Protein AF-A0A4P5SUI4-F1 (afdb_monomer_lite)

Foldseek 3Di:
DPDFQADAPAATFDLQCLQLCCQAPNLVSSLVVSLVVLVCCCAAQVPCFPVCSVVCSCLRSHQLNVQLNVQLVVQLVPVVDDPQSNLQSQLSSNLRSQLRSLQSVLQVQQCQLVVAADPVSQGAAHRHHSVPSNCVSNVCSNPPNSNLRSLVSSLVRVVCVVLVNDTPPRPPPDPDDDDDDPPVNVVSLVVNLVPRLPSVVHPHHHDVRDDQVRVQVVSCVPPVDGDDRPNNVVCVVPTDRRDPVVNPPPPDDDSVLVSQLLSLLVVVLVVVCVVCSVVPPPPPPPPPPDDDDDDDDDDDDPDPPVVVDPPPVPDPPPPPVPPDPQAPLRVVLVVLVVVLVCVVVLCVLQPDPADLSPAQLQLSVVLLVLLLVLLVPDLDPVLLVVLQVVLLVRCVRSVHPVVVLLVQLCVVCSVPVCSRLVSLCVVCVVVVPPVSNSRSVSSSSSSSSNSSSVSVSSSHHHLLSNLVSVVVVPDDLQVSLVVVVCVVVVSVLSVLLSVLSVVVVVVDDDDDPVVNVVVSVVVCVVVSVVVVVVVVVVVVVVCVVVVNPSDDDDPDDDDHDPSSVVSNVVSVVSSVVSVVD

Structure (mmCIF, N/CA/C/O backbone):
data_AF-A0A4P5SUI4-F1
#
_entry.id   AF-A0A4P5SUI4-F1
#
loop_
_atom_site.group_PDB
_atom_site.id
_atom_site.type_symbol
_atom_site.label_atom_id
_atom_site.label_alt_id
_atom_site.label_comp_id
_atom_site.label_asym_id
_atom_site.label_entity_id
_atom_site.label_seq_id
_atom_site.pdbx_PDB_ins_code
_atom_site.Cartn_x
_atom_site.Cartn_y
_atom_site.Cartn_z
_atom_site.occupancy
_atom_site.B_iso_or_equiv
_atom_site.auth_seq_id
_atom_site.auth_comp_id
_atom_site.auth_asym_id
_atom_site.auth_atom_id
_atom_site.pdbx_PDB_model_num
ATOM 1 N N . MET A 1 1 ? -5.298 11.474 -0.474 1.00 41.53 1 MET A N 1
ATOM 2 C CA . MET A 1 1 ? -6.240 10.347 -0.355 1.00 41.53 1 MET A CA 1
ATOM 3 C C . MET A 1 1 ? -7.109 10.444 0.891 1.00 41.53 1 MET A C 1
ATOM 5 O O . MET A 1 1 ? -8.287 10.209 0.759 1.00 41.53 1 MET A O 1
ATOM 9 N N . LEU A 1 2 ? -6.600 10.824 2.074 1.00 31.22 2 LEU A N 1
ATOM 10 C CA . LEU A 1 2 ? -7.419 10.871 3.305 1.00 31.22 2 LEU A CA 1
ATOM 11 C C . LEU A 1 2 ? -8.265 12.150 3.511 1.00 31.22 2 LEU A C 1
ATOM 13 O O . LEU A 1 2 ? -8.937 12.247 4.532 1.00 31.22 2 LEU A O 1
ATOM 17 N N . PHE A 1 3 ? -8.220 13.132 2.602 1.00 39.66 3 PHE A N 1
ATOM 18 C CA . PHE A 1 3 ? -8.873 14.432 2.799 1.00 39.66 3 PHE A CA 1
ATOM 19 C C . PHE A 1 3 ? -9.640 14.871 1.552 1.00 39.66 3 PHE A C 1
ATOM 21 O O . PHE A 1 3 ? -9.026 15.190 0.530 1.00 39.66 3 PHE A O 1
ATOM 28 N N . ASN A 1 4 ? -10.966 14.908 1.676 1.00 49.16 4 ASN A N 1
ATOM 29 C CA . ASN A 1 4 ? -11.866 15.517 0.706 1.00 49.16 4 ASN A CA 1
ATOM 30 C C . ASN A 1 4 ? -11.867 17.018 0.981 1.00 49.16 4 ASN A C 1
ATOM 32 O O . ASN A 1 4 ? -12.125 17.441 2.108 1.00 49.16 4 ASN A O 1
ATOM 36 N N . ILE A 1 5 ? -11.501 17.819 -0.016 1.00 48.50 5 ILE A N 1
ATOM 37 C CA . ILE A 1 5 ? -11.502 19.277 0.097 1.00 48.50 5 ILE A CA 1
ATOM 38 C C . ILE A 1 5 ? -12.852 19.744 -0.457 1.00 48.50 5 ILE A C 1
ATOM 40 O O . ILE A 1 5 ? -13.050 19.628 -1.671 1.00 48.50 5 ILE A O 1
ATOM 44 N N . PRO A 1 6 ? -13.785 20.224 0.390 1.00 42.81 6 PRO A N 1
ATOM 45 C CA . PRO A 1 6 ? -15.038 20.789 -0.086 1.00 42.81 6 PRO A CA 1
ATOM 46 C C . PRO A 1 6 ? -14.725 21.989 -0.969 1.00 42.81 6 PRO A C 1
ATOM 48 O O . PRO A 1 6 ? -13.811 22.766 -0.699 1.00 42.81 6 PRO A O 1
ATOM 51 N N . ALA A 1 7 ? -15.440 22.116 -2.069 1.00 47.25 7 ALA A N 1
ATOM 52 C CA . ALA A 1 7 ? -15.111 23.062 -3.107 1.00 47.25 7 ALA A CA 1
ATOM 53 C C . ALA A 1 7 ? -16.363 23.848 -3.531 1.00 47.25 7 ALA A C 1
ATOM 55 O O . ALA A 1 7 ? -17.487 23.362 -3.348 1.00 47.25 7 ALA A O 1
ATOM 56 N N . PRO A 1 8 ? -16.200 25.083 -4.048 1.00 37.84 8 PRO A N 1
ATOM 57 C CA . PRO A 1 8 ? -17.323 25.967 -4.351 1.00 37.84 8 PRO A CA 1
ATOM 58 C C . PRO A 1 8 ? -18.357 25.287 -5.258 1.00 37.84 8 PRO A C 1
ATOM 60 O O . PRO A 1 8 ? -17.995 24.691 -6.270 1.00 37.84 8 PRO A O 1
ATOM 63 N N . GLY A 1 9 ? -19.637 25.367 -4.884 1.00 43.53 9 GLY A N 1
ATOM 64 C CA . GLY A 1 9 ? -20.726 24.660 -5.571 1.00 43.53 9 GLY A CA 1
ATOM 65 C C . GLY A 1 9 ? -21.062 23.279 -5.000 1.00 43.53 9 GLY A C 1
ATOM 66 O O . GLY A 1 9 ? -21.806 22.543 -5.639 1.00 43.53 9 GLY A O 1
ATOM 67 N N . GLY A 1 10 ? -20.532 22.934 -3.818 1.00 44.41 10 GLY A N 1
ATOM 68 C CA . GLY A 1 10 ? -20.840 21.684 -3.125 1.00 44.41 10 GLY A CA 1
ATOM 69 C C . GLY A 1 10 ? -20.266 20.485 -3.863 1.00 44.41 10 GLY A C 1
ATOM 70 O O . GLY A 1 10 ? -21.009 19.600 -4.231 1.00 44.41 10 GLY A O 1
ATOM 71 N N . THR A 1 11 ? -18.963 20.463 -4.152 1.00 47.47 11 THR A N 1
ATOM 72 C CA . THR A 1 11 ? -18.236 19.325 -4.769 1.00 47.47 11 THR A CA 1
ATOM 73 C C . THR A 1 11 ? -17.000 18.997 -3.920 1.00 47.47 11 THR A C 1
ATOM 75 O O . THR A 1 11 ? -16.553 19.859 -3.167 1.00 47.47 11 THR A O 1
ATOM 78 N N . THR A 1 12 ? -16.433 17.786 -3.993 1.00 54.53 12 THR A N 1
ATOM 79 C CA . THR A 1 12 ? -15.190 17.429 -3.277 1.00 54.53 12 THR A CA 1
ATOM 80 C C . THR A 1 12 ? -14.043 17.188 -4.243 1.00 54.53 12 THR A C 1
ATOM 82 O O . THR A 1 12 ? -14.111 16.376 -5.165 1.00 54.53 12 THR A O 1
ATOM 85 N N . ALA A 1 13 ? -12.944 17.901 -4.016 1.00 55.91 13 ALA A N 1
ATOM 86 C CA . ALA A 1 13 ? -11.690 17.672 -4.711 1.00 55.91 13 ALA A CA 1
ATOM 87 C C . ALA A 1 13 ? -10.839 16.673 -3.919 1.00 55.91 13 ALA A C 1
ATOM 89 O O . ALA A 1 13 ? -10.555 16.876 -2.735 1.00 55.91 13 ALA A O 1
ATOM 90 N N . HIS A 1 14 ? -10.402 15.608 -4.589 1.00 60.47 14 HIS A N 1
ATOM 91 C CA . HIS A 1 14 ? -9.530 14.598 -4.005 1.00 60.47 14 HIS A CA 1
ATOM 92 C C . HIS A 1 14 ? -8.076 14.933 -4.344 1.00 60.47 14 HIS A C 1
ATOM 94 O O . HIS A 1 14 ? -7.677 14.903 -5.506 1.00 60.47 14 HIS A O 1
ATOM 100 N N . ALA A 1 15 ? -7.256 15.226 -3.333 1.00 60.84 15 ALA A N 1
ATOM 101 C CA . ALA A 1 15 ? -5.807 15.260 -3.520 1.00 60.84 15 ALA A CA 1
ATOM 102 C C . ALA A 1 15 ? -5.297 13.811 -3.611 1.00 60.84 15 ALA A C 1
ATOM 104 O O . ALA A 1 15 ? -5.186 13.109 -2.595 1.00 60.84 15 ALA A O 1
ATOM 105 N N . VAL A 1 16 ? -5.048 13.329 -4.828 1.00 69.75 16 VAL A N 1
ATOM 106 C CA . VAL A 1 16 ? -4.776 11.908 -5.113 1.00 69.75 16 VAL A CA 1
ATOM 107 C C . VAL A 1 16 ? -3.283 11.600 -4.962 1.00 69.75 16 VAL A C 1
ATOM 109 O O . VAL A 1 16 ? -2.913 10.578 -4.384 1.00 69.75 16 VAL A O 1
ATOM 112 N N . GLY A 1 17 ? -2.403 12.477 -5.442 1.00 71.38 17 GLY A N 1
ATOM 113 C CA . GLY A 1 17 ? -0.954 12.277 -5.455 1.00 71.38 17 GLY A CA 1
ATOM 114 C C . GLY A 1 17 ? -0.469 11.227 -6.461 1.00 71.38 17 GLY A C 1
ATOM 115 O O . GLY A 1 17 ? 0.712 10.882 -6.445 1.00 71.38 17 GLY A O 1
ATOM 116 N N . ALA A 1 18 ? -1.337 10.697 -7.334 1.00 79.69 18 ALA A N 1
ATOM 117 C CA . ALA A 1 18 ? -0.996 9.571 -8.208 1.00 79.69 18 ALA A CA 1
ATOM 118 C C . ALA A 1 18 ? 0.075 9.934 -9.245 1.00 79.69 18 ALA A C 1
ATOM 120 O O . ALA A 1 18 ? 1.024 9.175 -9.442 1.00 79.69 18 ALA A O 1
ATOM 121 N N . THR A 1 19 ? -0.022 11.111 -9.870 1.00 86.50 19 THR A N 1
ATOM 122 C CA . THR A 1 19 ? 0.988 11.569 -10.837 1.00 86.50 19 THR A CA 1
ATOM 123 C C . THR A 1 19 ? 2.330 11.835 -10.164 1.00 86.50 19 THR A C 1
ATOM 125 O O . THR A 1 19 ? 3.372 11.459 -10.696 1.00 86.50 19 THR A O 1
ATOM 128 N N . LEU A 1 20 ? 2.322 12.426 -8.967 1.00 78.00 20 LEU A N 1
ATOM 129 C CA . LEU A 1 20 ? 3.532 12.615 -8.170 1.00 78.00 20 LEU A CA 1
ATOM 130 C C . LEU A 1 20 ? 4.181 11.267 -7.825 1.00 78.00 20 LEU A C 1
ATOM 132 O O . LEU A 1 20 ? 5.382 11.091 -8.024 1.00 78.00 20 LEU A O 1
ATOM 136 N N . LEU A 1 21 ? 3.388 10.298 -7.365 1.00 68.69 21 LEU A N 1
ATOM 137 C CA . LEU A 1 21 ? 3.863 8.947 -7.078 1.00 68.69 21 LEU A CA 1
ATOM 138 C C . LEU A 1 21 ? 4.443 8.280 -8.334 1.00 68.69 21 LEU A C 1
ATOM 140 O O . LEU A 1 21 ? 5.485 7.634 -8.253 1.00 68.69 21 LEU A O 1
ATOM 144 N N . ALA A 1 22 ? 3.836 8.503 -9.503 1.00 74.88 22 ALA A N 1
ATOM 145 C CA . ALA A 1 22 ? 4.343 8.010 -10.780 1.00 74.88 22 ALA A CA 1
ATOM 146 C C . ALA A 1 22 ? 5.668 8.671 -11.194 1.00 74.88 22 ALA A C 1
ATOM 148 O O . ALA A 1 22 ? 6.543 8.003 -11.739 1.00 74.88 22 ALA A O 1
ATOM 149 N N . ILE A 1 23 ? 5.860 9.961 -10.904 1.00 78.31 23 ILE A N 1
ATOM 150 C CA . ILE A 1 23 ? 7.132 10.664 -11.143 1.00 78.31 23 ILE A CA 1
ATOM 151 C C . ILE A 1 23 ? 8.241 10.136 -10.217 1.00 78.31 23 ILE A C 1
ATOM 153 O O . ILE A 1 23 ? 9.396 10.040 -10.635 1.00 78.31 23 ILE A O 1
ATOM 157 N N . LEU A 1 24 ? 7.907 9.784 -8.973 1.00 64.88 24 LEU A N 1
ATOM 158 C CA . LEU A 1 24 ? 8.876 9.326 -7.973 1.00 64.88 24 LEU A CA 1
ATOM 159 C C . LEU A 1 24 ? 9.228 7.840 -8.102 1.00 64.88 24 LEU A C 1
ATOM 161 O O . LEU A 1 24 ? 10.395 7.483 -7.973 1.00 64.88 24 LEU A O 1
ATOM 165 N N . MET A 1 25 ? 8.237 6.981 -8.348 1.00 54.72 25 MET A N 1
ATOM 166 C CA . MET A 1 25 ? 8.376 5.518 -8.281 1.00 54.72 25 MET A CA 1
ATOM 167 C C . MET A 1 25 ? 7.990 4.794 -9.576 1.00 54.72 25 MET A C 1
ATOM 169 O O . MET A 1 25 ? 8.135 3.578 -9.667 1.00 54.72 25 MET A O 1
ATOM 173 N N . GLY A 1 26 ? 7.498 5.524 -10.577 1.00 62.41 26 GLY A N 1
ATOM 174 C CA . GLY A 1 26 ? 7.015 4.972 -11.838 1.00 62.41 26 GLY A CA 1
ATOM 175 C C . GLY A 1 26 ? 5.501 4.709 -11.848 1.00 62.41 26 GLY A C 1
ATOM 176 O O . GLY A 1 26 ? 4.891 4.473 -10.801 1.00 62.41 26 GLY A O 1
ATOM 177 N N . PRO A 1 27 ? 4.862 4.728 -13.035 1.00 66.00 27 PRO A N 1
ATOM 178 C CA . PRO A 1 27 ? 3.405 4.624 -13.173 1.00 66.00 27 PRO A CA 1
ATOM 179 C C . PRO A 1 27 ? 2.836 3.277 -12.701 1.00 66.00 27 PRO A C 1
ATOM 181 O O . PRO A 1 27 ? 1.739 3.235 -12.155 1.00 66.00 27 PRO A O 1
ATOM 184 N N . TRP A 1 28 ? 3.592 2.183 -12.826 1.00 61.72 28 TRP A N 1
ATOM 185 C CA . TRP A 1 28 ? 3.176 0.859 -12.343 1.00 61.72 28 TRP A CA 1
ATOM 186 C C . TRP A 1 28 ? 3.177 0.758 -10.814 1.00 61.72 28 TRP A C 1
ATOM 188 O O . TRP A 1 28 ? 2.252 0.199 -10.226 1.00 61.72 28 TRP A O 1
ATOM 198 N N . ALA A 1 29 ? 4.183 1.343 -10.157 1.00 57.44 29 ALA A N 1
ATOM 199 C CA . ALA A 1 29 ? 4.212 1.435 -8.701 1.00 57.44 29 ALA A CA 1
ATOM 200 C C . ALA A 1 29 ? 3.082 2.341 -8.192 1.00 57.44 29 ALA A C 1
ATOM 202 O O . ALA A 1 29 ? 2.434 2.014 -7.198 1.00 57.44 29 ALA A O 1
ATOM 203 N N . ALA A 1 30 ? 2.800 3.436 -8.907 1.00 63.50 30 ALA A N 1
ATOM 204 C CA . ALA A 1 30 ? 1.668 4.303 -8.609 1.00 63.50 30 ALA A CA 1
ATOM 205 C C . ALA A 1 30 ? 0.323 3.577 -8.752 1.00 63.50 30 ALA A C 1
ATOM 207 O O . ALA A 1 30 ? -0.506 3.688 -7.856 1.00 63.50 30 ALA A O 1
ATOM 208 N N . LEU A 1 31 ? 0.135 2.768 -9.800 1.00 67.56 31 LEU A N 1
ATOM 209 C CA . LEU A 1 31 ? -1.066 1.949 -9.990 1.00 67.56 31 LEU A CA 1
ATOM 210 C C . LEU A 1 31 ? -1.321 1.018 -8.805 1.00 67.56 31 LEU A C 1
ATOM 212 O O . LEU A 1 31 ? -2.428 0.992 -8.264 1.00 67.56 31 LEU A O 1
ATOM 216 N N . ILE A 1 32 ? -0.300 0.278 -8.369 1.00 54.78 32 ILE A N 1
ATOM 217 C CA . ILE A 1 32 ? -0.428 -0.643 -7.234 1.00 54.78 32 ILE A CA 1
ATOM 218 C C . ILE A 1 32 ? -0.650 0.146 -5.938 1.00 54.78 32 ILE A C 1
ATOM 220 O O . ILE A 1 32 ? -1.572 -0.162 -5.185 1.00 54.78 32 ILE A O 1
ATOM 224 N N . GLY A 1 33 ? 0.152 1.184 -5.689 1.00 51.50 33 GLY A N 1
ATOM 225 C CA . GLY A 1 33 ? 0.080 1.988 -4.468 1.00 51.50 33 GLY A CA 1
ATOM 226 C C . GLY A 1 33 ? -1.265 2.693 -4.296 1.00 51.50 33 GLY A C 1
ATOM 227 O O . GLY A 1 33 ? -1.855 2.637 -3.217 1.00 51.50 33 GLY A O 1
ATOM 228 N N . VAL A 1 34 ? -1.786 3.294 -5.367 1.00 72.75 34 VAL A N 1
ATOM 229 C CA . VAL A 1 34 ? -3.095 3.958 -5.367 1.00 72.75 34 VAL A CA 1
ATOM 230 C C . VAL A 1 34 ? -4.224 2.935 -5.262 1.00 72.75 34 VAL A C 1
ATOM 232 O O . VAL A 1 34 ? -5.139 3.143 -4.476 1.00 72.75 34 VAL A O 1
ATOM 235 N N . SER A 1 35 ? -4.144 1.790 -5.950 1.00 66.75 35 SER A N 1
ATOM 236 C CA . SER A 1 35 ? -5.163 0.733 -5.825 1.00 66.75 35 SER A CA 1
ATOM 237 C C . SER A 1 35 ? -5.241 0.162 -4.408 1.00 66.75 35 SER A C 1
ATOM 239 O O . SER A 1 35 ? -6.332 -0.070 -3.894 1.00 66.75 35 SER A O 1
ATOM 241 N N . VAL A 1 36 ? -4.098 -0.028 -3.742 1.00 63.03 36 VAL A N 1
ATOM 242 C CA . VAL A 1 36 ? -4.058 -0.461 -2.337 1.00 63.03 36 VAL A CA 1
ATOM 243 C C . VAL A 1 36 ? -4.647 0.612 -1.420 1.00 63.03 36 VAL A C 1
ATOM 245 O O . VAL A 1 36 ? -5.425 0.277 -0.529 1.00 63.03 36 VAL A O 1
ATOM 248 N N . ALA A 1 37 ? -4.326 1.890 -1.646 1.00 61.66 37 ALA A N 1
ATOM 249 C CA . ALA A 1 37 ? -4.908 2.991 -0.879 1.00 61.66 37 ALA A CA 1
ATOM 250 C C . ALA A 1 37 ? -6.441 3.034 -1.021 1.00 61.66 37 ALA A C 1
ATOM 252 O O . ALA A 1 37 ? -7.142 3.068 -0.011 1.00 61.66 37 ALA A O 1
ATOM 253 N N . LEU A 1 38 ? -6.953 2.915 -2.249 1.00 70.81 38 LEU A N 1
ATOM 254 C CA . LEU A 1 38 ? -8.389 2.864 -2.538 1.00 70.81 38 LEU A CA 1
ATOM 255 C C . LEU A 1 38 ? -9.062 1.625 -1.930 1.00 70.81 38 LEU A C 1
ATOM 257 O O . LEU A 1 38 ? -10.181 1.716 -1.435 1.00 70.81 38 LEU A O 1
ATOM 261 N N . ALA A 1 39 ? -8.382 0.475 -1.906 1.00 61.84 39 ALA A N 1
ATOM 262 C CA . ALA A 1 39 ? -8.914 -0.739 -1.288 1.00 61.84 39 ALA A CA 1
ATOM 263 C C . ALA A 1 39 ? -9.074 -0.558 0.226 1.00 61.84 39 ALA A C 1
ATOM 265 O O . ALA A 1 39 ? -10.082 -0.964 0.802 1.00 61.84 39 ALA A O 1
ATOM 266 N N . VAL A 1 40 ? -8.099 0.090 0.873 1.00 56.94 40 VAL A N 1
ATOM 267 C CA . VAL A 1 40 ? -8.188 0.449 2.293 1.00 56.94 40 VAL A CA 1
ATOM 268 C C . VAL A 1 40 ? -9.334 1.441 2.528 1.00 56.94 40 VAL A C 1
ATOM 270 O O . VAL A 1 40 ? -10.089 1.267 3.482 1.00 56.94 40 VAL A O 1
ATOM 273 N N . GLN A 1 41 ? -9.519 2.437 1.658 1.00 56.09 41 GLN A N 1
ATOM 274 C CA . GLN A 1 41 ? -10.634 3.390 1.759 1.00 56.09 41 GLN A CA 1
ATOM 275 C C . GLN A 1 41 ? -11.999 2.697 1.671 1.00 56.09 41 GLN A C 1
ATOM 277 O O . GLN A 1 41 ? -12.816 2.827 2.588 1.00 56.09 41 GLN A O 1
ATOM 282 N N . ALA A 1 42 ? -12.190 1.862 0.650 1.00 64.44 42 ALA A N 1
ATOM 283 C CA . ALA A 1 42 ? -13.435 1.135 0.435 1.00 64.44 42 ALA A CA 1
ATOM 284 C C . ALA A 1 42 ? -13.743 0.133 1.564 1.00 64.44 42 ALA A C 1
ATOM 286 O O . ALA A 1 42 ? -14.893 0.007 1.982 1.00 64.44 42 ALA A O 1
ATOM 287 N N . LEU A 1 43 ? -12.727 -0.564 2.093 1.00 60.47 43 LEU A N 1
ATOM 288 C CA . LEU A 1 43 ? -12.908 -1.598 3.121 1.00 60.47 43 LEU A CA 1
ATOM 289 C C . LEU A 1 43 ? -13.049 -1.052 4.543 1.00 60.47 43 LEU A C 1
ATOM 291 O O . LEU A 1 43 ? -13.756 -1.652 5.344 1.00 60.47 43 LEU A O 1
ATOM 295 N N . PHE A 1 44 ? -12.360 0.032 4.901 1.00 53.09 44 PHE A N 1
ATOM 296 C CA . PHE A 1 44 ? -12.364 0.514 6.288 1.00 53.09 44 PHE A CA 1
ATOM 297 C C . PHE A 1 44 ? -13.310 1.693 6.499 1.00 53.09 44 PHE A C 1
ATOM 299 O O . PHE A 1 44 ? -13.993 1.749 7.523 1.00 53.09 44 PHE A O 1
ATOM 306 N N . PHE A 1 45 ? -13.379 2.608 5.532 1.00 55.31 45 PHE A N 1
ATOM 307 C CA . PHE A 1 45 ? -14.157 3.842 5.643 1.00 55.31 45 PHE A CA 1
ATOM 308 C C . PHE A 1 45 ? -15.488 3.768 4.885 1.00 55.31 45 PHE A C 1
ATOM 310 O O . PHE A 1 45 ? -16.350 4.616 5.097 1.00 55.31 45 PHE A O 1
ATOM 317 N N . GLY A 1 46 ? -15.679 2.736 4.049 1.00 58.03 46 GLY A N 1
ATOM 318 C CA . GLY A 1 46 ? -16.827 2.648 3.139 1.00 58.03 46 GLY A CA 1
ATOM 319 C C . GLY A 1 46 ? -16.782 3.707 2.035 1.00 58.03 46 GLY A C 1
ATOM 320 O O . GLY A 1 46 ? -17.750 3.873 1.301 1.00 58.03 46 GLY A O 1
ATOM 321 N N . ASP A 1 47 ? -15.658 4.414 1.927 1.00 64.31 47 ASP A N 1
ATOM 322 C CA . ASP A 1 47 ? -15.452 5.562 1.058 1.00 64.31 47 ASP A CA 1
ATOM 323 C C . ASP A 1 47 ? -15.140 5.091 -0.370 1.00 64.31 47 ASP A C 1
ATOM 325 O O . ASP A 1 47 ? -14.350 4.165 -0.576 1.00 64.31 47 ASP A O 1
ATOM 329 N N . GLY A 1 48 ? -15.831 5.663 -1.356 1.00 67.75 48 GLY A N 1
ATOM 330 C CA . GLY A 1 48 ? -15.777 5.239 -2.757 1.00 67.75 48 GLY A CA 1
ATOM 331 C C . GLY A 1 48 ? -16.466 3.904 -3.087 1.00 67.75 48 GLY A C 1
ATOM 332 O O . GLY A 1 48 ? -16.568 3.579 -4.265 1.00 67.75 48 GLY A O 1
ATOM 333 N N . GLY A 1 49 ? -16.964 3.148 -2.099 1.00 71.31 49 GLY A N 1
ATOM 334 C CA . GLY A 1 49 ? -17.766 1.928 -2.279 1.00 71.31 49 GLY A CA 1
ATOM 335 C C . GLY A 1 49 ? -17.002 0.691 -2.784 1.00 71.31 49 GLY A C 1
ATOM 336 O O . GLY A 1 49 ? -16.275 0.724 -3.775 1.00 71.31 49 GLY A O 1
ATOM 337 N N . LEU A 1 50 ? -17.222 -0.468 -2.145 1.00 71.81 50 LEU A N 1
ATOM 338 C CA . LEU A 1 50 ? -16.552 -1.723 -2.530 1.00 71.81 50 LEU A CA 1
ATOM 339 C C . LEU A 1 50 ? -16.933 -2.186 -3.946 1.00 71.81 50 LEU A C 1
ATOM 341 O O . LEU A 1 50 ? -16.089 -2.687 -4.685 1.00 71.81 50 LEU A O 1
ATOM 345 N N . TRP A 1 51 ? -18.189 -1.974 -4.341 1.00 77.62 51 TRP A N 1
ATOM 346 C CA . TRP A 1 51 ? -18.688 -2.340 -5.669 1.00 77.62 51 TRP A CA 1
ATOM 347 C C . TRP A 1 51 ? -18.158 -1.431 -6.785 1.00 77.62 51 TRP A C 1
ATOM 349 O O . TRP A 1 51 ? -18.016 -1.881 -7.918 1.00 77.62 51 TRP A O 1
ATOM 359 N N . ALA A 1 52 ? -17.796 -0.185 -6.465 1.00 77.25 52 ALA A N 1
ATOM 360 C CA . ALA A 1 52 ? -17.208 0.765 -7.410 1.00 77.25 52 ALA A CA 1
ATOM 361 C C . ALA A 1 52 ? -15.667 0.744 -7.406 1.00 77.25 52 ALA A C 1
ATOM 363 O O . ALA A 1 52 ? -15.035 1.472 -8.173 1.00 77.25 52 ALA A O 1
ATOM 364 N N . PHE A 1 53 ? -15.043 -0.134 -6.609 1.00 75.00 53 PHE A N 1
ATOM 365 C CA . PHE A 1 53 ? -13.588 -0.225 -6.466 1.00 75.00 53 PHE A CA 1
ATOM 366 C C . PHE A 1 53 ? -12.854 -0.356 -7.8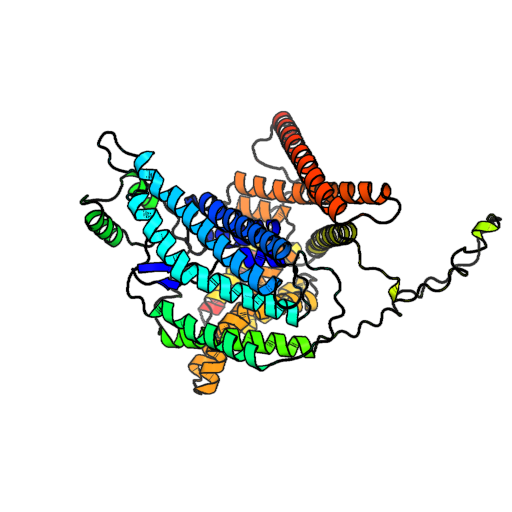09 1.00 75.00 53 PHE A C 1
ATOM 368 O O . PHE A 1 53 ? -11.876 0.350 -8.045 1.00 75.00 53 PHE A O 1
ATOM 375 N N . GLY A 1 54 ? -13.349 -1.201 -8.719 1.00 76.50 54 GLY A N 1
ATOM 376 C CA . GLY A 1 54 ? -12.745 -1.372 -10.044 1.00 76.50 54 GLY A CA 1
ATOM 377 C C . GLY A 1 54 ? -12.762 -0.087 -10.880 1.00 76.50 54 GLY A C 1
ATOM 378 O O . GLY A 1 54 ? -11.745 0.274 -11.473 1.00 76.50 54 GLY A O 1
ATOM 379 N N . ALA A 1 55 ? -13.886 0.637 -10.875 1.00 80.50 55 ALA A N 1
ATOM 380 C CA . ALA A 1 55 ? -14.017 1.913 -11.574 1.00 80.50 55 ALA A CA 1
ATOM 381 C C . ALA A 1 55 ? -13.108 2.989 -10.956 1.00 80.50 55 ALA A C 1
ATOM 383 O O . ALA A 1 55 ? -12.430 3.709 -11.686 1.00 80.50 55 ALA A O 1
ATOM 384 N N . ASN A 1 56 ? -13.010 3.033 -9.625 1.00 81.50 56 ASN A N 1
ATOM 385 C CA . ASN A 1 56 ? -12.127 3.953 -8.903 1.00 81.50 56 ASN A CA 1
ATOM 386 C C . ASN A 1 56 ? -10.645 3.671 -9.185 1.00 81.50 56 ASN A C 1
ATOM 388 O O . ASN A 1 56 ? -9.864 4.593 -9.425 1.00 81.50 56 ASN A O 1
ATOM 392 N N . CYS A 1 57 ? -10.243 2.398 -9.206 1.00 81.94 57 CYS A N 1
ATOM 393 C CA . CYS A 1 57 ? -8.898 1.998 -9.614 1.00 81.94 57 CYS A CA 1
ATOM 394 C C . CYS A 1 57 ? -8.611 2.403 -11.062 1.00 81.94 57 CYS A C 1
ATOM 396 O O . CYS A 1 57 ? -7.539 2.930 -11.352 1.00 81.94 57 CYS A O 1
ATOM 398 N N . PHE A 1 58 ? -9.562 2.209 -11.973 1.00 84.56 58 PHE A N 1
ATOM 399 C CA . PHE A 1 58 ? -9.375 2.590 -13.367 1.00 84.56 58 PHE A CA 1
ATOM 400 C C . PHE A 1 58 ? -9.168 4.105 -13.531 1.00 84.56 58 PHE A C 1
ATOM 402 O O . PHE A 1 58 ? -8.224 4.530 -14.196 1.00 84.56 58 PHE A O 1
ATOM 409 N N . THR A 1 59 ? -9.981 4.939 -12.885 1.00 88.50 59 THR A N 1
ATOM 410 C CA . THR A 1 59 ? -9.887 6.401 -13.034 1.00 88.50 59 THR A CA 1
ATOM 411 C C . THR A 1 59 ? -8.684 6.994 -12.294 1.00 88.50 59 THR A C 1
ATOM 413 O O . THR A 1 59 ? -7.907 7.749 -12.886 1.00 88.50 59 THR A O 1
ATOM 416 N N . MET A 1 60 ? -8.481 6.630 -11.025 1.00 83.50 60 MET A N 1
ATOM 417 C CA . MET A 1 60 ? -7.487 7.269 -10.150 1.00 83.50 60 MET A CA 1
ATOM 418 C C . MET A 1 60 ? -6.150 6.527 -10.076 1.00 83.50 60 MET A C 1
ATOM 420 O O . MET A 1 60 ? -5.108 7.165 -9.931 1.00 83.50 60 MET A O 1
ATOM 424 N N . ALA A 1 61 ? -6.145 5.194 -10.173 1.00 79.81 61 ALA A N 1
ATOM 425 C CA . ALA A 1 61 ? -4.914 4.402 -10.101 1.00 79.81 61 ALA A CA 1
ATOM 426 C C . ALA A 1 61 ? -4.299 4.134 -11.482 1.00 79.81 61 ALA A C 1
ATOM 428 O O . ALA A 1 61 ? -3.088 3.959 -11.578 1.00 79.81 61 ALA A O 1
ATOM 429 N N . PHE A 1 62 ? -5.100 4.123 -12.552 1.00 84.75 62 PHE A N 1
ATOM 430 C CA . PHE A 1 62 ? -4.615 3.900 -13.913 1.00 84.75 62 PHE A CA 1
ATOM 431 C C . PHE A 1 62 ? -4.585 5.187 -14.744 1.00 84.75 62 PHE A C 1
ATOM 433 O O . PHE A 1 62 ? -3.500 5.692 -15.029 1.00 84.75 62 PHE A O 1
ATOM 440 N N . VAL A 1 63 ? -5.738 5.762 -15.105 1.00 91.88 63 VAL A N 1
ATOM 441 C CA . VAL A 1 63 ? -5.792 6.898 -16.047 1.00 91.88 63 VAL A CA 1
ATOM 442 C C . VAL A 1 63 ? -4.974 8.088 -15.546 1.00 91.88 63 VAL A C 1
ATOM 444 O O . VAL A 1 63 ? -4.088 8.568 -16.256 1.00 91.88 63 VAL A O 1
ATOM 447 N N . GLN A 1 64 ? -5.215 8.536 -14.314 1.00 91.38 64 GLN A N 1
ATOM 448 C CA . GLN A 1 64 ? -4.550 9.714 -13.762 1.00 91.38 64 GLN A CA 1
ATOM 449 C C . GLN A 1 64 ? -3.004 9.636 -13.769 1.00 91.38 64 GLN A C 1
ATOM 451 O O . GLN A 1 64 ? -2.378 10.518 -14.369 1.00 91.38 64 GLN A O 1
ATOM 456 N N . PRO A 1 65 ? -2.349 8.628 -13.153 1.00 86.50 65 PRO A N 1
ATOM 457 C CA . PRO A 1 65 ? -0.889 8.564 -13.122 1.00 86.50 65 PRO A CA 1
ATOM 458 C C . PRO A 1 65 ? -0.271 8.300 -14.496 1.00 86.50 65 PRO A C 1
ATOM 460 O O . PRO A 1 65 ? 0.799 8.836 -14.773 1.00 86.50 65 PRO A O 1
ATOM 463 N N . PHE A 1 66 ? -0.914 7.520 -15.373 1.00 88.94 66 PHE A N 1
ATOM 464 C CA . PHE A 1 66 ? -0.365 7.231 -16.702 1.00 88.94 66 PHE A CA 1
ATOM 465 C C . PHE A 1 66 ? -0.441 8.442 -17.631 1.00 88.94 66 PHE A C 1
ATOM 467 O O . PHE A 1 66 ? 0.558 8.772 -18.279 1.00 88.94 66 PHE A O 1
ATOM 474 N N . VAL A 1 67 ? -1.579 9.142 -17.667 1.00 93.62 67 VAL A N 1
ATOM 475 C CA . VAL A 1 67 ? -1.713 10.384 -18.442 1.00 93.62 67 VAL A CA 1
ATOM 476 C C . VAL A 1 67 ? -0.758 11.436 -17.891 1.00 93.62 67 VAL A C 1
ATOM 478 O O . VAL A 1 67 ? 0.039 11.998 -18.644 1.00 93.62 67 VAL A O 1
ATOM 481 N N . GLY A 1 68 ? -0.762 11.647 -16.573 1.00 91.75 68 GLY A N 1
ATOM 482 C CA . GLY A 1 68 ? 0.076 12.664 -15.956 1.00 91.75 68 GLY A CA 1
ATOM 483 C C . GLY A 1 68 ? 1.574 12.409 -16.129 1.00 91.75 68 GLY A C 1
ATOM 484 O O . GLY A 1 68 ? 2.328 13.328 -16.453 1.00 91.75 68 GLY A O 1
ATOM 485 N N . TYR A 1 69 ? 2.017 11.156 -16.001 1.00 87.31 69 TYR A N 1
ATOM 486 C CA . TYR A 1 69 ? 3.414 10.779 -16.221 1.00 87.31 69 TYR A CA 1
ATOM 487 C C . TYR A 1 69 ? 3.828 10.876 -17.698 1.00 87.31 69 TYR A C 1
ATOM 489 O O . TYR A 1 69 ? 4.943 11.303 -18.005 1.00 87.31 69 TYR A O 1
ATOM 497 N N . THR A 1 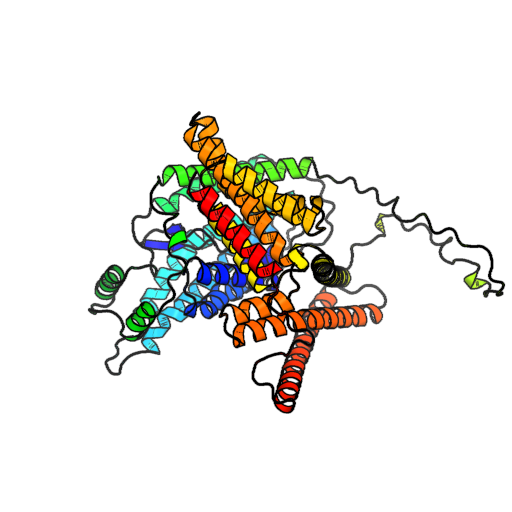70 ? 2.933 10.536 -18.630 1.00 90.75 70 THR A N 1
ATOM 498 C CA . THR A 1 70 ? 3.196 10.677 -20.072 1.00 90.75 70 THR A CA 1
ATOM 499 C C . THR A 1 70 ? 3.355 12.143 -20.459 1.00 90.75 70 THR A C 1
ATOM 501 O O . THR A 1 70 ? 4.324 12.497 -21.133 1.00 90.75 70 THR A O 1
ATOM 504 N N . VAL A 1 71 ? 2.465 13.011 -19.968 1.00 92.50 71 VAL A N 1
ATOM 505 C CA . VAL A 1 71 ? 2.558 14.465 -20.163 1.00 92.50 71 VAL A CA 1
ATOM 506 C C . VAL A 1 71 ? 3.845 15.012 -19.548 1.00 92.50 71 VAL A C 1
ATOM 508 O O . VAL A 1 71 ? 4.571 15.738 -20.221 1.00 92.50 71 VAL A O 1
ATOM 511 N N . TYR A 1 72 ? 4.190 14.604 -18.323 1.00 89.88 72 TYR A N 1
ATOM 512 C CA . TYR A 1 72 ? 5.467 14.952 -17.692 1.00 89.88 72 TYR A CA 1
ATOM 513 C C . TYR A 1 72 ? 6.660 14.614 -18.600 1.00 89.88 72 TYR A C 1
ATOM 515 O O . TYR A 1 72 ? 7.508 15.471 -18.860 1.00 89.88 72 TYR A O 1
ATOM 523 N N . ARG A 1 73 ? 6.718 13.394 -19.148 1.00 87.50 73 ARG A N 1
ATOM 524 C CA . ARG A 1 73 ? 7.813 12.977 -20.041 1.00 87.50 73 ARG A CA 1
ATOM 525 C C . ARG A 1 73 ? 7.833 13.753 -21.352 1.00 87.50 73 ARG A C 1
ATOM 527 O O . ARG A 1 73 ? 8.914 14.133 -21.801 1.00 87.50 73 ARG A O 1
ATOM 534 N N . LEU A 1 74 ? 6.670 14.014 -21.942 1.00 87.25 74 LEU A N 1
ATOM 535 C CA . LEU A 1 74 ? 6.557 14.802 -23.167 1.00 87.25 74 LEU A CA 1
ATOM 536 C C . LEU A 1 74 ? 7.052 16.236 -22.942 1.00 87.25 74 LEU A C 1
ATOM 538 O O . LEU A 1 74 ? 7.900 16.718 -23.687 1.00 87.25 74 LEU A O 1
ATOM 542 N N . CYS A 1 75 ? 6.610 16.886 -21.867 1.00 87.62 75 CYS A N 1
ATOM 543 C CA . CYS A 1 75 ? 7.072 18.214 -21.470 1.00 87.62 75 CYS A CA 1
ATOM 544 C C . CYS A 1 75 ? 8.593 18.255 -21.267 1.00 87.62 75 CYS A C 1
ATOM 546 O O . CYS A 1 75 ? 9.264 19.158 -21.768 1.00 87.62 75 CYS A O 1
ATOM 548 N N . ARG A 1 76 ? 9.169 17.248 -20.599 1.00 83.81 76 ARG A N 1
ATOM 549 C CA . ARG A 1 76 ? 10.628 17.148 -20.426 1.00 83.81 76 ARG A CA 1
ATOM 550 C C . ARG A 1 76 ? 11.373 16.981 -21.743 1.00 83.81 76 ARG A C 1
ATOM 552 O O . ARG A 1 76 ? 12.411 17.612 -21.937 1.00 83.81 76 ARG A O 1
ATOM 559 N N . TYR A 1 77 ? 10.844 16.154 -22.639 1.00 79.50 77 TYR A N 1
ATOM 560 C CA . TYR A 1 77 ? 11.416 15.941 -23.964 1.00 79.50 77 TYR A CA 1
ATOM 561 C C . TYR A 1 77 ? 11.399 17.229 -24.802 1.00 79.50 77 TYR A C 1
ATOM 563 O O . TYR A 1 77 ? 12.405 17.581 -25.422 1.00 79.50 77 TYR A O 1
ATOM 571 N N . LEU A 1 78 ? 10.286 17.967 -24.775 1.00 81.75 78 LEU A N 1
ATOM 572 C CA . LEU A 1 78 ? 10.101 19.182 -25.568 1.00 81.75 78 LEU A CA 1
ATOM 573 C C . LEU A 1 78 ? 10.891 20.383 -25.026 1.00 81.75 78 LEU A C 1
ATOM 575 O O . LEU A 1 78 ? 11.422 21.167 -25.811 1.00 81.75 78 LEU A O 1
ATOM 579 N N . TRP A 1 79 ? 10.999 20.548 -23.703 1.00 81.19 79 TRP A N 1
ATOM 580 C CA . TRP A 1 79 ? 11.500 21.801 -23.118 1.00 81.19 79 TRP A CA 1
ATOM 581 C C . TRP A 1 79 ? 13.018 21.910 -22.963 1.00 81.19 79 TRP A C 1
ATOM 583 O O . TRP A 1 79 ? 13.492 23.012 -22.688 1.00 81.19 79 TRP A O 1
ATOM 593 N N . LYS A 1 80 ? 13.789 20.827 -23.160 1.00 62.56 80 LYS A N 1
ATOM 594 C CA . LYS A 1 80 ? 15.271 20.777 -23.291 1.00 62.56 80 LYS A CA 1
ATOM 595 C C . LYS A 1 80 ? 16.122 21.569 -22.261 1.00 62.56 80 LYS A C 1
ATOM 597 O O . LYS A 1 80 ? 17.342 21.624 -22.406 1.00 62.56 80 LYS A O 1
ATOM 602 N N . LYS A 1 81 ? 15.546 22.177 -21.210 1.00 56.16 81 LYS A N 1
ATOM 603 C CA . LYS A 1 81 ? 16.236 23.065 -20.252 1.00 56.16 81 LYS A CA 1
ATOM 604 C C . LYS A 1 81 ? 16.348 22.445 -18.845 1.00 56.16 81 LYS A C 1
ATOM 606 O O . LYS A 1 81 ? 15.330 22.186 -18.205 1.00 56.16 81 LYS A O 1
ATOM 611 N N . PRO A 1 82 ? 17.569 22.314 -18.288 1.00 52.62 82 PRO A N 1
ATOM 612 C CA . PRO A 1 82 ? 17.836 21.477 -17.111 1.00 52.62 82 PRO A CA 1
ATOM 613 C C . PRO A 1 82 ? 17.591 22.126 -15.736 1.00 52.62 82 PRO A C 1
ATOM 615 O O . PRO A 1 82 ? 17.691 21.429 -14.728 1.00 52.62 82 PRO A O 1
ATOM 618 N N . LYS A 1 83 ? 17.334 23.442 -15.643 1.00 50.84 83 LYS A N 1
ATOM 619 C CA . LYS A 1 83 ? 17.332 24.154 -14.342 1.00 50.84 83 LYS A CA 1
ATOM 620 C C . LYS A 1 83 ? 15.979 24.200 -13.613 1.00 50.84 83 LYS A C 1
ATOM 622 O O . LYS A 1 83 ? 15.985 24.377 -12.402 1.00 50.84 83 LYS A O 1
ATOM 627 N N . ARG A 1 84 ? 14.847 24.091 -14.323 1.00 59.03 84 ARG A N 1
ATOM 628 C CA . ARG A 1 84 ? 13.471 24.100 -13.756 1.00 59.03 84 ARG A CA 1
ATOM 629 C C . ARG A 1 84 ? 12.471 23.235 -14.545 1.00 59.03 84 ARG A C 1
ATOM 631 O O . ARG A 1 84 ? 11.273 23.288 -14.279 1.00 59.03 84 ARG A O 1
ATOM 638 N N . GLY A 1 85 ? 12.953 22.481 -15.538 1.00 71.06 85 GLY A N 1
ATOM 639 C CA . GLY A 1 85 ? 12.108 21.732 -16.469 1.00 71.06 85 GLY A CA 1
ATOM 640 C C . GLY A 1 85 ? 11.296 20.636 -15.786 1.00 71.06 85 GLY A C 1
ATOM 641 O O . GLY A 1 85 ? 10.128 20.474 -16.109 1.00 71.06 85 GLY A O 1
ATOM 642 N N . ASP A 1 86 ? 11.872 19.952 -14.797 1.00 78.56 86 ASP A N 1
ATOM 643 C CA . ASP A 1 86 ? 11.230 18.797 -14.162 1.00 78.56 86 ASP A CA 1
ATOM 644 C C . ASP A 1 86 ? 10.135 19.226 -13.180 1.00 78.56 86 ASP A C 1
ATOM 646 O O . ASP A 1 86 ? 9.088 18.589 -13.117 1.00 78.56 86 ASP A O 1
ATOM 650 N N . VAL A 1 87 ? 10.328 20.353 -12.486 1.00 83.62 87 VAL A N 1
ATOM 651 C CA . VAL A 1 87 ? 9.315 20.970 -11.616 1.00 83.62 87 VAL A CA 1
ATOM 652 C C . VAL A 1 87 ? 8.099 21.413 -12.429 1.00 83.62 87 VAL A C 1
ATOM 654 O O . VAL A 1 87 ? 6.971 21.055 -12.094 1.00 83.62 87 VAL A O 1
ATOM 657 N N . LEU A 1 88 ? 8.318 22.157 -13.521 1.00 87.56 88 LEU A N 1
ATOM 658 C CA . LEU A 1 88 ? 7.226 22.631 -14.375 1.00 87.56 88 LEU A CA 1
ATOM 659 C C . LEU A 1 88 ? 6.548 21.472 -15.115 1.00 87.56 88 LEU A C 1
ATOM 661 O O . LEU A 1 88 ? 5.325 21.430 -15.200 1.00 87.56 88 LEU A O 1
ATOM 665 N N . ALA A 1 89 ? 7.324 20.506 -15.612 1.00 88.19 89 ALA A N 1
ATOM 666 C CA . ALA A 1 89 ? 6.774 19.325 -16.269 1.00 88.19 89 ALA A CA 1
ATOM 667 C C . ALA A 1 89 ? 5.969 18.477 -15.284 1.00 88.19 89 ALA A C 1
ATOM 669 O O . ALA A 1 89 ? 4.945 17.914 -15.660 1.00 88.19 89 ALA A O 1
ATOM 670 N N . GLY A 1 90 ? 6.419 18.384 -14.028 1.00 88.88 90 GLY A N 1
ATOM 671 C CA . GLY A 1 90 ? 5.711 17.670 -12.970 1.00 88.88 90 GLY A CA 1
ATOM 672 C C . GLY A 1 90 ? 4.386 18.345 -12.640 1.00 88.88 90 GLY A C 1
ATOM 673 O O . GLY A 1 90 ? 3.369 17.667 -12.551 1.00 88.88 90 GLY A O 1
ATOM 674 N N . ALA A 1 91 ? 4.381 19.679 -12.553 1.00 89.50 91 ALA A N 1
ATOM 675 C CA . ALA A 1 91 ? 3.174 20.474 -12.343 1.00 89.50 91 ALA A CA 1
ATOM 676 C C . ALA A 1 91 ? 2.150 20.277 -13.472 1.00 89.50 91 ALA A C 1
ATOM 678 O O . ALA A 1 91 ? 0.991 19.964 -13.210 1.00 89.50 91 ALA A O 1
ATOM 679 N N . VAL A 1 92 ? 2.586 20.405 -14.731 1.00 93.50 92 VAL A N 1
ATOM 680 C CA . VAL A 1 92 ? 1.715 20.228 -15.905 1.00 93.50 92 VAL A CA 1
ATOM 681 C C . VAL A 1 92 ? 1.235 18.783 -16.023 1.00 93.50 92 VAL A C 1
ATOM 683 O O . VAL A 1 92 ? 0.055 18.549 -16.271 1.00 93.50 92 VAL A O 1
ATOM 686 N N . GLY A 1 93 ? 2.108 17.805 -15.775 1.00 93.38 93 GLY A N 1
ATOM 687 C CA . GLY A 1 93 ? 1.727 16.396 -15.732 1.00 93.38 93 GLY A CA 1
ATOM 688 C C . GLY A 1 93 ? 0.668 16.120 -14.667 1.00 93.38 93 GLY A C 1
ATOM 689 O O . GLY A 1 93 ? -0.342 15.479 -14.944 1.00 93.38 93 GLY A O 1
ATOM 690 N N . ALA A 1 94 ? 0.852 16.635 -13.453 1.00 89.94 94 ALA A N 1
ATOM 691 C CA . ALA A 1 94 ? -0.116 16.487 -12.372 1.00 89.94 94 ALA A CA 1
ATOM 692 C C . ALA A 1 94 ? -1.467 17.132 -12.701 1.00 89.94 94 ALA A C 1
ATOM 694 O O . ALA A 1 94 ? -2.492 16.467 -12.549 1.00 89.94 94 ALA A O 1
ATOM 695 N N . TYR A 1 95 ? -1.457 18.357 -13.241 1.00 93.19 95 TYR A N 1
ATOM 696 C CA . TYR A 1 95 ? -2.656 19.061 -13.699 1.00 93.19 95 TYR A CA 1
ATOM 697 C C . TYR A 1 95 ? -3.418 18.265 -14.765 1.00 93.19 95 TYR A C 1
ATOM 699 O O . TYR A 1 95 ? -4.627 18.069 -14.664 1.00 93.19 95 TYR A O 1
ATOM 707 N N . MET A 1 96 ? -2.721 17.768 -15.788 1.00 96.19 96 MET A N 1
ATOM 708 C CA . MET A 1 96 ? -3.355 17.019 -16.875 1.00 96.19 96 MET A CA 1
ATOM 709 C C . MET A 1 96 ? -3.847 15.644 -16.414 1.00 96.19 96 MET A C 1
ATOM 711 O O . MET A 1 96 ? -4.917 15.207 -16.828 1.00 96.19 96 MET A O 1
ATOM 715 N N . GLY A 1 97 ? -3.102 14.973 -15.531 1.00 93.56 97 GLY A N 1
ATOM 716 C CA . GLY A 1 97 ? -3.473 13.661 -15.004 1.00 93.56 97 GLY A CA 1
ATOM 717 C C . GLY A 1 97 ? -4.772 13.697 -14.200 1.00 93.56 97 GLY A C 1
ATOM 718 O O . GLY A 1 97 ? -5.668 12.894 -14.453 1.00 93.56 97 GLY A O 1
ATOM 719 N N . ILE A 1 98 ? -4.902 14.630 -13.252 1.00 90.69 98 ILE A N 1
ATOM 720 C CA . ILE A 1 98 ? -6.109 14.716 -12.414 1.00 90.69 98 ILE A CA 1
ATOM 721 C C . ILE A 1 98 ? -7.343 15.142 -13.221 1.00 90.69 98 ILE A C 1
ATOM 723 O O . ILE A 1 98 ? -8.420 14.587 -13.023 1.00 90.69 98 ILE A O 1
ATOM 727 N N . ASN A 1 99 ? -7.183 16.033 -14.206 1.00 93.88 99 ASN A N 1
ATOM 728 C CA . ASN A 1 99 ? -8.271 16.406 -15.114 1.00 93.88 99 ASN A CA 1
ATOM 729 C C . ASN A 1 99 ? -8.687 15.261 -16.049 1.00 93.88 99 ASN A C 1
ATOM 731 O O . ASN A 1 99 ? -9.875 15.088 -16.314 1.00 93.88 99 ASN A O 1
ATOM 735 N N . ALA A 1 100 ? -7.742 14.434 -16.507 1.00 94.62 100 ALA A N 1
ATOM 736 C CA . ALA A 1 100 ? -8.062 13.233 -17.276 1.00 94.62 100 ALA A CA 1
ATOM 737 C C . ALA A 1 100 ? -8.828 12.200 -16.433 1.00 94.62 100 ALA A C 1
ATOM 739 O O . ALA A 1 100 ? -9.800 11.613 -16.913 1.00 94.62 100 ALA A O 1
ATOM 740 N N . GLY A 1 101 ? -8.441 12.018 -15.165 1.00 91.06 101 GLY A N 1
ATOM 741 C CA . GLY A 1 101 ? -9.195 11.205 -14.207 1.00 91.06 101 GLY A CA 1
ATOM 742 C C . GLY A 1 101 ? -10.624 11.725 -14.011 1.00 91.06 101 GLY A C 1
ATOM 743 O O . GLY A 1 101 ? -11.577 10.954 -14.134 1.00 91.06 101 GLY A O 1
ATOM 744 N N . ALA A 1 102 ? -10.773 13.040 -13.808 1.00 90.00 102 ALA A N 1
ATOM 745 C CA . ALA A 1 102 ? -12.060 13.717 -13.633 1.00 90.00 102 ALA A CA 1
ATOM 746 C C . ALA A 1 102 ? -12.981 13.585 -14.856 1.00 90.00 102 ALA A C 1
ATOM 748 O O . ALA A 1 102 ? -14.156 13.249 -14.716 1.00 90.00 102 ALA A O 1
ATOM 749 N N . LEU A 1 103 ? -12.451 13.785 -16.065 1.00 93.56 103 LEU A N 1
ATOM 750 C CA . LEU A 1 103 ? -13.207 13.574 -17.300 1.00 93.56 103 LEU A CA 1
ATOM 751 C C . LEU A 1 103 ? -13.643 12.112 -17.443 1.00 93.56 103 LEU A C 1
ATOM 753 O O . LEU A 1 103 ? -14.783 11.843 -17.812 1.00 93.56 103 LEU A O 1
ATOM 757 N N . THR A 1 104 ? -12.757 11.167 -17.123 1.00 92.75 104 THR A N 1
ATOM 758 C CA . THR A 1 104 ? -13.060 9.735 -17.249 1.00 92.75 104 THR A CA 1
ATOM 759 C C . THR A 1 104 ? -14.208 9.334 -16.329 1.00 92.75 104 THR A C 1
ATOM 761 O O . THR A 1 104 ? -15.160 8.706 -16.788 1.00 92.75 104 THR A O 1
ATOM 764 N N . VAL A 1 105 ? -14.170 9.730 -15.052 1.00 88.94 105 VAL A N 1
ATOM 765 C CA . VAL A 1 105 ? -15.283 9.445 -14.131 1.00 88.94 105 VAL A CA 1
ATOM 766 C C . VAL A 1 105 ? -16.564 10.169 -14.555 1.00 88.94 105 VAL A C 1
ATOM 768 O O . VAL A 1 105 ? -17.645 9.589 -14.480 1.00 88.94 105 VAL A O 1
ATOM 771 N N . ALA A 1 106 ? -16.454 11.390 -15.088 1.00 90.38 106 ALA A N 1
ATOM 772 C CA . ALA A 1 106 ? -17.606 12.140 -15.566 1.00 90.38 106 ALA A CA 1
ATOM 773 C C . ALA A 1 106 ? -18.304 11.452 -16.749 1.00 90.38 106 ALA A C 1
ATOM 775 O O . ALA A 1 106 ? -19.531 11.399 -16.802 1.00 90.38 106 ALA A O 1
ATOM 776 N N . VAL A 1 107 ? -17.536 10.882 -17.677 1.00 92.88 107 VAL A N 1
ATOM 777 C CA . VAL A 1 107 ? -18.081 10.094 -18.789 1.00 92.88 107 VAL A CA 1
ATOM 778 C C . VAL A 1 107 ? -18.694 8.789 -18.280 1.00 92.88 107 VAL A C 1
ATOM 780 O O . VAL A 1 107 ? -19.819 8.468 -18.657 1.00 92.88 107 VAL A O 1
ATOM 783 N N . LEU A 1 108 ? -18.000 8.066 -17.392 1.00 89.56 108 LEU A N 1
ATOM 784 C CA . LEU A 1 108 ? -18.482 6.793 -16.837 1.00 89.56 108 LEU A CA 1
ATOM 785 C C . LEU A 1 108 ? -19.826 6.933 -16.111 1.00 89.56 108 LEU A C 1
ATOM 787 O O . LEU A 1 108 ? -20.674 6.048 -16.235 1.00 89.56 108 LEU A O 1
ATOM 791 N N . LEU A 1 109 ? -20.020 8.033 -15.379 1.00 87.38 109 LEU A N 1
ATOM 792 C CA . LEU A 1 109 ? -21.277 8.346 -14.700 1.00 87.38 109 LEU A CA 1
ATOM 793 C C . LEU A 1 109 ? -22.314 8.932 -15.665 1.00 87.38 109 LEU A C 1
ATOM 795 O O . LEU A 1 109 ? -23.432 8.431 -15.749 1.00 87.38 109 LEU A O 1
ATOM 799 N N . GLY A 1 110 ? -21.948 9.958 -16.434 1.00 88.12 110 GLY A N 1
ATOM 800 C CA . GLY A 1 110 ? -22.888 10.706 -17.270 1.00 88.12 110 GLY A CA 1
ATOM 801 C C . GLY A 1 110 ? -23.464 9.914 -18.447 1.00 88.12 110 GLY A C 1
ATOM 802 O O . GLY A 1 110 ? -24.496 10.304 -18.992 1.00 88.12 110 GLY A O 1
ATOM 803 N N . ILE A 1 111 ? -22.836 8.802 -18.845 1.00 91.56 111 ILE A N 1
ATOM 804 C CA . ILE A 1 111 ? -23.364 7.910 -19.887 1.00 91.56 111 ILE A CA 1
ATOM 805 C C . ILE A 1 111 ? -24.435 6.942 -19.357 1.00 91.56 111 ILE A C 1
ATOM 807 O O . ILE A 1 111 ? -25.221 6.407 -20.137 1.00 91.56 111 ILE A O 1
ATOM 811 N N . GLN A 1 112 ? -24.511 6.727 -18.038 1.00 89.19 112 GLN A N 1
ATOM 812 C CA . GLN A 1 112 ? -25.410 5.737 -17.432 1.00 89.19 112 GLN A CA 1
ATOM 813 C C . GLN A 1 112 ? -26.890 5.944 -17.790 1.00 89.19 112 GLN A C 1
ATOM 815 O O . GLN A 1 112 ? -27.520 4.947 -18.134 1.00 89.19 112 GLN A O 1
ATOM 820 N N . PRO A 1 113 ? -27.464 7.168 -17.800 1.00 86.81 113 PRO A N 1
ATOM 821 C CA . PRO A 1 113 ? -28.854 7.354 -18.222 1.00 86.81 113 PRO A CA 1
ATOM 822 C C . PRO A 1 113 ? -29.131 6.913 -19.662 1.00 86.81 113 PRO A C 1
ATOM 824 O O . PRO A 1 113 ? -30.247 6.508 -19.968 1.00 86.81 113 PRO A O 1
ATOM 827 N N . ALA A 1 114 ? -28.132 6.991 -20.548 1.00 87.25 114 ALA A N 1
ATOM 828 C CA . ALA A 1 114 ? -28.281 6.601 -21.947 1.00 87.25 114 ALA A CA 1
ATOM 829 C C . ALA A 1 114 ? -28.236 5.076 -22.131 1.00 87.25 114 ALA A C 1
ATOM 831 O O . ALA A 1 114 ? -28.891 4.553 -23.024 1.00 87.25 114 ALA A O 1
ATOM 832 N N . ILE A 1 115 ? -27.493 4.363 -21.278 1.00 88.81 115 ILE A N 1
ATOM 833 C CA . ILE A 1 115 ? -27.298 2.907 -21.383 1.00 88.81 115 ILE A CA 1
ATOM 834 C C . ILE A 1 115 ? -28.303 2.137 -20.515 1.00 88.81 115 ILE A C 1
ATOM 836 O O . ILE A 1 115 ? -28.818 1.106 -20.935 1.00 88.81 115 ILE A O 1
ATOM 840 N N . TYR A 1 116 ? -28.600 2.637 -19.313 1.00 85.25 116 TYR A N 1
ATOM 841 C CA . TYR A 1 116 ? -29.396 1.946 -18.299 1.00 85.25 116 TYR A CA 1
ATOM 842 C C . TYR A 1 116 ? -30.606 2.786 -17.890 1.00 85.25 116 TYR A C 1
ATOM 844 O O . TYR A 1 116 ? -30.570 3.545 -16.914 1.00 85.25 116 TYR A O 1
ATOM 852 N N . HIS A 1 117 ? -31.689 2.619 -18.645 1.00 85.44 117 HIS A N 1
ATOM 853 C CA . HIS A 1 117 ? -32.976 3.265 -18.418 1.00 85.44 117 HIS A CA 1
ATOM 854 C C . HIS A 1 117 ? -34.140 2.273 -18.557 1.00 85.44 117 HIS A C 1
ATOM 856 O O . HIS A 1 117 ? -34.025 1.247 -19.224 1.00 85.44 117 HIS A O 1
ATOM 862 N N . THR A 1 118 ? -35.268 2.569 -17.911 1.00 84.62 118 THR A N 1
ATOM 863 C CA . THR A 1 118 ? -36.533 1.854 -18.135 1.00 84.62 118 THR A CA 1
ATOM 864 C C . THR A 1 118 ? -37.102 2.176 -19.518 1.00 84.62 118 THR A C 1
ATOM 866 O O . THR A 1 118 ? -36.702 3.162 -20.133 1.00 84.62 118 THR A O 1
ATOM 869 N N . ALA A 1 119 ? -38.089 1.403 -19.986 1.00 80.25 119 ALA A N 1
ATOM 870 C CA . ALA A 1 119 ? -38.802 1.685 -21.240 1.00 80.25 119 ALA A CA 1
ATOM 871 C C . ALA A 1 119 ? -39.384 3.117 -21.302 1.00 80.25 119 ALA A C 1
ATOM 873 O O . ALA A 1 119 ? -39.439 3.714 -22.370 1.00 80.25 119 ALA A O 1
ATOM 874 N N . ASP A 1 120 ? -39.715 3.702 -20.145 1.00 79.31 120 ASP A N 1
ATOM 875 C CA . ASP A 1 120 ? -40.200 5.085 -20.003 1.00 79.31 120 ASP A CA 1
ATOM 876 C C . ASP A 1 120 ? -39.072 6.143 -19.950 1.00 79.31 120 ASP A C 1
ATOM 878 O O . ASP A 1 120 ? -39.305 7.303 -19.602 1.00 79.31 120 ASP A O 1
ATOM 882 N N . GLY A 1 121 ? -37.818 5.754 -20.202 1.00 79.81 121 GLY A N 1
ATOM 883 C CA . GLY A 1 121 ? -36.656 6.648 -20.205 1.00 79.81 121 GLY A CA 1
ATOM 884 C C . GLY A 1 121 ? -36.189 7.111 -18.817 1.00 79.81 121 GLY A C 1
ATOM 885 O O . GLY A 1 121 ? -35.514 8.146 -18.705 1.00 79.81 121 GLY A O 1
ATOM 886 N N . LYS A 1 122 ? -36.545 6.393 -17.737 1.00 82.19 122 LYS A N 1
ATOM 887 C CA . LYS A 1 122 ? -36.067 6.702 -16.375 1.00 82.19 122 LYS A CA 1
ATOM 888 C C . LYS A 1 122 ? -34.724 6.008 -16.103 1.00 82.19 122 LYS A C 1
ATOM 890 O O . LYS A 1 122 ? -34.656 4.794 -16.261 1.00 82.19 122 LYS A O 1
ATOM 895 N N . PRO A 1 123 ? -33.674 6.729 -15.671 1.00 85.38 123 PRO A N 1
ATOM 896 C CA . PRO A 1 123 ? -32.363 6.149 -15.390 1.00 85.38 123 PRO A CA 1
ATOM 897 C C . PRO A 1 123 ? -32.420 5.185 -14.201 1.00 85.38 123 PRO A C 1
ATOM 899 O O . PRO A 1 123 ? -33.150 5.432 -13.242 1.00 85.38 123 PRO A O 1
ATOM 902 N N . LEU A 1 124 ? -31.625 4.112 -14.258 1.00 84.56 124 LEU A N 1
ATOM 903 C CA . LEU A 1 124 ? -31.615 3.042 -13.250 1.00 84.56 124 LEU A CA 1
ATOM 904 C C . LEU A 1 124 ? -30.544 3.223 -12.164 1.00 84.56 124 LEU A C 1
ATOM 906 O O . LEU A 1 124 ? -30.826 2.968 -10.994 1.00 84.56 124 LEU A O 1
ATOM 910 N N . TYR A 1 125 ? -29.339 3.671 -12.535 1.00 82.44 125 TYR A N 1
ATOM 911 C CA . TYR A 1 125 ? -28.185 3.749 -11.625 1.00 82.44 125 TYR A CA 1
ATOM 912 C C . TYR A 1 125 ? -27.776 5.179 -11.287 1.00 82.44 125 TYR A C 1
ATOM 914 O O . TYR A 1 125 ? -27.730 5.547 -10.119 1.00 82.44 125 TYR A O 1
ATOM 922 N N . PHE A 1 126 ? -27.485 6.001 -12.293 1.00 85.19 126 PHE A N 1
ATOM 923 C CA . PHE A 1 126 ? -27.047 7.377 -12.086 1.00 85.19 126 PHE A CA 1
ATOM 924 C C . PHE A 1 126 ? -27.999 8.339 -12.809 1.00 85.19 126 PHE A C 1
ATOM 926 O O . PHE A 1 126 ? -28.311 8.098 -13.973 1.00 85.19 126 PHE A O 1
ATOM 933 N N . PRO A 1 127 ? -28.507 9.392 -12.141 1.00 81.00 127 PRO A N 1
ATOM 934 C CA . PRO A 1 127 ? -29.636 10.169 -12.651 1.00 81.00 127 PRO A CA 1
ATOM 935 C C . PRO A 1 127 ? -29.255 11.305 -13.612 1.00 81.00 127 PRO A C 1
ATOM 937 O O . PRO A 1 127 ? -30.138 11.835 -14.287 1.00 81.00 127 PRO A O 1
ATOM 940 N N . PHE A 1 128 ? -27.977 11.693 -13.685 1.00 85.31 128 PHE A N 1
ATOM 941 C CA . PHE A 1 128 ? -27.525 12.852 -14.462 1.00 85.31 128 PHE A CA 1
ATOM 942 C C . PHE A 1 128 ? -26.800 12.433 -15.746 1.00 85.31 128 PHE A C 1
ATOM 944 O O . PHE A 1 128 ? -25.998 11.504 -15.742 1.00 85.31 128 PHE A O 1
ATOM 951 N N . GLY A 1 129 ? -27.098 13.114 -16.855 1.00 87.00 129 GLY A N 1
ATOM 952 C CA . GLY A 1 129 ? -26.469 12.863 -18.155 1.00 87.00 129 GLY A CA 1
ATOM 953 C C . GLY A 1 129 ? -25.147 13.612 -18.348 1.00 87.00 129 GLY A C 1
ATOM 954 O O . GLY A 1 129 ? -24.797 14.502 -17.571 1.00 87.00 129 GLY A O 1
ATOM 955 N N . LEU A 1 130 ? -24.442 13.315 -19.444 1.00 89.56 130 LEU A N 1
ATOM 956 C CA . LEU A 1 130 ? -23.144 13.920 -19.795 1.00 89.56 130 LEU A CA 1
ATOM 957 C C . LEU A 1 130 ? -23.140 15.459 -19.762 1.00 89.56 130 LEU A C 1
ATOM 959 O O . LEU A 1 130 ? -22.158 16.050 -19.318 1.00 89.56 130 LEU A O 1
ATOM 963 N N . SER A 1 131 ? -24.232 16.106 -20.187 1.00 86.56 131 SER A N 1
ATOM 964 C CA . SER A 1 131 ? -24.364 17.572 -20.220 1.00 86.56 131 SER A CA 1
ATOM 965 C C . SER A 1 131 ? -24.327 18.230 -18.840 1.00 86.56 131 SER A C 1
ATOM 967 O O . SER A 1 131 ? -23.982 19.402 -18.740 1.00 86.56 131 SER A O 1
ATOM 969 N N . ILE A 1 132 ? -24.657 17.488 -17.781 1.00 85.06 132 ILE A N 1
ATOM 970 C CA . ILE A 1 132 ? -24.620 17.958 -16.391 1.00 85.06 132 ILE A CA 1
ATOM 971 C C . ILE A 1 132 ? -23.336 17.468 -15.721 1.00 85.06 132 ILE A C 1
ATOM 973 O O . ILE A 1 132 ? -22.625 18.228 -15.067 1.00 85.06 132 ILE A O 1
ATOM 977 N N . THR A 1 133 ? -23.011 16.191 -15.914 1.00 86.81 133 THR A N 1
ATOM 978 C CA . THR A 1 133 ? -21.909 15.530 -15.220 1.00 86.81 133 THR A CA 1
ATOM 979 C C . THR A 1 133 ? -20.536 16.033 -15.654 1.00 86.81 133 THR A C 1
ATOM 981 O O . THR A 1 133 ? -19.680 16.244 -14.798 1.00 86.81 133 THR A O 1
ATOM 984 N N . ILE A 1 134 ? -20.308 16.257 -16.955 1.00 90.31 134 ILE A N 1
ATOM 985 C CA . ILE A 1 134 ? -19.002 16.719 -17.450 1.00 90.31 134 ILE A CA 1
ATOM 986 C C . ILE A 1 134 ? -18.680 18.128 -16.943 1.00 90.31 134 ILE A C 1
ATOM 988 O O . ILE A 1 134 ? -17.607 18.281 -16.356 1.00 90.31 134 ILE A O 1
ATOM 992 N N . PRO A 1 135 ? -19.551 19.146 -17.101 1.00 87.31 135 PRO A N 1
ATOM 993 C CA . PRO A 1 135 ? -19.224 20.496 -16.652 1.00 87.31 135 PRO A CA 1
ATOM 994 C C . PRO A 1 135 ? -18.980 20.579 -15.148 1.00 87.31 135 PRO A C 1
ATOM 996 O O . PRO A 1 135 ? -18.020 21.221 -14.739 1.00 87.31 135 PRO A O 1
ATOM 999 N N . ILE A 1 136 ? -19.790 19.901 -14.329 1.00 80.31 136 ILE A N 1
ATOM 1000 C CA . ILE A 1 136 ? -19.645 19.952 -12.868 1.00 80.31 136 ILE A CA 1
ATOM 1001 C C . ILE A 1 136 ? -18.344 19.277 -12.425 1.00 80.31 136 ILE A C 1
ATOM 1003 O O . ILE A 1 136 ? -17.569 19.867 -11.670 1.00 80.31 136 ILE A O 1
ATOM 1007 N N . MET A 1 137 ? -18.060 18.075 -12.938 1.00 82.25 137 MET A N 1
ATOM 1008 C CA . MET A 1 137 ? -16.837 17.357 -12.582 1.00 82.25 137 MET A CA 1
ATOM 1009 C C . MET A 1 137 ? -15.590 18.071 -13.105 1.00 82.25 137 MET A C 1
ATOM 1011 O O . MET A 1 137 ? -14.626 18.226 -12.361 1.00 82.25 137 MET A O 1
ATOM 1015 N N . LEU A 1 138 ? -15.580 18.558 -14.347 1.00 87.31 138 LEU A N 1
ATOM 1016 C CA . LEU A 1 138 ? -14.408 19.254 -14.881 1.00 87.31 138 LEU A CA 1
ATOM 1017 C C . LEU A 1 138 ? -14.207 20.643 -14.284 1.00 87.31 138 LEU A C 1
ATOM 1019 O O . LEU A 1 138 ? -13.059 21.008 -14.062 1.00 87.31 138 LEU A O 1
ATOM 1023 N N . ALA A 1 139 ? -15.260 21.417 -14.005 1.00 81.56 139 ALA A N 1
ATOM 1024 C CA . ALA A 1 139 ? -15.106 22.784 -13.503 1.00 81.56 139 ALA A CA 1
ATOM 1025 C C . ALA A 1 139 ? -14.249 22.816 -12.234 1.00 81.56 139 ALA A C 1
ATOM 1027 O O . ALA A 1 139 ? -13.288 23.581 -12.146 1.00 81.56 139 ALA A O 1
ATOM 1028 N N . ILE A 1 140 ? -14.529 21.927 -11.281 1.00 74.06 140 ILE A N 1
ATOM 1029 C CA . ILE A 1 140 ? -13.784 21.914 -10.026 1.00 74.06 140 ILE A CA 1
ATOM 1030 C C . ILE A 1 140 ? -12.374 21.340 -10.165 1.00 74.06 140 ILE A C 1
ATOM 1032 O O . ILE A 1 140 ? -11.433 21.824 -9.529 1.00 74.06 140 ILE A O 1
ATOM 1036 N N . HIS A 1 141 ? -12.192 20.350 -11.037 1.00 85.56 141 HIS A N 1
ATOM 1037 C CA . HIS A 1 141 ? -10.881 19.753 -11.259 1.00 85.56 141 HIS A CA 1
ATOM 1038 C C . HIS A 1 141 ? -9.974 20.662 -12.099 1.00 85.56 141 HIS A C 1
ATOM 1040 O O . HIS A 1 141 ? -8.774 20.710 -11.846 1.00 85.56 141 HIS A O 1
ATOM 1046 N N . LEU A 1 142 ? -10.526 21.470 -13.005 1.00 85.81 142 LEU A N 1
ATOM 1047 C CA . LEU A 1 142 ? -9.766 22.456 -13.773 1.00 85.81 142 LEU A CA 1
ATOM 1048 C C . LEU A 1 142 ? -9.368 23.657 -12.910 1.00 85.81 142 LEU A C 1
ATOM 1050 O O . LEU A 1 142 ? -8.232 24.126 -13.010 1.00 85.81 142 LEU A O 1
ATOM 1054 N N . LEU A 1 143 ? -10.283 24.150 -12.069 1.00 78.12 143 LEU A N 1
ATOM 1055 C CA . LEU A 1 143 ? -10.096 25.401 -11.327 1.00 78.12 143 LEU A CA 1
ATOM 1056 C C . LEU A 1 143 ? -9.405 25.215 -9.975 1.00 78.12 143 LEU A C 1
ATOM 1058 O O . LEU A 1 143 ? -8.621 26.071 -9.571 1.00 78.12 143 LEU A O 1
ATOM 1062 N N . VAL A 1 144 ? -9.683 24.114 -9.271 1.00 73.50 144 VAL A N 1
ATOM 1063 C CA . VAL A 1 144 ? -9.247 23.926 -7.879 1.00 73.50 144 VAL A CA 1
ATOM 1064 C C . VAL A 1 144 ? -8.348 22.704 -7.740 1.00 73.50 144 VAL A C 1
ATOM 1066 O O . VAL A 1 144 ? -7.164 22.855 -7.434 1.00 73.50 144 VAL A O 1
ATOM 1069 N N . ALA A 1 145 ? -8.869 21.498 -7.994 1.00 74.38 145 ALA A N 1
ATOM 1070 C CA . ALA A 1 145 ? -8.131 20.259 -7.717 1.00 74.38 145 ALA A CA 1
ATOM 1071 C C . ALA A 1 145 ? -6.853 20.150 -8.564 1.00 74.38 145 ALA A C 1
ATOM 1073 O O . ALA A 1 145 ? -5.786 19.818 -8.055 1.00 74.38 145 ALA A O 1
ATOM 1074 N N . GLY A 1 146 ? -6.946 20.495 -9.849 1.00 83.19 146 GLY A N 1
ATOM 1075 C CA . GLY A 1 146 ? -5.837 20.501 -10.795 1.00 83.19 146 GLY A CA 1
ATOM 1076 C C . GLY A 1 146 ? -4.735 21.456 -10.392 1.00 83.19 146 GLY A C 1
ATOM 1077 O O . GLY A 1 146 ? -3.564 21.076 -10.390 1.00 83.19 146 GLY A O 1
ATOM 1078 N N . VAL A 1 147 ? -5.100 22.680 -10.008 1.00 79.81 147 VAL A N 1
ATOM 1079 C CA . VAL A 1 147 ? -4.136 23.683 -9.547 1.00 79.81 147 VAL A CA 1
ATOM 1080 C C . VAL A 1 147 ? -3.452 23.202 -8.268 1.00 79.81 147 VAL A C 1
ATOM 1082 O O . VAL A 1 147 ? -2.225 23.238 -8.185 1.00 79.81 147 VAL A O 1
ATOM 1085 N N . ALA A 1 148 ? -4.213 22.681 -7.302 1.00 72.88 148 ALA A N 1
ATOM 1086 C CA . ALA A 1 148 ? -3.661 22.150 -6.059 1.00 72.88 148 ALA A CA 1
ATOM 1087 C C . ALA A 1 148 ? -2.676 20.992 -6.310 1.00 72.88 148 ALA A C 1
ATOM 1089 O O . ALA A 1 148 ? -1.544 21.025 -5.823 1.00 72.88 148 ALA A O 1
ATOM 1090 N N . GLU A 1 149 ? -3.062 20.007 -7.123 1.00 79.88 149 GLU A N 1
ATOM 1091 C CA . GLU A 1 149 ? -2.231 18.847 -7.459 1.00 79.88 149 GLU A CA 1
ATOM 1092 C C . GLU A 1 149 ? -0.951 19.262 -8.212 1.00 79.88 149 GLU A C 1
ATOM 1094 O O . GLU A 1 149 ? 0.135 18.734 -7.948 1.00 79.88 149 GLU A O 1
ATOM 1099 N N . ALA A 1 150 ? -1.052 20.252 -9.107 1.00 83.38 150 ALA A N 1
ATOM 1100 C CA . ALA A 1 150 ? 0.080 20.819 -9.834 1.00 83.38 150 ALA A CA 1
ATOM 1101 C C . ALA A 1 150 ? 1.086 21.495 -8.896 1.00 83.38 150 ALA A C 1
ATOM 1103 O O . ALA A 1 150 ? 2.288 21.240 -8.995 1.00 83.38 150 ALA A O 1
ATOM 1104 N N . VAL A 1 151 ? 0.605 22.321 -7.961 1.00 78.19 151 VAL A N 1
ATOM 1105 C CA . VAL A 1 151 ? 1.459 23.028 -6.996 1.00 78.19 151 VAL A CA 1
ATOM 1106 C C . VAL A 1 151 ? 2.111 22.040 -6.025 1.00 78.19 151 VAL A C 1
ATOM 1108 O O . VAL A 1 151 ? 3.325 22.106 -5.823 1.00 78.19 151 VAL A O 1
ATOM 1111 N N . ILE A 1 152 ? 1.351 21.089 -5.466 1.00 71.38 152 ILE A N 1
ATOM 1112 C CA . ILE A 1 152 ? 1.891 20.055 -4.565 1.00 71.38 152 ILE A CA 1
ATOM 1113 C C . ILE A 1 152 ? 2.973 19.245 -5.284 1.00 71.38 152 ILE A C 1
ATOM 1115 O O . ILE A 1 152 ? 4.072 19.067 -4.755 1.00 71.38 152 ILE A O 1
ATOM 1119 N N . THR A 1 153 ? 2.698 18.797 -6.511 1.00 79.12 153 THR A N 1
ATOM 1120 C CA . THR A 1 153 ? 3.662 18.017 -7.296 1.00 79.12 153 THR A CA 1
ATOM 1121 C C . THR A 1 153 ? 4.915 18.832 -7.599 1.00 79.12 153 THR A C 1
ATOM 1123 O O . THR A 1 153 ? 6.023 18.332 -7.408 1.00 79.12 153 THR A O 1
ATOM 1126 N N . ALA A 1 154 ? 4.770 20.100 -7.992 1.00 79.50 154 ALA A N 1
ATOM 1127 C CA . ALA A 1 154 ? 5.898 20.996 -8.228 1.00 79.50 154 ALA A CA 1
ATOM 1128 C C . ALA A 1 154 ? 6.790 21.132 -6.985 1.00 79.50 154 ALA A C 1
ATOM 1130 O O . ALA A 1 154 ? 8.014 21.036 -7.080 1.00 79.50 154 ALA A O 1
ATOM 1131 N N . LEU A 1 155 ? 6.184 21.314 -5.811 1.00 69.50 155 LEU A N 1
ATOM 1132 C CA . LEU A 1 155 ? 6.899 21.481 -4.547 1.00 69.50 155 LEU A CA 1
ATOM 1133 C C . LEU A 1 155 ? 7.639 20.221 -4.117 1.00 69.50 155 LEU A C 1
ATOM 1135 O O . LEU A 1 155 ? 8.792 20.305 -3.684 1.00 69.50 155 LEU A O 1
ATOM 1139 N N . VAL A 1 156 ? 7.007 19.055 -4.247 1.00 67.00 156 VAL A N 1
ATOM 1140 C CA . VAL A 1 156 ? 7.650 17.788 -3.890 1.00 67.00 156 VAL A CA 1
ATOM 1141 C C . VAL A 1 156 ? 8.769 17.461 -4.873 1.00 67.00 156 VAL A C 1
ATOM 1143 O O . VAL A 1 156 ? 9.852 17.090 -4.430 1.00 67.00 156 VAL A O 1
ATOM 1146 N N . VAL A 1 157 ? 8.573 17.675 -6.178 1.00 73.69 157 VAL A N 1
ATOM 1147 C CA . VAL A 1 157 ? 9.633 17.490 -7.184 1.00 73.69 157 VAL A CA 1
ATOM 1148 C C . VAL A 1 157 ? 10.795 18.451 -6.930 1.00 73.69 157 VAL A C 1
ATOM 1150 O O . VAL A 1 157 ? 11.943 18.018 -6.897 1.00 73.69 157 VAL A O 1
ATOM 1153 N N . GLN A 1 158 ? 10.522 19.727 -6.647 1.00 74.62 158 GLN A N 1
ATOM 1154 C CA . GLN A 1 158 ? 11.558 20.704 -6.299 1.00 74.62 158 GLN A CA 1
ATOM 1155 C C . GLN A 1 158 ? 12.320 20.308 -5.025 1.00 74.62 158 GLN A C 1
ATOM 1157 O O . GLN A 1 158 ? 13.540 20.460 -4.949 1.00 74.62 158 GLN A O 1
ATOM 1162 N N . SER A 1 159 ? 11.613 19.797 -4.017 1.00 59.50 159 SER A N 1
ATOM 1163 C CA . SER A 1 159 ? 12.218 19.330 -2.765 1.00 59.50 159 SER A CA 1
ATOM 1164 C C . SER A 1 159 ? 13.053 18.068 -2.977 1.00 59.50 159 SER A C 1
ATOM 1166 O O . SER A 1 159 ? 14.144 17.957 -2.421 1.00 59.50 159 SER A O 1
ATOM 1168 N N . ALA A 1 160 ? 12.581 17.145 -3.816 1.00 60.94 160 ALA A N 1
ATOM 1169 C CA . ALA A 1 160 ? 13.313 15.949 -4.212 1.00 60.94 160 ALA A CA 1
ATOM 1170 C C . ALA A 1 160 ? 14.606 16.313 -4.955 1.00 60.94 160 ALA A C 1
ATOM 1172 O O . ALA A 1 160 ? 15.676 15.838 -4.573 1.00 60.94 160 ALA A O 1
ATOM 1173 N N . GLU A 1 161 ? 14.544 17.238 -5.918 1.00 65.06 161 GLU A N 1
ATOM 1174 C CA . GLU A 1 161 ? 15.731 17.785 -6.584 1.00 65.06 161 GLU A CA 1
ATOM 1175 C C . GLU A 1 161 ? 16.699 18.440 -5.584 1.00 65.06 161 GLU A C 1
ATOM 1177 O O . GLU A 1 161 ? 17.907 18.217 -5.652 1.00 65.06 161 GLU A O 1
ATOM 1182 N N . ALA A 1 162 ? 16.189 19.217 -4.621 1.00 58.03 162 ALA A N 1
ATOM 1183 C CA . ALA A 1 162 ? 17.009 19.889 -3.610 1.00 58.03 162 ALA A CA 1
ATOM 1184 C C . ALA A 1 162 ? 17.698 18.917 -2.633 1.00 58.03 162 ALA A C 1
ATOM 1186 O O . ALA A 1 162 ? 18.772 19.225 -2.112 1.00 58.03 162 ALA A O 1
ATOM 1187 N N . LEU A 1 163 ? 17.092 17.754 -2.389 1.00 51.84 163 LEU A N 1
ATOM 1188 C CA . LEU A 1 163 ? 17.620 16.691 -1.530 1.00 51.84 163 LEU A CA 1
ATOM 1189 C C . LEU A 1 163 ? 18.459 15.656 -2.299 1.00 51.84 163 LEU A C 1
ATOM 1191 O O . LEU A 1 163 ? 18.945 14.705 -1.688 1.00 51.84 163 LEU A O 1
ATOM 1195 N N . ASN A 1 164 ? 18.654 15.836 -3.612 1.00 54.06 164 ASN A N 1
ATOM 1196 C CA . ASN A 1 164 ? 19.238 14.838 -4.517 1.00 54.06 164 ASN A CA 1
ATOM 1197 C C . ASN A 1 164 ? 18.535 13.470 -4.436 1.00 54.06 164 ASN A C 1
ATOM 1199 O O . ASN A 1 164 ? 19.170 12.426 -4.601 1.00 54.06 164 ASN A O 1
ATOM 1203 N N . LEU A 1 165 ? 17.227 13.469 -4.164 1.00 49.28 165 LEU A N 1
ATOM 1204 C CA . LEU A 1 165 ? 16.413 12.267 -4.267 1.00 49.28 165 LEU A CA 1
ATOM 1205 C C . LEU A 1 165 ? 16.193 11.973 -5.756 1.00 49.28 165 LEU A C 1
ATOM 1207 O O . LEU A 1 165 ? 15.725 12.854 -6.483 1.00 49.28 165 LEU A O 1
ATOM 1211 N N . PRO A 1 166 ? 16.542 10.769 -6.234 1.00 53.94 166 PRO A N 1
ATOM 1212 C CA . PRO A 1 166 ? 16.336 10.419 -7.630 1.00 53.94 166 PRO A CA 1
ATOM 1213 C C . PRO A 1 166 ? 14.836 10.400 -7.946 1.00 53.94 166 PRO A C 1
ATOM 1215 O O . PRO A 1 166 ? 14.073 9.719 -7.264 1.00 53.94 166 PRO A O 1
ATOM 1218 N N . LEU A 1 167 ? 14.415 11.125 -8.988 1.00 67.06 167 LEU A N 1
ATOM 1219 C CA . LEU A 1 167 ? 13.112 10.880 -9.612 1.00 67.06 167 LEU A CA 1
ATOM 1220 C C . LEU A 1 167 ? 13.246 9.619 -10.473 1.00 67.06 167 LEU A C 1
ATOM 1222 O O . LEU A 1 167 ? 14.343 9.296 -10.944 1.00 67.06 167 LEU A O 1
ATOM 1226 N N . PHE A 1 168 ? 12.136 8.926 -10.721 1.00 57.06 168 PHE A N 1
ATOM 1227 C CA . PHE A 1 168 ? 12.127 7.620 -11.386 1.00 57.06 168 PHE A CA 1
ATOM 1228 C C . PHE A 1 168 ? 12.879 7.609 -12.734 1.00 57.06 168 PHE A C 1
ATOM 1230 O O . PHE A 1 168 ? 13.564 6.644 -13.054 1.00 57.06 168 PHE A O 1
ATOM 1237 N N . ASP A 1 169 ? 12.822 8.710 -13.496 1.00 55.16 169 ASP A N 1
ATOM 1238 C CA . ASP A 1 169 ? 13.466 8.853 -14.817 1.00 55.16 169 ASP A CA 1
ATOM 1239 C C . ASP A 1 169 ? 14.686 9.812 -14.807 1.00 55.16 169 ASP A C 1
ATOM 1241 O O . ASP A 1 169 ? 15.105 10.286 -15.862 1.00 55.16 169 ASP A O 1
ATOM 1245 N N . THR A 1 170 ? 15.238 10.177 -13.635 1.00 53.22 170 THR A N 1
ATOM 1246 C CA . THR A 1 170 ? 16.376 11.128 -13.509 1.00 53.22 170 THR A CA 1
ATOM 1247 C C . THR A 1 170 ? 17.618 10.574 -12.831 1.00 53.22 170 THR A C 1
ATOM 1249 O O . THR A 1 170 ? 18.487 11.338 -12.415 1.00 53.22 170 THR A O 1
ATOM 1252 N N . GLN A 1 171 ? 17.795 9.254 -12.794 1.00 43.31 171 GLN A N 1
ATOM 1253 C CA . GLN A 1 171 ? 19.017 8.655 -12.253 1.00 43.31 171 GLN A CA 1
ATOM 1254 C C . GLN A 1 171 ? 20.302 8.918 -13.089 1.00 43.31 171 GLN A C 1
ATOM 1256 O O . GLN A 1 171 ? 21.250 8.138 -13.062 1.00 43.31 171 GLN A O 1
ATOM 1261 N N . THR A 1 172 ? 20.438 10.021 -13.816 1.00 35.97 172 THR A N 1
ATOM 1262 C CA . THR A 1 172 ? 21.765 10.521 -14.205 1.00 35.97 172 THR A CA 1
ATOM 1263 C C . THR A 1 172 ? 22.359 11.255 -13.005 1.00 35.97 172 THR A C 1
ATOM 1265 O O . THR A 1 172 ? 21.824 12.286 -12.603 1.00 35.97 172 THR A O 1
ATOM 1268 N N . HIS A 1 173 ? 23.447 10.738 -12.418 1.00 34.47 173 HIS A N 1
ATOM 1269 C CA . HIS A 1 173 ? 24.215 11.435 -11.380 1.00 34.47 173 HIS A CA 1
ATOM 1270 C C . HIS A 1 173 ? 24.646 12.815 -11.893 1.00 34.47 173 HIS A C 1
ATOM 1272 O O . HIS A 1 173 ? 25.688 12.951 -12.531 1.00 34.47 173 HIS A O 1
ATOM 1278 N N . SER A 1 174 ? 23.864 13.857 -11.618 1.00 31.28 174 SER A N 1
ATOM 1279 C CA . SER A 1 174 ? 24.356 15.214 -11.779 1.00 31.28 174 SER A CA 1
ATOM 1280 C C . SER A 1 174 ? 25.100 15.571 -10.499 1.00 31.28 174 SER A C 1
ATOM 1282 O O . SER A 1 174 ? 24.478 15.792 -9.460 1.00 31.28 174 SER A O 1
ATOM 1284 N N . ASN A 1 175 ? 26.429 15.629 -10.576 1.00 29.62 175 ASN A N 1
ATOM 1285 C CA . ASN A 1 175 ? 27.231 16.407 -9.639 1.00 29.62 175 ASN A CA 1
ATOM 1286 C C . ASN A 1 175 ? 26.777 17.870 -9.753 1.00 29.62 175 ASN A C 1
ATOM 1288 O O . ASN A 1 175 ? 27.288 18.626 -10.575 1.00 29.62 175 ASN A O 1
ATOM 1292 N N . ARG A 1 176 ? 25.758 18.264 -8.986 1.00 38.78 176 ARG A N 1
ATOM 1293 C CA . ARG A 1 176 ? 25.321 19.657 -8.881 1.00 38.78 176 ARG A CA 1
ATOM 1294 C C . ARG A 1 176 ? 25.894 20.239 -7.598 1.00 38.78 176 ARG A C 1
ATOM 1296 O O . ARG A 1 176 ? 25.500 19.862 -6.498 1.00 38.78 176 ARG A O 1
ATOM 1303 N N . THR A 1 177 ? 26.812 21.187 -7.743 1.00 31.41 177 THR A N 1
ATOM 1304 C CA . THR A 1 177 ? 27.130 22.142 -6.684 1.00 31.41 177 THR A CA 1
ATOM 1305 C C . THR A 1 177 ? 25.911 23.047 -6.497 1.00 31.41 177 THR A C 1
ATOM 1307 O O . THR A 1 177 ? 25.460 23.731 -7.415 1.00 31.41 177 THR A O 1
ATOM 1310 N N . ALA A 1 178 ? 25.300 22.979 -5.316 1.00 34.06 178 ALA A N 1
ATOM 1311 C CA . ALA A 1 178 ? 24.086 23.716 -5.000 1.00 34.06 178 ALA A CA 1
ATOM 1312 C C . ALA A 1 178 ? 24.371 25.227 -4.923 1.00 34.06 178 ALA A C 1
ATOM 1314 O O . ALA A 1 178 ? 24.970 25.695 -3.958 1.00 34.06 178 ALA A O 1
ATOM 1315 N N . SER A 1 179 ? 23.895 26.000 -5.903 1.00 34.81 179 SER A N 1
ATOM 1316 C CA . SER A 1 179 ? 23.694 27.443 -5.733 1.00 34.81 179 SER A CA 1
ATOM 1317 C C . SER A 1 179 ? 22.337 27.660 -5.061 1.00 34.81 179 SER A C 1
ATOM 1319 O O . SER A 1 179 ? 21.285 27.279 -5.582 1.00 34.81 179 SER A O 1
ATOM 1321 N N . GLN A 1 180 ? 22.385 28.187 -3.841 1.00 40.47 180 GLN A N 1
ATOM 1322 C CA . GLN A 1 180 ? 21.232 28.433 -2.989 1.00 40.47 180 GLN A CA 1
ATOM 1323 C C . GLN A 1 180 ? 20.542 29.749 -3.365 1.00 40.47 180 GLN A C 1
ATOM 1325 O O . GLN A 1 180 ? 21.174 30.797 -3.403 1.00 40.47 180 GLN A O 1
ATOM 1330 N N . SER A 1 181 ? 19.215 29.721 -3.492 1.00 38.59 181 SER A N 1
ATOM 1331 C CA . SER A 1 181 ? 18.393 30.847 -3.047 1.00 38.59 181 SER A CA 1
ATOM 1332 C C . SER A 1 181 ? 17.272 30.302 -2.169 1.00 38.59 181 SER A C 1
ATOM 1334 O O . SER A 1 181 ? 16.448 29.491 -2.596 1.00 38.59 181 SER A O 1
ATOM 1336 N N . HIS A 1 182 ? 17.337 30.671 -0.891 1.00 43.19 182 HIS A N 1
ATOM 1337 C CA . HIS A 1 182 ? 16.467 30.220 0.195 1.00 43.19 182 HIS A CA 1
ATOM 1338 C C . HIS A 1 182 ? 15.090 30.916 0.183 1.00 43.19 182 HIS A C 1
ATOM 1340 O O . HIS A 1 182 ? 14.155 30.405 0.788 1.00 43.19 182 HIS A O 1
ATOM 1346 N N . SER A 1 183 ? 14.949 32.050 -0.516 1.00 46.91 183 SER A N 1
ATOM 1347 C CA . SER A 1 183 ? 13.790 32.954 -0.404 1.00 46.91 183 SER A CA 1
ATOM 1348 C C . SER A 1 183 ? 12.521 32.437 -1.105 1.00 46.91 183 SER A C 1
ATOM 1350 O O . SER A 1 183 ? 11.436 32.447 -0.529 1.00 46.91 183 SER A O 1
ATOM 1352 N N . THR A 1 184 ? 12.642 31.862 -2.305 1.00 45.19 184 THR A N 1
ATOM 1353 C CA . THR A 1 184 ? 11.476 31.403 -3.090 1.00 45.19 184 THR A CA 1
ATOM 1354 C C . THR A 1 184 ? 10.784 30.176 -2.488 1.00 45.19 184 THR A C 1
ATOM 1356 O O . THR A 1 184 ? 9.595 29.969 -2.713 1.00 45.19 184 THR A O 1
ATOM 1359 N N . ARG A 1 185 ? 11.513 29.377 -1.696 1.00 46.22 185 ARG A N 1
ATOM 1360 C CA . ARG A 1 185 ? 11.001 28.154 -1.056 1.00 46.22 185 ARG A CA 1
ATOM 1361 C C . ARG A 1 185 ? 10.020 28.470 0.067 1.00 46.22 185 ARG A C 1
ATOM 1363 O O . ARG A 1 185 ? 9.010 27.795 0.184 1.00 46.22 185 ARG A O 1
ATOM 1370 N N . TRP A 1 186 ? 10.299 29.507 0.857 1.00 45.22 186 TRP A N 1
ATOM 1371 C CA . TRP A 1 186 ? 9.422 29.931 1.949 1.00 45.22 186 TRP A CA 1
ATOM 1372 C C . TRP A 1 186 ? 8.166 30.623 1.436 1.00 45.22 186 TRP A C 1
ATOM 1374 O O . TRP A 1 186 ? 7.089 30.348 1.945 1.00 45.22 186 TRP A O 1
ATOM 1384 N N . ILE A 1 187 ? 8.278 31.434 0.381 1.00 48.06 187 ILE A N 1
ATOM 1385 C CA . ILE A 1 187 ? 7.121 32.102 -0.230 1.00 48.06 187 ILE A CA 1
ATOM 1386 C C . ILE A 1 187 ? 6.117 31.061 -0.745 1.00 48.06 187 ILE A C 1
ATOM 1388 O O . ILE A 1 187 ? 4.949 31.121 -0.384 1.00 48.06 187 ILE A O 1
ATOM 1392 N N . LEU A 1 188 ? 6.574 30.050 -1.493 1.00 46.59 188 LEU A N 1
ATOM 1393 C CA . LEU A 1 188 ? 5.698 29.011 -2.049 1.00 46.59 188 LEU A CA 1
ATOM 1394 C C . LEU A 1 188 ? 5.114 28.064 -0.983 1.00 46.59 188 LEU A C 1
ATOM 1396 O O . LEU A 1 188 ? 3.959 27.656 -1.103 1.00 46.59 188 LEU A O 1
ATOM 1400 N N . LEU A 1 189 ? 5.873 27.739 0.073 1.00 42.66 189 LEU A N 1
ATOM 1401 C CA . LEU A 1 189 ? 5.368 26.947 1.202 1.00 42.66 189 LEU A CA 1
ATOM 1402 C C . LEU A 1 189 ? 4.317 27.732 2.000 1.00 42.66 189 LEU A C 1
ATOM 1404 O O . LEU A 1 189 ? 3.295 27.169 2.374 1.00 42.66 189 LEU A O 1
ATOM 1408 N N . CYS A 1 190 ? 4.531 29.037 2.197 1.00 44.47 190 CYS A N 1
ATOM 1409 C CA . CYS A 1 190 ? 3.567 29.941 2.821 1.00 44.47 190 CYS A CA 1
ATOM 1410 C C . CYS A 1 190 ? 2.307 30.141 1.960 1.00 44.47 190 CYS A C 1
ATOM 1412 O O . CYS A 1 190 ? 1.226 30.281 2.520 1.00 44.47 190 CYS A O 1
ATOM 1414 N N . THR A 1 191 ? 2.405 30.101 0.624 1.00 46.00 191 THR A N 1
ATOM 1415 C CA . THR A 1 191 ? 1.240 30.132 -0.283 1.00 46.00 191 THR A CA 1
ATOM 1416 C C . THR A 1 191 ? 0.435 28.833 -0.225 1.00 46.00 191 THR A C 1
ATOM 1418 O O . THR A 1 191 ? -0.789 28.878 -0.148 1.00 46.00 191 THR A O 1
ATOM 1421 N N . LEU A 1 192 ? 1.098 27.671 -0.211 1.00 41.69 192 LEU A N 1
ATOM 1422 C CA . LEU A 1 192 ? 0.414 26.383 -0.049 1.00 41.69 192 LEU A CA 1
ATOM 1423 C C . LEU A 1 192 ? -0.205 26.239 1.345 1.00 41.69 192 LEU A C 1
ATOM 1425 O O . LEU A 1 192 ? -1.283 25.661 1.481 1.00 41.69 192 LEU A O 1
ATOM 1429 N N . LEU A 1 193 ? 0.442 26.832 2.357 1.00 42.47 193 LEU A N 1
ATOM 1430 C CA . LEU A 1 193 ? -0.183 27.088 3.643 1.00 42.47 193 LEU A CA 1
ATOM 1431 C C . LEU A 1 193 ? -1.456 27.940 3.418 1.00 42.47 193 LEU A C 1
ATOM 1433 O O . LEU A 1 193 ? -2.565 27.442 3.535 1.00 42.47 193 LEU A O 1
ATOM 1437 N N . ALA A 1 194 ? -1.352 29.187 2.972 1.00 44.59 194 ALA A N 1
ATOM 1438 C CA . ALA A 1 194 ? -2.499 30.095 2.839 1.00 44.59 194 ALA A CA 1
ATOM 1439 C C . ALA A 1 194 ? -3.721 29.529 2.070 1.00 44.59 194 ALA A C 1
ATOM 1441 O O . ALA A 1 194 ? -4.845 29.935 2.356 1.00 44.59 194 ALA A O 1
ATOM 1442 N N . LEU A 1 195 ? -3.525 28.580 1.144 1.00 44.00 195 LEU A N 1
ATOM 1443 C CA . LEU A 1 195 ? -4.586 27.977 0.329 1.00 44.00 195 LEU A CA 1
ATOM 1444 C C . LEU A 1 195 ? -5.278 26.736 0.933 1.00 44.00 195 LEU A C 1
ATOM 1446 O O . LEU A 1 195 ? -6.406 26.434 0.551 1.00 44.00 195 LEU A O 1
ATOM 1450 N N . SER A 1 196 ? -4.667 26.025 1.887 1.00 42.84 196 SER A N 1
ATOM 1451 C CA . SER A 1 196 ? -5.287 24.833 2.508 1.00 42.84 196 SER A CA 1
ATOM 1452 C C . SER A 1 196 ? -6.586 25.064 3.324 1.00 42.84 196 SER A C 1
ATOM 1454 O O . SER A 1 196 ? -7.395 24.137 3.390 1.00 42.84 196 SER A O 1
ATOM 1456 N N . PRO A 1 197 ? -6.867 26.256 3.901 1.00 40.78 197 PRO A N 1
ATOM 1457 C CA . PRO A 1 197 ? -8.118 26.537 4.604 1.00 40.78 197 PRO A CA 1
ATOM 1458 C C . PRO A 1 197 ? -9.302 26.807 3.674 1.00 40.78 197 PRO A C 1
ATOM 1460 O O . PRO A 1 197 ? -10.439 26.754 4.136 1.00 40.78 197 PRO A O 1
ATOM 1463 N N . LEU A 1 198 ? -9.069 27.121 2.390 1.00 40.38 198 LEU A N 1
ATOM 1464 C CA . LEU A 1 198 ? -10.140 27.556 1.484 1.00 40.38 198 LEU A CA 1
ATOM 1465 C C . LEU A 1 198 ? -11.209 26.483 1.258 1.00 40.38 198 LEU A C 1
ATOM 1467 O O . LEU A 1 198 ? -12.364 26.829 1.025 1.00 40.38 198 LEU A O 1
ATOM 1471 N N . GLY A 1 199 ? -10.860 25.200 1.393 1.00 38.84 199 GLY A N 1
ATOM 1472 C CA . GLY A 1 199 ? -11.833 24.117 1.268 1.00 38.84 199 GLY A CA 1
ATOM 1473 C C . GLY A 1 199 ? -12.855 24.050 2.402 1.00 38.84 199 GLY A C 1
ATOM 1474 O O . GLY A 1 199 ? -13.932 23.500 2.239 1.00 38.84 199 GLY A O 1
ATOM 1475 N N . LEU A 1 200 ? -12.561 24.644 3.558 1.00 40.06 200 LEU A N 1
ATOM 1476 C CA . LEU A 1 200 ? -13.444 24.595 4.727 1.00 40.06 200 LEU A CA 1
ATOM 1477 C C . LEU A 1 200 ? -14.432 25.769 4.795 1.00 40.06 200 LEU A C 1
ATOM 1479 O O . LEU A 1 200 ? -15.240 25.839 5.717 1.00 40.06 200 LEU A O 1
ATOM 1483 N N . ILE A 1 201 ? -14.365 26.686 3.824 1.00 39.50 201 ILE A N 1
ATOM 1484 C CA . ILE A 1 201 ? -15.266 27.842 3.698 1.00 39.50 201 ILE A CA 1
ATOM 1485 C C . ILE A 1 201 ? -16.494 27.485 2.832 1.00 39.50 201 ILE A C 1
ATOM 1487 O O . ILE A 1 201 ? -17.507 28.181 2.877 1.00 39.50 201 ILE A O 1
ATOM 1491 N N . ALA A 1 202 ? -16.450 26.385 2.072 1.00 37.78 202 ALA A N 1
ATOM 1492 C CA . ALA A 1 202 ? -17.585 25.924 1.278 1.00 37.78 202 ALA A CA 1
ATOM 1493 C C . ALA A 1 202 ? -18.617 25.208 2.173 1.00 37.78 202 ALA A C 1
ATOM 1495 O O . ALA A 1 202 ? -18.376 24.111 2.669 1.00 37.78 202 ALA A O 1
ATOM 1496 N N . GLN A 1 203 ? -19.769 25.846 2.389 1.00 35.66 203 GLN A N 1
ATOM 1497 C CA . GLN A 1 203 ? -20.928 25.243 3.052 1.00 35.66 203 GLN A CA 1
ATOM 1498 C C . GLN A 1 203 ? -21.728 24.403 2.035 1.00 35.66 203 GLN A C 1
ATOM 1500 O O . GLN A 1 203 ? -22.133 24.931 1.001 1.00 35.66 203 GLN A O 1
ATOM 1505 N N . GLY A 1 204 ? -21.950 23.112 2.322 1.00 46.22 204 GLY A N 1
ATOM 1506 C CA . GLY A 1 204 ? -22.756 22.185 1.507 1.00 46.22 204 GLY A CA 1
ATOM 1507 C C . GLY A 1 204 ? -22.170 20.767 1.428 1.00 46.22 204 GLY A C 1
ATOM 1508 O O . GLY A 1 204 ? -20.972 20.583 1.643 1.00 46.22 204 GLY A O 1
ATOM 1509 N N . SER A 1 205 ? -23.004 19.765 1.132 1.00 47.84 205 SER A N 1
ATOM 1510 C CA . SER A 1 205 ? -22.553 18.407 0.801 1.00 47.84 205 SER A CA 1
ATOM 1511 C C . SER A 1 205 ? -21.927 18.359 -0.593 1.00 47.84 205 SER A C 1
ATOM 1513 O O . SER A 1 205 ? -22.216 19.191 -1.455 1.00 47.84 205 SER A O 1
ATOM 1515 N N . ALA A 1 206 ? -21.011 17.414 -0.797 1.00 55.25 206 ALA A N 1
ATOM 1516 C CA . ALA A 1 206 ? -20.292 17.279 -2.050 1.00 55.25 206 ALA A CA 1
ATOM 1517 C C . ALA A 1 206 ? -21.141 16.600 -3.128 1.00 55.25 206 ALA A C 1
ATOM 1519 O O . ALA A 1 206 ? -21.920 15.693 -2.854 1.00 55.25 206 ALA A O 1
ATOM 1520 N N . TRP A 1 207 ? -20.942 16.993 -4.378 1.00 51.44 207 TRP A N 1
ATOM 1521 C CA . TRP A 1 207 ? -21.641 16.465 -5.530 1.00 51.44 207 TRP A CA 1
ATOM 1522 C C . TRP A 1 207 ? -21.243 15.004 -5.708 1.00 51.44 207 TRP A C 1
ATOM 1524 O O . TRP A 1 207 ? -20.075 14.701 -5.948 1.00 51.44 207 TRP A O 1
ATOM 1534 N N . GLY A 1 208 ? -22.213 14.105 -5.547 1.00 55.66 208 GLY A N 1
ATOM 1535 C CA . GLY A 1 208 ? -21.989 12.660 -5.494 1.00 55.66 208 GLY A CA 1
ATOM 1536 C C . GLY A 1 208 ? -21.827 12.067 -4.085 1.00 55.66 208 GLY A C 1
ATOM 1537 O O . GLY A 1 208 ? -21.894 10.849 -3.964 1.00 55.66 208 GLY A O 1
ATOM 1538 N N . GLU A 1 209 ? -21.700 12.880 -3.030 1.00 59.25 209 GLU A N 1
ATOM 1539 C CA . GLU A 1 209 ? -21.666 12.461 -1.610 1.00 59.25 209 GLU A CA 1
ATOM 1540 C C . GLU A 1 209 ? -22.939 12.904 -0.865 1.00 59.25 209 GLU A C 1
ATOM 1542 O O . GLU A 1 209 ? -22.898 13.399 0.261 1.00 59.25 209 GLU A O 1
ATOM 1547 N N . TRP A 1 210 ? -24.089 12.768 -1.519 1.00 66.31 210 TRP A N 1
ATOM 1548 C CA . TRP A 1 210 ? -25.375 13.166 -0.954 1.00 66.31 210 TRP A CA 1
ATOM 1549 C C . TRP A 1 210 ? -25.995 12.068 -0.100 1.00 66.31 210 TRP A C 1
ATOM 1551 O O . TRP A 1 210 ? -25.936 10.883 -0.448 1.00 66.31 210 TRP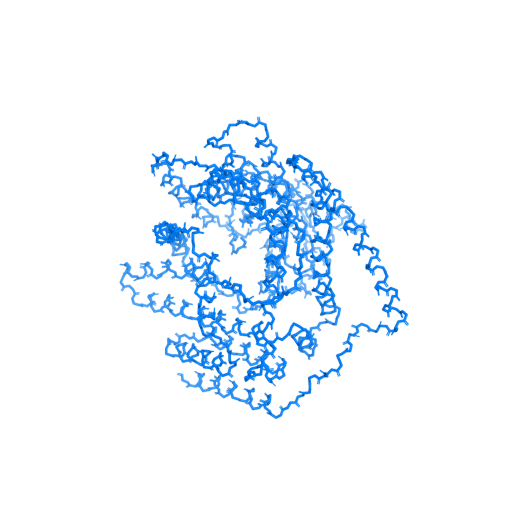 A O 1
ATOM 1561 N N . ASP A 1 211 ? -26.689 12.469 0.965 1.00 66.06 211 ASP A N 1
ATOM 1562 C CA . ASP A 1 211 ? -27.638 11.572 1.618 1.00 66.06 211 ASP A CA 1
ATOM 1563 C C . ASP A 1 211 ? -28.857 11.286 0.711 1.00 66.06 211 ASP A C 1
ATOM 1565 O O . ASP A 1 211 ? -29.059 11.906 -0.339 1.00 66.06 211 ASP A O 1
ATOM 1569 N N . ARG A 1 212 ? -29.691 10.316 1.103 1.00 71.06 212 ARG A N 1
ATOM 1570 C CA . ARG A 1 212 ? -30.870 9.912 0.316 1.00 71.06 212 ARG A CA 1
ATOM 1571 C C . ARG A 1 212 ? -31.832 11.067 0.028 1.00 71.06 212 ARG A C 1
ATOM 1573 O O . ARG A 1 212 ? -32.440 11.094 -1.042 1.00 71.06 212 ARG A O 1
ATOM 1580 N N . ASP A 1 213 ? -32.012 11.980 0.968 1.00 74.38 213 ASP A N 1
ATOM 1581 C CA . ASP A 1 213 ? -32.954 13.089 0.876 1.00 74.38 213 ASP A CA 1
ATOM 1582 C C . ASP A 1 213 ? -32.344 14.290 0.141 1.00 74.38 213 ASP A C 1
ATOM 1584 O O . ASP A 1 213 ? -33.039 14.952 -0.630 1.00 74.38 213 ASP A O 1
ATOM 1588 N N . GLU A 1 214 ? -31.043 14.532 0.288 1.00 72.12 214 GLU A N 1
ATOM 1589 C CA . GLU A 1 214 ? -30.264 15.470 -0.526 1.00 72.12 214 GLU A CA 1
ATOM 1590 C C . GLU A 1 214 ? -30.244 15.070 -1.999 1.00 72.12 214 GLU A C 1
ATOM 1592 O O . GLU A 1 214 ? -30.531 15.896 -2.867 1.00 72.12 214 GLU A O 1
ATOM 1597 N N . LEU A 1 215 ? -30.008 13.790 -2.291 1.00 75.94 215 LEU A N 1
ATOM 1598 C CA . LEU A 1 215 ? -30.008 13.285 -3.658 1.00 75.94 215 LEU A CA 1
ATOM 1599 C C . LEU A 1 215 ? -31.388 13.442 -4.311 1.00 75.94 215 LEU A C 1
ATOM 1601 O O . LEU A 1 215 ? -31.480 13.878 -5.457 1.00 75.94 215 LEU A O 1
ATOM 1605 N N . LYS A 1 216 ? -32.480 13.166 -3.584 1.00 78.94 216 LYS A N 1
ATOM 1606 C CA . LYS A 1 216 ? -33.847 13.426 -4.077 1.00 78.94 216 LYS A CA 1
ATOM 1607 C C . LYS A 1 216 ? -34.065 14.904 -4.408 1.00 78.94 216 LYS A C 1
ATOM 1609 O O . LYS A 1 216 ? -34.688 15.207 -5.431 1.00 78.94 216 LYS A O 1
ATOM 1614 N N . ARG A 1 217 ? -33.559 15.819 -3.571 1.00 80.25 217 ARG A N 1
ATOM 1615 C CA . ARG A 1 217 ? -33.646 17.270 -3.812 1.00 80.25 217 ARG A CA 1
ATOM 1616 C C . ARG A 1 217 ? -32.889 17.670 -5.077 1.00 80.25 217 ARG A C 1
ATOM 1618 O O . ARG A 1 217 ? -33.458 18.361 -5.918 1.00 80.25 217 ARG A O 1
ATOM 1625 N N . GLU A 1 218 ? -31.662 17.189 -5.259 1.00 78.31 218 GLU A N 1
ATOM 1626 C CA . GLU A 1 218 ? -30.848 17.519 -6.436 1.00 78.31 218 GLU A CA 1
ATOM 1627 C C . GLU A 1 218 ? -31.387 16.891 -7.733 1.00 78.31 218 GLU A C 1
ATOM 1629 O O . GLU A 1 218 ? -31.401 17.550 -8.775 1.00 78.31 218 GLU A O 1
ATOM 1634 N N . ILE A 1 219 ? -31.930 15.668 -7.687 1.00 79.38 219 ILE A N 1
ATOM 1635 C CA . ILE A 1 219 ? -32.627 15.059 -8.836 1.00 79.38 219 ILE A CA 1
ATOM 1636 C C . ILE A 1 219 ? -33.826 15.921 -9.243 1.00 79.38 219 ILE A C 1
ATOM 1638 O O . ILE A 1 219 ? -33.968 16.254 -10.423 1.00 79.38 219 ILE A O 1
ATOM 1642 N N . THR A 1 220 ? -34.656 16.322 -8.278 1.00 82.31 220 THR A N 1
ATOM 1643 C CA . THR A 1 220 ? -35.843 17.151 -8.540 1.00 82.31 220 THR A CA 1
ATOM 1644 C C . THR A 1 220 ? -35.440 18.494 -9.146 1.00 82.31 220 THR A C 1
ATOM 1646 O O . THR A 1 220 ? -36.011 18.924 -10.144 1.00 82.31 220 THR A O 1
ATOM 1649 N N . LYS A 1 221 ? -34.395 19.120 -8.599 1.00 81.38 221 LYS A N 1
ATOM 1650 C CA . LYS A 1 221 ? -33.879 20.422 -9.032 1.00 81.38 221 LYS A CA 1
ATOM 1651 C C . LYS A 1 221 ? -33.281 20.413 -10.441 1.00 81.38 221 LYS A C 1
ATOM 1653 O O . LYS A 1 221 ? -33.511 21.353 -11.192 1.00 81.38 221 LYS A O 1
ATOM 1658 N N . HIS A 1 222 ? -32.529 19.376 -10.811 1.00 77.88 222 HIS A N 1
ATOM 1659 C CA . HIS A 1 222 ? -31.802 19.341 -12.088 1.00 77.88 222 HIS A CA 1
ATOM 1660 C C . HIS A 1 222 ? -32.507 18.572 -13.208 1.00 77.88 222 HIS A C 1
ATOM 1662 O O . HIS A 1 222 ? -32.191 18.780 -14.377 1.00 77.88 222 HIS A O 1
ATOM 1668 N N . THR A 1 223 ? -33.440 17.679 -12.877 1.00 74.12 223 THR A N 1
ATOM 1669 C CA . THR A 1 223 ? -34.128 16.838 -13.873 1.00 74.12 223 THR A CA 1
ATOM 1670 C C . THR A 1 223 ? -35.649 16.968 -13.842 1.00 74.12 223 THR A C 1
ATOM 1672 O O . THR A 1 223 ? -36.311 16.419 -14.719 1.00 74.12 223 THR A O 1
ATOM 1675 N N . GLY A 1 224 ? -36.223 17.654 -12.843 1.00 74.44 224 GLY A N 1
ATOM 1676 C CA . GLY A 1 224 ? -37.675 17.769 -12.655 1.00 74.44 224 GLY A CA 1
ATOM 1677 C C . GLY A 1 224 ? -38.365 16.471 -12.214 1.00 74.44 224 GLY A C 1
ATOM 1678 O O . GLY A 1 224 ? -39.589 16.430 -12.123 1.00 74.44 224 GLY A O 1
ATOM 1679 N N . ARG A 1 225 ? -37.608 15.394 -11.957 1.00 76.88 225 ARG A N 1
ATOM 1680 C CA . ARG A 1 225 ? -38.132 14.066 -11.600 1.00 76.88 225 ARG A CA 1
ATOM 1681 C C . ARG A 1 225 ? -38.182 13.876 -10.085 1.00 76.88 225 ARG A C 1
ATOM 1683 O O . ARG A 1 225 ? -37.262 14.271 -9.380 1.00 76.88 225 ARG A O 1
ATOM 1690 N N . THR A 1 226 ? -39.226 13.211 -9.597 1.00 75.88 226 THR A N 1
ATOM 1691 C CA . THR A 1 226 ? -39.406 12.892 -8.172 1.00 75.88 226 THR A CA 1
ATOM 1692 C C . THR A 1 226 ? -39.054 11.431 -7.882 1.00 75.88 226 THR A C 1
ATOM 1694 O O . THR A 1 226 ? -39.577 10.533 -8.543 1.00 75.88 226 THR A O 1
ATOM 1697 N N . GLY A 1 227 ? -38.229 11.187 -6.860 1.00 73.12 227 GLY A N 1
ATOM 1698 C CA . GLY A 1 227 ? -37.851 9.840 -6.404 1.00 73.12 227 GLY A CA 1
ATOM 1699 C C . GLY A 1 227 ? -36.442 9.401 -6.826 1.00 73.12 227 GLY A C 1
ATOM 1700 O O . GLY A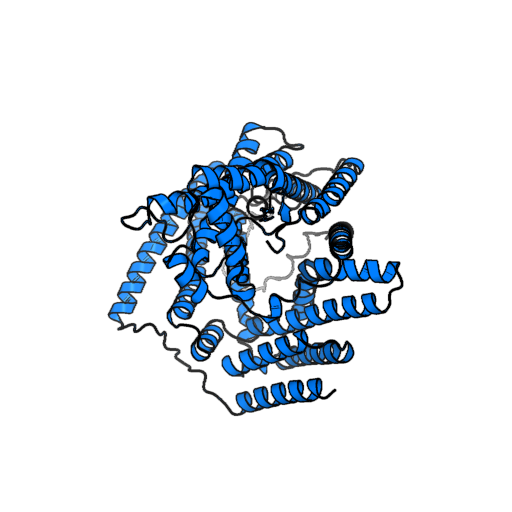 1 227 ? -35.798 10.039 -7.656 1.00 73.12 227 GLY A O 1
ATOM 1701 N N . LEU A 1 228 ? -35.949 8.323 -6.208 1.00 78.06 228 LEU A N 1
ATOM 1702 C CA . LEU A 1 228 ? -34.630 7.744 -6.490 1.00 78.06 228 LEU A CA 1
ATOM 1703 C C . LEU A 1 228 ? -34.712 6.721 -7.638 1.00 78.06 228 LEU A C 1
ATOM 1705 O O . LEU A 1 228 ? -35.738 6.055 -7.786 1.00 78.06 228 LEU A O 1
ATOM 1709 N N . PRO A 1 229 ? -33.639 6.551 -8.432 1.00 83.19 229 PRO A N 1
ATOM 1710 C CA . PRO A 1 229 ? -33.514 5.424 -9.351 1.00 83.19 229 PRO A CA 1
ATOM 1711 C C . PRO A 1 229 ? -33.654 4.083 -8.616 1.00 83.19 229 PRO A C 1
ATOM 1713 O O . PRO A 1 229 ? -33.031 3.869 -7.574 1.00 83.19 229 PRO A O 1
ATOM 1716 N N . SER A 1 230 ? -34.456 3.169 -9.164 1.00 81.00 230 SER A N 1
ATOM 1717 C CA . SER A 1 230 ? -34.848 1.929 -8.478 1.00 81.00 230 SER A CA 1
ATOM 1718 C C . SER A 1 230 ? -33.673 0.995 -8.182 1.00 81.00 230 SER A C 1
ATOM 1720 O O . SER A 1 230 ? -33.629 0.370 -7.124 1.00 81.00 230 SER A O 1
ATOM 1722 N N . GLU A 1 231 ? -32.706 0.896 -9.098 1.00 82.69 231 GLU A N 1
ATOM 1723 C CA . GLU A 1 231 ? -31.525 0.051 -8.892 1.00 82.69 231 GLU A CA 1
ATOM 1724 C C . GLU A 1 231 ? -30.496 0.726 -7.982 1.00 82.69 231 GLU A C 1
ATOM 1726 O O . GLU A 1 231 ? -29.844 0.041 -7.196 1.00 82.69 231 GLU A O 1
ATOM 1731 N N . LEU A 1 232 ? -30.402 2.062 -7.997 1.00 80.31 232 LEU A N 1
ATOM 1732 C CA . LEU A 1 232 ? -29.588 2.808 -7.033 1.00 80.31 232 LEU A CA 1
ATOM 1733 C C . LEU A 1 232 ? -30.087 2.610 -5.596 1.00 80.31 232 LEU A C 1
ATOM 1735 O O . LEU A 1 232 ? -29.285 2.415 -4.685 1.00 80.31 232 LEU A O 1
ATOM 1739 N N . GLU A 1 233 ? -31.404 2.611 -5.387 1.00 79.00 233 GLU A N 1
ATOM 1740 C CA . GLU A 1 233 ? -31.999 2.394 -4.066 1.00 79.00 233 GLU A CA 1
ATOM 1741 C C . GLU A 1 233 ? -31.735 0.975 -3.538 1.00 79.00 233 GLU A C 1
ATOM 1743 O O . GLU A 1 233 ? -31.373 0.801 -2.368 1.00 79.00 233 GLU A O 1
ATOM 1748 N N . LYS A 1 234 ? -31.836 -0.038 -4.410 1.00 80.75 234 LYS A N 1
ATOM 1749 C CA . LYS A 1 234 ? -31.452 -1.420 -4.085 1.00 80.75 234 LYS A CA 1
ATOM 1750 C C . LYS A 1 234 ? -29.961 -1.534 -3.782 1.00 80.75 234 LYS A C 1
ATOM 1752 O O . LYS A 1 234 ? -29.593 -2.215 -2.823 1.00 80.75 234 LYS A O 1
ATOM 1757 N N . ALA A 1 235 ? -29.113 -0.878 -4.574 1.00 74.38 235 ALA A N 1
ATOM 1758 C CA . ALA A 1 235 ? -27.669 -0.893 -4.389 1.00 74.38 235 ALA A CA 1
ATOM 1759 C C . ALA A 1 235 ? -27.267 -0.247 -3.056 1.00 74.38 235 ALA A C 1
ATOM 1761 O O . ALA A 1 235 ? -26.487 -0.842 -2.316 1.00 74.38 235 ALA A O 1
ATOM 1762 N N . ASP A 1 236 ? -27.831 0.909 -2.696 1.00 73.12 236 ASP A N 1
ATOM 1763 C CA . ASP A 1 236 ? -27.554 1.565 -1.410 1.00 73.12 236 ASP A CA 1
ATOM 1764 C C . ASP A 1 236 ? -28.030 0.722 -0.214 1.00 73.12 236 ASP A C 1
ATOM 1766 O O . ASP A 1 236 ? -27.324 0.610 0.788 1.00 73.12 236 ASP A O 1
ATOM 1770 N N . ALA A 1 237 ? -29.186 0.056 -0.328 1.00 76.50 237 ALA A N 1
ATOM 1771 C CA . ALA A 1 237 ? -29.696 -0.819 0.731 1.00 76.50 237 ALA A CA 1
ATOM 1772 C C . ALA A 1 237 ? -28.762 -2.007 1.045 1.00 76.50 237 ALA A C 1
ATOM 1774 O O . ALA A 1 237 ? -28.708 -2.456 2.189 1.00 76.50 237 ALA A O 1
ATOM 1775 N N . HIS A 1 238 ? -28.009 -2.492 0.053 1.00 72.56 238 HIS A N 1
ATOM 1776 C CA . HIS A 1 238 ? -27.086 -3.627 0.187 1.00 72.56 238 HIS A CA 1
ATOM 1777 C C . HIS A 1 238 ? -25.607 -3.207 0.200 1.00 72.56 238 HIS A C 1
ATOM 1779 O O . HIS A 1 238 ? -24.713 -4.059 0.171 1.00 72.56 238 HIS A O 1
ATOM 1785 N N . SER A 1 239 ? -25.322 -1.902 0.219 1.00 68.69 239 SER A N 1
ATOM 1786 C CA . SER A 1 239 ? -23.955 -1.393 0.144 1.00 68.69 239 SER A CA 1
ATOM 1787 C C . SER A 1 239 ? -23.235 -1.492 1.481 1.00 68.69 239 SER A C 1
ATOM 1789 O O . SER A 1 239 ? -23.771 -1.198 2.550 1.00 68.69 239 SER A O 1
ATOM 1791 N N . TYR A 1 240 ? -21.966 -1.888 1.413 1.00 72.56 240 TYR A N 1
ATOM 1792 C CA . TYR A 1 240 ? -21.090 -1.921 2.572 1.00 72.56 240 TYR A CA 1
ATOM 1793 C C . TYR A 1 240 ? -20.757 -0.493 3.030 1.00 72.56 240 TYR A C 1
ATOM 1795 O O . TYR A 1 240 ? -20.112 0.255 2.300 1.00 72.56 240 TYR A O 1
ATOM 1803 N N . ARG A 1 241 ? -21.168 -0.126 4.250 1.00 65.38 241 ARG A N 1
ATOM 1804 C CA . ARG A 1 241 ? -21.024 1.233 4.808 1.00 65.38 241 ARG A CA 1
ATOM 1805 C C . ARG A 1 241 ? -19.747 1.450 5.629 1.00 65.38 241 ARG A C 1
ATOM 1807 O O . ARG A 1 241 ? -19.698 2.382 6.420 1.00 65.38 241 ARG A O 1
ATOM 1814 N N . GLY A 1 242 ? -18.720 0.613 5.476 1.00 58.22 242 GLY A N 1
ATOM 1815 C CA . GLY A 1 242 ? -17.488 0.737 6.265 1.00 58.22 242 GLY A CA 1
ATOM 1816 C C . GLY A 1 242 ? -17.645 0.325 7.734 1.00 58.22 242 GLY A C 1
ATOM 1817 O O . GLY A 1 242 ? -18.669 -0.212 8.162 1.00 58.22 242 GLY A O 1
ATOM 1818 N N . LEU A 1 243 ? -16.603 0.565 8.532 1.00 56.78 243 LEU A N 1
ATOM 1819 C CA . LEU A 1 243 ? -16.609 0.298 9.973 1.00 56.78 243 LEU A CA 1
ATOM 1820 C C . LEU A 1 243 ? -17.160 1.511 10.739 1.00 56.78 243 LEU A C 1
ATOM 1822 O O . LEU A 1 243 ? -16.501 2.545 10.841 1.00 56.78 243 LEU A O 1
ATOM 1826 N N . ALA A 1 244 ? -18.327 1.351 11.372 1.00 46.38 244 ALA A N 1
ATOM 1827 C CA . ALA A 1 244 ? -19.060 2.419 12.072 1.00 46.38 244 ALA A CA 1
ATOM 1828 C C . ALA A 1 244 ? -18.241 3.212 13.119 1.00 46.38 244 ALA A C 1
ATOM 1830 O O . ALA A 1 244 ? -18.522 4.378 13.390 1.00 46.38 244 ALA A O 1
ATOM 1831 N N . ALA A 1 245 ? -17.209 2.605 13.714 1.00 41.25 245 ALA A N 1
ATOM 1832 C CA . ALA A 1 245 ? -16.345 3.258 14.699 1.00 41.25 245 ALA A CA 1
ATOM 1833 C C . ALA A 1 245 ? -15.398 4.317 14.097 1.00 41.25 245 ALA A C 1
ATOM 1835 O O . ALA A 1 245 ? -14.978 5.225 14.811 1.00 41.25 245 ALA A O 1
ATOM 1836 N N . LEU A 1 246 ? -15.057 4.213 12.807 1.00 39.59 246 LEU A N 1
ATOM 1837 C CA . LEU A 1 246 ? -14.118 5.117 12.131 1.00 39.59 246 LEU A CA 1
ATOM 1838 C C . LEU A 1 246 ? -14.812 6.342 11.516 1.00 39.59 246 LEU A C 1
ATOM 1840 O O . LEU A 1 246 ? -14.200 7.402 11.435 1.00 39.59 246 LEU A O 1
ATOM 1844 N N . GLN A 1 247 ? -16.100 6.238 11.177 1.00 41.38 247 GLN A N 1
ATOM 1845 C CA . GLN A 1 247 ? -16.892 7.345 10.618 1.00 41.38 247 GLN A CA 1
ATOM 1846 C C . GLN A 1 247 ? -17.128 8.495 11.613 1.00 41.38 247 GLN A C 1
ATOM 1848 O O . GLN A 1 247 ? -17.204 9.652 11.216 1.00 41.38 247 GLN A O 1
ATOM 1853 N N . LYS A 1 248 ? -17.177 8.213 12.923 1.00 42.72 248 LYS A N 1
ATOM 1854 C CA . LYS A 1 248 ? -17.414 9.226 13.973 1.00 42.72 248 LYS A CA 1
ATOM 1855 C C . LYS A 1 248 ? -16.201 10.103 14.323 1.00 42.72 248 LYS A C 1
ATOM 1857 O O . LYS A 1 248 ? -16.335 11.016 15.131 1.00 42.72 248 LYS A O 1
ATOM 1862 N N . TYR A 1 249 ? -15.016 9.842 13.770 1.00 41.59 249 TYR A N 1
ATOM 1863 C CA . TYR A 1 249 ? -13.786 10.542 14.172 1.00 41.59 249 TYR A CA 1
ATOM 1864 C C . TYR A 1 249 ? -13.681 11.984 13.627 1.00 41.59 249 TYR A C 1
ATOM 1866 O O . TYR A 1 249 ? -12.915 12.776 14.169 1.00 41.59 249 TYR A O 1
ATOM 1874 N N . GLY A 1 250 ? -14.458 12.346 12.597 1.00 43.59 250 GLY A N 1
ATOM 1875 C CA . GLY A 1 250 ? -14.347 13.637 11.896 1.00 43.59 250 GLY A CA 1
ATOM 1876 C C . GLY A 1 250 ? -15.331 14.748 12.299 1.00 43.59 250 GLY A C 1
ATOM 1877 O O . GLY A 1 250 ? -15.225 15.837 11.752 1.00 43.59 250 GLY A O 1
ATOM 1878 N N . GLY A 1 251 ? -16.285 14.503 13.208 1.00 38.25 251 GLY A N 1
ATOM 1879 C CA . GLY A 1 251 ? -17.488 15.350 13.327 1.00 38.25 251 GLY A CA 1
ATOM 1880 C C . GLY A 1 251 ? -17.400 16.617 14.194 1.00 38.25 251 GLY A C 1
ATOM 1881 O O . GLY A 1 251 ? -17.911 17.656 13.796 1.00 38.25 251 GLY A O 1
ATOM 1882 N N . ASP A 1 252 ? -16.770 16.575 15.375 1.00 44.69 252 ASP A N 1
ATOM 1883 C CA . ASP A 1 252 ? -17.300 17.419 16.470 1.00 44.69 252 ASP A CA 1
ATOM 1884 C C . ASP A 1 252 ? -16.426 18.578 16.989 1.00 44.69 252 ASP A C 1
ATOM 1886 O O . ASP A 1 252 ? -16.869 19.296 17.886 1.00 44.69 252 ASP A O 1
ATOM 1890 N N . LYS A 1 253 ? -15.193 18.815 16.508 1.00 38.56 253 LYS A N 1
ATOM 1891 C CA . LYS A 1 253 ? -14.332 19.874 17.097 1.00 38.56 253 LYS A CA 1
ATOM 1892 C C . LYS A 1 253 ? -13.537 20.710 16.089 1.00 38.56 253 LYS A C 1
ATOM 1894 O O . LYS A 1 253 ? -12.368 20.448 15.836 1.00 38.56 253 LYS A O 1
ATOM 1899 N N . GLY A 1 254 ? -14.161 21.803 15.643 1.00 47.59 254 GLY A N 1
ATOM 1900 C CA . GLY A 1 254 ? -13.505 23.075 15.317 1.00 47.59 254 GLY A CA 1
ATOM 1901 C C . GLY A 1 254 ? -12.644 23.103 14.052 1.00 47.59 254 GLY A C 1
ATOM 1902 O O . GLY A 1 254 ? -11.428 22.923 14.106 1.00 47.59 254 GLY A O 1
ATOM 1903 N N . THR A 1 255 ? -13.269 23.486 12.941 1.00 44.59 255 THR A N 1
ATOM 1904 C CA . THR A 1 255 ? -12.683 23.780 11.623 1.00 44.59 255 THR A CA 1
ATOM 1905 C C . THR A 1 255 ? -11.336 24.523 11.680 1.00 44.59 255 THR A C 1
ATOM 1907 O O . THR A 1 255 ? -10.396 24.160 10.978 1.00 44.59 255 THR A O 1
ATOM 1910 N N . TRP A 1 256 ? -11.181 25.505 12.576 1.00 42.16 256 TRP A N 1
ATOM 1911 C CA . TRP A 1 256 ? -9.950 26.297 12.729 1.00 42.16 256 TRP A CA 1
ATOM 1912 C C . TRP A 1 256 ? -8.792 25.567 13.425 1.00 42.16 256 TRP A C 1
ATOM 1914 O O . TRP A 1 256 ? -7.631 25.777 13.073 1.00 42.16 256 TRP A O 1
ATOM 1924 N N . ALA A 1 257 ? -9.085 24.677 14.377 1.00 39.72 257 ALA A N 1
ATOM 1925 C CA . ALA A 1 257 ? -8.069 23.851 15.032 1.00 39.72 257 ALA A CA 1
ATOM 1926 C C . ALA A 1 257 ? -7.519 22.789 14.066 1.00 39.72 257 ALA A C 1
ATOM 1928 O O . ALA A 1 257 ? -6.324 22.493 14.059 1.00 39.72 257 ALA A O 1
ATOM 1929 N N . TYR A 1 258 ? -8.390 22.283 13.194 1.00 43.06 258 TYR A N 1
ATOM 1930 C CA . TYR A 1 258 ? -8.045 21.367 12.118 1.00 43.06 258 TYR A CA 1
ATOM 1931 C C . TYR A 1 258 ? -7.151 22.036 11.055 1.00 43.06 258 TYR A C 1
ATOM 1933 O O . TYR A 1 258 ? -6.082 21.509 10.740 1.00 43.06 258 TYR A O 1
ATOM 1941 N N . ILE A 1 259 ? -7.499 23.253 10.615 1.00 42.22 259 ILE A N 1
ATOM 1942 C CA . ILE A 1 259 ? -6.679 24.085 9.711 1.00 42.22 259 ILE A CA 1
ATOM 1943 C C . ILE A 1 259 ? -5.289 24.368 10.301 1.00 42.22 259 ILE A C 1
ATOM 1945 O O . ILE A 1 259 ? -4.270 24.137 9.648 1.00 42.22 259 ILE A O 1
ATOM 1949 N N . GLY A 1 260 ? -5.229 24.822 11.558 1.00 42.75 260 GLY A N 1
ATOM 1950 C CA . GLY A 1 260 ? -3.962 25.115 12.235 1.00 42.75 260 GLY A CA 1
ATOM 1951 C C . GLY A 1 260 ? -3.065 23.881 12.390 1.00 42.75 260 GLY A C 1
ATOM 1952 O O . GLY A 1 260 ? -1.840 23.981 12.295 1.00 42.75 260 GLY A O 1
ATOM 1953 N N . SER A 1 261 ? -3.667 22.700 12.562 1.00 40.88 261 SER A N 1
ATOM 1954 C CA . SER A 1 261 ? -2.936 21.436 12.665 1.00 40.88 261 SER A CA 1
ATOM 1955 C C . SER A 1 261 ? -2.334 20.979 11.325 1.00 40.88 261 SER A C 1
ATOM 1957 O O . SER A 1 261 ? -1.203 20.497 11.293 1.00 40.88 261 SER A O 1
ATOM 1959 N N . GLY A 1 262 ? -3.003 21.226 10.194 1.00 39.72 262 GLY A N 1
ATOM 1960 C CA . GLY A 1 262 ? -2.431 20.956 8.869 1.00 39.72 262 GLY A CA 1
ATOM 1961 C C . GLY A 1 262 ? -1.159 21.773 8.603 1.00 39.72 262 GLY A C 1
ATOM 1962 O O . GLY A 1 262 ? -0.144 21.240 8.149 1.00 39.72 262 GLY A O 1
ATOM 1963 N N . PHE A 1 263 ? -1.173 23.054 8.982 1.00 43.16 263 PHE A N 1
ATOM 1964 C CA . PHE A 1 263 ? -0.047 23.981 8.824 1.00 43.16 263 PHE A CA 1
ATOM 1965 C C . PHE A 1 263 ? 1.184 23.637 9.633 1.00 43.16 263 PHE A C 1
ATOM 1967 O O . PHE A 1 263 ? 2.300 23.607 9.105 1.00 43.16 263 PHE A O 1
ATOM 1974 N N . LEU A 1 264 ? 0.981 23.336 10.908 1.00 41.59 264 LEU A N 1
ATOM 1975 C CA . LEU A 1 264 ? 2.062 22.932 11.791 1.00 41.59 264 LEU A CA 1
ATOM 1976 C C . LEU A 1 264 ? 2.627 21.554 11.398 1.00 41.59 264 LEU A C 1
ATOM 1978 O O . LEU A 1 264 ? 3.826 21.334 11.557 1.00 41.59 264 LEU A O 1
ATOM 1982 N N . GLY A 1 265 ? 1.819 20.658 10.815 1.00 38.31 265 GLY A N 1
ATOM 1983 C CA . GLY A 1 265 ? 2.254 19.330 10.353 1.00 38.31 265 GLY A CA 1
ATOM 1984 C C . GLY A 1 265 ? 3.156 19.379 9.146 1.00 38.31 265 GLY A C 1
ATOM 1985 O O . GLY A 1 265 ? 4.251 18.819 9.174 1.00 38.31 265 GLY A O 1
ATOM 1986 N N . VAL A 1 266 ? 2.752 20.117 8.118 1.00 41.69 266 VAL A N 1
ATOM 1987 C CA . VAL A 1 266 ? 3.578 20.301 6.920 1.00 41.69 266 VAL A CA 1
ATOM 1988 C C . VAL A 1 266 ? 4.871 21.050 7.261 1.00 41.69 266 VAL A C 1
ATOM 1990 O O . VAL A 1 266 ? 5.949 20.635 6.830 1.00 41.69 266 VAL A O 1
ATOM 1993 N N . GLY A 1 267 ? 4.797 22.089 8.104 1.00 42.41 267 GLY A N 1
ATOM 1994 C CA . GLY A 1 267 ? 5.974 22.823 8.581 1.00 42.41 267 GLY A CA 1
ATOM 1995 C C . GLY A 1 267 ? 6.947 21.951 9.385 1.00 42.41 267 GLY A C 1
ATOM 1996 O O . GLY A 1 267 ? 8.161 22.013 9.174 1.00 42.41 267 GLY A O 1
ATOM 1997 N N . ALA A 1 268 ? 6.435 21.082 10.259 1.00 40.97 268 ALA A N 1
ATOM 1998 C CA . ALA A 1 268 ? 7.263 20.185 11.058 1.00 40.97 268 ALA A CA 1
ATOM 1999 C C . ALA A 1 268 ? 7.875 19.043 10.232 1.00 40.97 268 ALA A C 1
ATOM 2001 O O . ALA A 1 268 ? 9.044 18.717 10.431 1.00 40.97 268 ALA A O 1
ATOM 2002 N N . ILE A 1 269 ? 7.144 18.479 9.262 1.00 41.50 269 ILE A N 1
ATOM 2003 C CA . ILE A 1 269 ? 7.684 17.496 8.307 1.00 41.50 269 ILE A CA 1
ATOM 2004 C C . ILE A 1 269 ? 8.830 18.129 7.510 1.00 41.50 269 ILE A C 1
ATOM 2006 O O . ILE A 1 269 ? 9.916 17.552 7.439 1.00 41.50 269 ILE A O 1
ATOM 2010 N N . ALA A 1 270 ? 8.637 19.343 6.984 1.00 42.06 270 ALA A N 1
ATOM 2011 C CA . ALA A 1 270 ? 9.684 20.075 6.273 1.00 42.06 270 ALA A CA 1
ATOM 2012 C C . ALA A 1 270 ? 10.913 20.343 7.167 1.00 42.06 270 ALA A C 1
ATOM 2014 O O . ALA A 1 270 ? 12.051 20.148 6.730 1.00 42.06 270 ALA A O 1
ATOM 2015 N N . GLY A 1 271 ? 10.700 20.706 8.437 1.00 44.16 271 GLY A N 1
ATOM 2016 C CA . GLY A 1 271 ? 11.762 20.876 9.433 1.00 44.16 271 GLY A CA 1
ATOM 2017 C C . GLY A 1 271 ? 12.519 19.580 9.748 1.00 44.16 271 GLY A C 1
ATOM 2018 O O . GLY A 1 271 ? 13.751 19.576 9.784 1.00 44.16 271 GLY A O 1
ATOM 2019 N N . ILE A 1 272 ? 11.810 18.458 9.901 1.00 45.53 272 ILE A N 1
ATOM 2020 C CA . ILE A 1 272 ? 12.397 17.135 10.157 1.00 45.53 272 ILE A CA 1
ATOM 2021 C C . ILE A 1 272 ? 13.210 16.663 8.952 1.00 45.53 272 ILE A C 1
ATOM 2023 O O . ILE A 1 272 ? 14.334 16.203 9.141 1.00 45.53 272 ILE A O 1
ATOM 2027 N N . PHE A 1 273 ? 12.716 16.825 7.721 1.00 42.06 273 PHE A N 1
ATOM 2028 C CA . PHE A 1 273 ? 13.487 16.510 6.512 1.00 42.06 273 PHE A CA 1
ATOM 2029 C C . PHE A 1 273 ? 14.731 17.401 6.382 1.00 42.06 273 PHE A C 1
ATOM 2031 O O . PHE A 1 273 ? 15.811 16.903 6.055 1.00 42.06 273 PHE A O 1
ATOM 2038 N N . ALA A 1 274 ? 14.629 18.689 6.725 1.00 44.31 274 ALA A N 1
ATOM 2039 C CA . ALA A 1 274 ? 15.771 19.602 6.742 1.00 44.31 274 ALA A CA 1
ATOM 2040 C C . ALA A 1 274 ? 16.819 19.227 7.813 1.00 44.31 274 ALA A C 1
ATOM 2042 O O . ALA A 1 274 ? 18.024 19.305 7.557 1.00 44.31 274 ALA A O 1
ATOM 2043 N N . MET A 1 275 ? 16.391 18.781 8.998 1.00 45.00 275 MET A N 1
ATOM 2044 C CA . MET A 1 275 ? 17.282 18.344 10.083 1.00 45.00 275 MET A CA 1
ATOM 2045 C C . MET A 1 275 ? 17.875 16.948 9.843 1.00 45.00 275 MET A C 1
ATOM 2047 O O . MET A 1 275 ? 19.063 16.729 10.095 1.00 45.00 275 MET A O 1
ATOM 2051 N N . ALA A 1 276 ? 17.087 16.009 9.317 1.00 40.75 276 ALA A N 1
ATOM 2052 C CA . ALA A 1 276 ? 17.533 14.672 8.936 1.00 40.75 276 ALA A CA 1
ATOM 2053 C C . ALA A 1 276 ? 18.528 14.734 7.769 1.00 40.75 276 ALA A C 1
ATOM 2055 O O . ALA A 1 276 ? 19.550 14.055 7.818 1.00 40.75 276 ALA A O 1
ATOM 2056 N N . GLY A 1 277 ? 18.314 15.622 6.792 1.00 36.69 277 GLY A N 1
ATOM 2057 C CA . GLY A 1 277 ? 19.273 15.889 5.715 1.00 36.69 277 GLY A CA 1
ATOM 2058 C C . GLY A 1 277 ? 20.621 16.427 6.215 1.00 36.69 277 GLY A C 1
ATOM 2059 O O . GLY A 1 277 ? 21.658 16.136 5.622 1.00 36.69 277 GLY A O 1
ATOM 2060 N N . ARG A 1 278 ? 20.640 17.143 7.352 1.00 43.16 278 ARG A N 1
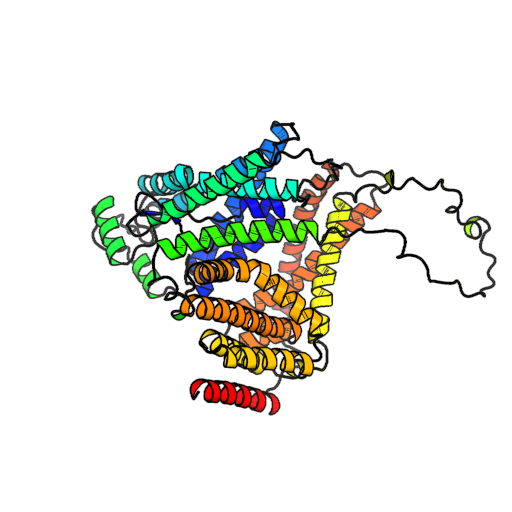ATOM 2061 C CA . ARG A 1 278 ? 21.885 17.583 8.009 1.00 43.16 278 ARG A CA 1
ATOM 2062 C C . ARG A 1 278 ? 22.584 16.466 8.794 1.00 43.16 278 ARG A C 1
ATOM 2064 O O . ARG A 1 278 ? 23.810 16.465 8.843 1.00 43.16 278 ARG A O 1
ATOM 2071 N N . ARG A 1 279 ? 21.842 15.519 9.390 1.00 39.56 279 ARG A N 1
ATOM 2072 C CA . ARG A 1 279 ? 22.398 14.430 10.229 1.00 39.56 279 ARG A CA 1
ATOM 2073 C C . ARG A 1 279 ? 22.715 13.130 9.478 1.00 39.56 279 ARG A C 1
ATOM 2075 O O . ARG A 1 279 ? 23.635 12.429 9.879 1.00 39.56 279 ARG A O 1
ATOM 2082 N N . PHE A 1 280 ? 22.021 12.821 8.382 1.00 36.62 280 PHE A N 1
ATOM 2083 C CA . PHE A 1 280 ? 22.222 11.609 7.568 1.00 36.62 280 PHE A CA 1
ATOM 2084 C C . PHE A 1 280 ? 23.096 11.838 6.333 1.00 36.62 280 PHE A C 1
ATOM 2086 O O . PHE A 1 280 ? 23.013 11.102 5.348 1.00 36.62 280 PHE A O 1
ATOM 2093 N N . ARG A 1 281 ? 24.002 12.819 6.387 1.00 34.66 281 ARG A N 1
ATOM 2094 C CA . ARG A 1 281 ? 25.102 12.922 5.428 1.00 34.66 281 ARG A CA 1
ATOM 2095 C C . ARG A 1 281 ? 26.103 11.800 5.726 1.00 34.66 281 ARG A C 1
ATOM 2097 O O . ARG A 1 281 ? 27.147 12.022 6.330 1.00 34.66 281 ARG A O 1
ATOM 2104 N N . ILE A 1 282 ? 25.743 10.572 5.347 1.00 34.03 282 ILE A N 1
ATOM 2105 C CA . ILE A 1 282 ? 26.612 9.400 5.436 1.00 34.03 282 ILE A CA 1
ATOM 2106 C C . ILE A 1 282 ? 27.840 9.709 4.585 1.00 34.03 282 ILE A C 1
ATOM 2108 O O . ILE A 1 282 ? 27.776 9.758 3.355 1.00 34.03 282 ILE A O 1
ATOM 2112 N N . ARG A 1 283 ? 28.972 9.924 5.250 1.00 40.19 283 ARG A N 1
ATOM 2113 C CA . ARG A 1 283 ? 30.284 9.954 4.615 1.00 40.19 283 ARG A CA 1
ATOM 2114 C C . ARG A 1 283 ? 30.610 8.501 4.254 1.00 40.19 283 ARG A C 1
ATOM 2116 O O . ARG A 1 283 ? 31.229 7.789 5.034 1.00 40.19 283 ARG A O 1
ATOM 2123 N N . LYS A 1 284 ? 30.093 8.015 3.119 1.00 35.59 284 LYS A N 1
ATOM 2124 C CA . LYS A 1 284 ? 30.487 6.708 2.577 1.00 35.59 284 LYS A CA 1
ATOM 2125 C C . LYS A 1 284 ? 31.962 6.811 2.189 1.00 35.59 284 LYS A C 1
ATOM 2127 O O . LYS A 1 284 ? 32.269 7.414 1.167 1.00 35.59 284 LYS A O 1
ATOM 2132 N N . ASN A 1 285 ? 32.852 6.256 3.010 1.00 33.31 285 ASN A N 1
ATOM 2133 C CA . ASN A 1 285 ? 34.211 5.924 2.590 1.00 33.31 285 ASN A CA 1
ATOM 2134 C C . ASN A 1 285 ? 34.146 4.538 1.925 1.00 33.31 285 ASN A C 1
ATOM 2136 O O . ASN A 1 285 ? 33.867 3.564 2.623 1.00 33.31 285 ASN A O 1
ATOM 2140 N N . PRO A 1 286 ? 34.342 4.413 0.599 1.00 33.34 286 PRO A N 1
ATOM 2141 C CA . PRO A 1 286 ? 34.154 3.148 -0.121 1.00 33.34 286 PRO A CA 1
ATOM 2142 C C . PRO A 1 286 ? 35.255 2.100 0.122 1.00 33.34 286 PRO A C 1
ATOM 2144 O O . PRO A 1 286 ? 35.219 1.034 -0.478 1.00 33.34 286 PRO A O 1
ATOM 2147 N N . SER A 1 287 ? 36.254 2.389 0.957 1.00 35.38 287 SER A N 1
ATOM 2148 C CA . SER A 1 287 ? 37.541 1.685 0.963 1.00 35.38 287 SER A CA 1
ATOM 2149 C C . SER A 1 287 ? 37.700 0.546 1.981 1.00 35.38 287 SER A C 1
ATOM 2151 O O . SER A 1 287 ? 38.792 0.003 2.075 1.00 35.38 287 SER A O 1
ATOM 2153 N N . GLN A 1 288 ? 36.665 0.142 2.733 1.00 34.78 288 GLN A N 1
ATOM 2154 C CA . GLN A 1 288 ? 36.829 -0.849 3.821 1.00 34.78 288 GLN A CA 1
ATOM 2155 C C . GLN A 1 288 ? 36.091 -2.190 3.661 1.00 34.78 288 GLN A C 1
ATOM 2157 O O . GLN A 1 288 ? 36.195 -3.030 4.546 1.00 34.78 288 GLN A O 1
ATOM 2162 N N . MET A 1 289 ? 35.374 -2.450 2.561 1.00 32.34 289 MET A N 1
ATOM 2163 C CA . MET A 1 289 ? 34.587 -3.697 2.423 1.00 32.34 289 MET A CA 1
ATOM 2164 C C . MET A 1 289 ? 35.281 -4.858 1.691 1.00 32.34 289 MET A C 1
ATOM 2166 O O . MET A 1 289 ? 34.665 -5.905 1.522 1.00 32.34 289 MET A O 1
ATOM 2170 N N . VAL A 1 290 ? 36.548 -4.729 1.285 1.00 34.22 290 VAL A N 1
ATOM 2171 C CA . VAL A 1 290 ? 37.268 -5.812 0.587 1.00 34.22 290 VAL A CA 1
ATOM 2172 C C . VAL A 1 290 ? 38.667 -5.982 1.165 1.00 34.22 290 VAL A C 1
ATOM 2174 O O . VAL A 1 290 ? 39.661 -5.604 0.554 1.00 34.22 290 VAL A O 1
ATOM 2177 N N . THR A 1 291 ? 38.777 -6.527 2.373 1.00 38.91 291 THR A N 1
ATOM 2178 C CA . THR A 1 291 ? 40.030 -7.155 2.819 1.00 38.91 291 THR A CA 1
ATOM 2179 C C . THR A 1 291 ? 39.720 -8.113 3.957 1.00 38.91 291 THR A C 1
ATOM 2181 O O . THR A 1 291 ? 39.519 -7.661 5.075 1.00 38.91 291 THR A O 1
ATOM 2184 N N . GLN A 1 292 ? 39.617 -9.410 3.653 1.00 35.59 292 GLN A N 1
ATOM 2185 C CA . GLN A 1 292 ? 39.968 -10.546 4.526 1.00 35.59 292 GLN A CA 1
ATOM 2186 C C . GLN A 1 292 ? 39.441 -11.852 3.913 1.00 35.59 292 GLN A C 1
ATOM 2188 O O . GLN A 1 292 ? 38.484 -12.454 4.385 1.00 35.59 292 GLN A O 1
ATOM 2193 N N . ILE A 1 293 ? 40.093 -12.307 2.846 1.00 33.44 293 ILE A N 1
ATOM 2194 C CA . ILE A 1 293 ? 40.225 -13.743 2.591 1.00 33.44 293 ILE A CA 1
ATOM 2195 C C . ILE A 1 293 ? 41.710 -13.950 2.313 1.00 33.44 293 ILE A C 1
ATOM 2197 O O . ILE A 1 293 ? 42.200 -13.613 1.239 1.00 33.44 293 ILE A O 1
ATOM 2201 N N . ALA A 1 294 ? 42.450 -14.396 3.326 1.00 35.09 294 ALA A N 1
ATOM 2202 C CA . ALA A 1 294 ? 43.836 -14.808 3.149 1.00 35.09 294 ALA A CA 1
ATOM 2203 C C . ALA A 1 294 ? 43.846 -16.152 2.395 1.00 35.09 294 ALA A C 1
ATOM 2205 O O . ALA A 1 294 ? 43.105 -17.058 2.788 1.00 35.09 294 ALA A O 1
ATOM 2206 N N . PRO A 1 295 ? 44.631 -16.309 1.316 1.00 38.75 295 PRO A N 1
ATOM 2207 C CA . PRO A 1 295 ? 44.674 -17.563 0.582 1.00 38.75 295 PRO A CA 1
ATOM 2208 C C . PRO A 1 295 ? 45.410 -18.621 1.409 1.00 38.75 295 PRO A C 1
ATOM 2210 O O . PRO A 1 295 ? 46.552 -18.426 1.830 1.00 38.75 295 PRO A O 1
ATOM 2213 N N . ASN A 1 296 ? 44.740 -19.750 1.638 1.00 34.78 296 ASN A N 1
ATOM 2214 C CA . ASN A 1 296 ? 45.334 -20.926 2.254 1.00 34.78 296 ASN A CA 1
ATOM 2215 C C . ASN A 1 296 ? 46.378 -21.523 1.291 1.00 34.78 296 ASN A C 1
ATOM 2217 O O . ASN A 1 296 ? 46.071 -21.824 0.135 1.00 34.78 296 ASN A O 1
ATOM 2221 N N . LYS A 1 297 ? 47.622 -21.660 1.755 1.00 50.16 297 LYS A N 1
ATOM 2222 C CA . LYS A 1 297 ? 48.720 -22.293 1.016 1.00 50.16 297 LYS A CA 1
ATOM 2223 C C . LYS A 1 297 ? 48.471 -23.799 0.981 1.00 50.16 297 LYS A C 1
ATOM 2225 O O . LYS A 1 297 ? 48.583 -24.425 2.023 1.00 50.16 297 LYS A O 1
ATOM 2230 N N . GLN A 1 298 ? 48.197 -24.338 -0.209 1.00 49.88 298 GLN A N 1
ATOM 2231 C CA . GLN A 1 298 ? 48.615 -25.655 -0.731 1.00 49.88 298 GLN A CA 1
ATOM 2232 C C . GLN A 1 298 ? 47.550 -26.220 -1.676 1.00 49.88 298 GLN A C 1
ATOM 2234 O O . GLN A 1 298 ? 46.576 -26.822 -1.246 1.00 49.88 298 GLN A O 1
ATOM 2239 N N . THR A 1 299 ? 47.777 -26.083 -2.981 1.00 44.72 299 THR A N 1
ATOM 2240 C CA . THR A 1 299 ? 47.394 -27.099 -3.972 1.00 44.72 299 THR A CA 1
ATOM 2241 C C . THR A 1 299 ? 48.408 -27.042 -5.111 1.00 44.72 299 THR A C 1
ATOM 2243 O O . THR A 1 299 ? 48.578 -26.026 -5.780 1.00 44.72 299 THR A O 1
ATOM 2246 N N . THR A 1 300 ? 49.153 -28.132 -5.264 1.00 49.22 300 THR A N 1
ATOM 2247 C CA . THR A 1 300 ? 50.147 -28.369 -6.310 1.00 49.22 300 THR A CA 1
ATOM 2248 C C . THR A 1 300 ? 49.436 -28.728 -7.609 1.00 49.22 300 THR A C 1
ATOM 2250 O O . THR A 1 300 ? 49.157 -29.892 -7.881 1.00 49.22 300 THR A O 1
ATOM 2253 N N . GLY A 1 301 ? 49.127 -27.718 -8.409 1.00 54.81 301 GLY A N 1
ATOM 2254 C CA . GLY A 1 301 ? 48.842 -27.864 -9.829 1.00 54.81 301 GLY A CA 1
ATOM 2255 C C . GLY A 1 301 ? 49.591 -26.754 -10.544 1.00 54.81 301 GLY A C 1
ATOM 2256 O O . GLY A 1 301 ? 49.459 -25.596 -10.149 1.00 54.81 301 GLY A O 1
ATOM 2257 N N . HIS A 1 302 ? 50.412 -27.089 -11.542 1.00 60.09 302 HIS A N 1
ATOM 2258 C CA . HIS A 1 302 ? 51.026 -26.083 -12.408 1.00 60.09 302 HIS A CA 1
ATOM 2259 C C . HIS A 1 302 ? 49.908 -25.391 -13.189 1.00 60.09 302 HIS A C 1
ATOM 2261 O O . HIS A 1 302 ? 49.485 -25.842 -14.252 1.00 60.09 302 HIS A O 1
ATOM 2267 N N . LEU A 1 303 ? 49.378 -24.320 -12.604 1.00 54.94 303 LEU A N 1
ATOM 2268 C CA . LEU A 1 303 ? 48.502 -23.398 -13.295 1.00 54.94 303 LEU A CA 1
ATOM 2269 C C . LEU A 1 303 ? 49.275 -22.829 -14.494 1.00 54.94 303 LEU A C 1
ATOM 2271 O O . LEU A 1 303 ? 50.453 -22.493 -14.342 1.00 54.94 303 LEU A O 1
ATOM 2275 N N . PRO A 1 304 ? 48.642 -22.725 -15.675 1.00 66.62 304 PRO A N 1
ATOM 2276 C CA . PRO A 1 304 ? 49.241 -22.069 -16.827 1.00 66.62 304 PRO A CA 1
ATOM 2277 C C . PRO A 1 304 ? 49.760 -20.678 -16.454 1.00 66.62 304 PRO A C 1
ATOM 2279 O O . PRO A 1 304 ? 49.137 -19.973 -15.662 1.00 66.62 304 PRO A O 1
ATOM 2282 N N . GLU A 1 305 ? 50.876 -20.264 -17.045 1.00 57.84 305 GLU A N 1
ATOM 2283 C CA . GLU A 1 305 ? 51.602 -19.037 -16.684 1.00 57.84 305 GLU A CA 1
ATOM 2284 C C . GLU A 1 305 ? 50.712 -17.775 -16.723 1.00 57.84 305 GLU A C 1
ATOM 2286 O O . GLU A 1 305 ? 50.757 -16.933 -15.828 1.00 57.84 305 GLU A O 1
ATOM 2291 N N . TRP A 1 306 ? 49.777 -17.703 -17.675 1.00 62.25 306 TRP A N 1
ATOM 2292 C CA . TRP A 1 306 ? 48.790 -16.618 -17.790 1.00 62.25 306 TRP A CA 1
ATOM 2293 C C . TRP A 1 306 ? 47.760 -16.556 -16.646 1.00 62.25 306 TRP A C 1
ATOM 2295 O O . TRP A 1 306 ? 47.088 -15.542 -16.482 1.00 62.25 306 TRP A O 1
ATOM 2305 N N . LEU A 1 307 ? 47.612 -17.634 -15.875 1.00 54.38 307 LEU A N 1
ATOM 2306 C CA . LEU A 1 307 ? 46.715 -17.761 -14.720 1.00 54.38 307 LEU A CA 1
ATOM 2307 C C . LEU A 1 307 ? 47.455 -17.487 -13.400 1.00 54.38 307 LEU A C 1
ATOM 2309 O O . LEU A 1 307 ? 46.830 -17.118 -12.407 1.00 54.38 307 LEU A O 1
ATOM 2313 N N . LEU A 1 308 ? 48.784 -17.642 -13.404 1.00 57.44 308 LEU A N 1
ATOM 2314 C CA . LEU A 1 308 ? 49.679 -17.245 -12.312 1.00 57.44 308 LEU A CA 1
ATOM 2315 C C . LEU A 1 308 ? 49.907 -15.729 -12.300 1.00 57.44 308 LEU A C 1
ATOM 2317 O O . LEU A 1 308 ? 50.005 -15.118 -11.235 1.00 57.44 308 LEU A O 1
ATOM 2321 N N . HIS A 1 309 ? 49.923 -15.110 -13.479 1.00 49.50 309 HIS A N 1
ATOM 2322 C CA . HIS A 1 309 ? 49.906 -13.663 -13.616 1.00 49.50 309 HIS A CA 1
ATOM 2323 C C . HIS A 1 309 ? 48.462 -13.170 -13.624 1.00 49.50 309 HIS A C 1
ATOM 2325 O O . HIS A 1 309 ? 47.769 -13.236 -14.636 1.00 49.50 309 HIS A O 1
ATOM 2331 N N . SER A 1 310 ? 47.995 -12.625 -12.497 1.00 45.53 310 SER A N 1
ATOM 2332 C CA . SER A 1 310 ? 46.756 -11.851 -12.513 1.00 45.53 310 SER A CA 1
ATOM 2333 C C . SER A 1 310 ? 46.942 -10.724 -13.536 1.00 45.53 310 SER A C 1
ATOM 2335 O O . SER A 1 310 ? 47.674 -9.766 -13.292 1.00 45.53 310 SER A O 1
ATOM 2337 N N . SER A 1 311 ? 46.242 -10.783 -14.669 1.00 47.69 311 SER A N 1
ATOM 2338 C CA . SER A 1 311 ? 46.204 -9.689 -15.657 1.00 47.69 311 SER A CA 1
ATOM 2339 C C . SER A 1 311 ? 45.490 -8.433 -15.112 1.00 47.69 311 SER A C 1
ATOM 2341 O O . SER A 1 311 ? 45.061 -7.557 -15.866 1.00 47.69 311 SER A O 1
ATOM 2343 N N . TYR A 1 312 ? 45.290 -8.380 -13.792 1.00 46.97 312 TYR A N 1
ATOM 2344 C CA . TYR A 1 312 ? 44.614 -7.337 -13.046 1.00 46.97 312 TYR A CA 1
ATOM 2345 C C . TYR A 1 312 ? 45.591 -6.354 -12.387 1.00 46.97 312 TYR A C 1
ATOM 2347 O O . TYR A 1 312 ? 45.186 -5.232 -12.100 1.00 46.97 312 TYR A O 1
ATOM 2355 N N . THR A 1 313 ? 46.861 -6.726 -12.174 1.00 43.75 313 THR A N 1
ATOM 2356 C CA . THR A 1 313 ? 47.847 -5.851 -11.508 1.00 43.75 313 THR A CA 1
ATOM 2357 C C . THR A 1 313 ? 48.414 -4.762 -12.419 1.00 43.75 313 THR A C 1
ATOM 2359 O O . THR A 1 313 ? 48.781 -3.710 -11.911 1.00 43.75 313 THR A O 1
ATOM 2362 N N . ASP A 1 314 ? 48.380 -4.955 -13.742 1.00 42.19 314 ASP A N 1
ATOM 2363 C CA . ASP A 1 314 ? 48.889 -3.980 -14.726 1.00 42.19 314 ASP A CA 1
ATOM 2364 C C . ASP A 1 314 ? 47.798 -3.164 -15.426 1.00 42.19 314 ASP A C 1
ATOM 2366 O O . ASP A 1 314 ? 48.065 -2.417 -16.370 1.00 42.19 314 ASP A O 1
ATOM 2370 N N . ARG A 1 315 ? 46.541 -3.253 -14.974 1.00 45.78 315 ARG A N 1
ATOM 2371 C CA . ARG A 1 315 ? 45.552 -2.272 -15.427 1.00 45.78 315 ARG A CA 1
ATOM 2372 C C . ARG A 1 315 ? 45.828 -0.979 -14.667 1.00 45.78 315 ARG A C 1
ATOM 2374 O O . ARG A 1 315 ? 45.736 -1.011 -13.439 1.00 45.78 315 ARG A O 1
ATOM 2381 N N . PRO A 1 316 ? 46.121 0.153 -15.340 1.00 45.72 316 PRO A N 1
ATOM 2382 C CA . PRO A 1 316 ? 46.199 1.430 -14.649 1.00 45.72 316 PRO A CA 1
ATOM 2383 C C . PRO A 1 316 ? 44.918 1.571 -13.840 1.00 45.72 316 PRO A C 1
ATOM 2385 O O . PRO A 1 316 ? 43.830 1.354 -14.384 1.00 45.72 316 PRO A O 1
ATOM 2388 N N . CYS A 1 317 ? 45.063 1.847 -12.542 1.00 47.19 317 CYS A N 1
ATOM 2389 C CA . CYS A 1 317 ? 43.955 2.077 -11.631 1.00 47.19 317 CYS A CA 1
ATOM 2390 C C . CYS A 1 317 ? 43.014 3.057 -12.322 1.00 47.19 317 CYS A C 1
ATOM 2392 O O . CYS A 1 317 ? 43.319 4.247 -12.420 1.00 47.19 317 CYS A O 1
ATOM 2394 N N . LEU A 1 318 ? 41.914 2.550 -12.882 1.00 44.16 318 LEU A N 1
ATOM 2395 C CA . LEU A 1 318 ? 40.934 3.403 -13.521 1.00 44.16 318 LEU A CA 1
ATOM 2396 C C . LEU A 1 318 ? 40.511 4.386 -12.424 1.00 44.16 318 LEU A C 1
ATOM 2398 O O . LEU A 1 318 ? 40.102 3.932 -11.349 1.00 44.16 318 LEU A O 1
ATOM 2402 N N . PRO A 1 319 ? 40.692 5.704 -12.619 1.00 43.25 319 PRO A N 1
ATOM 2403 C CA . PRO A 1 319 ? 40.398 6.677 -11.577 1.00 43.25 319 PRO A CA 1
ATOM 2404 C C . PRO A 1 319 ? 38.961 6.457 -11.098 1.00 43.25 319 PRO A C 1
ATOM 2406 O O . PRO A 1 319 ? 38.126 5.997 -11.870 1.00 43.25 319 PRO A O 1
ATOM 2409 N N . ALA A 1 320 ? 38.622 6.781 -9.849 1.00 45.25 320 ALA A N 1
ATOM 2410 C CA . ALA A 1 320 ? 37.256 6.591 -9.336 1.00 45.25 320 ALA A CA 1
ATOM 2411 C C . ALA A 1 320 ? 36.165 7.252 -10.221 1.00 45.25 320 ALA A C 1
ATOM 2413 O O . ALA A 1 320 ? 35.002 6.866 -10.165 1.00 45.25 320 ALA A O 1
ATOM 2414 N N . SER A 1 321 ? 36.545 8.190 -11.099 1.00 41.88 321 SER A N 1
ATOM 2415 C CA . SER A 1 321 ? 35.723 8.768 -12.173 1.00 41.88 321 SER A CA 1
ATOM 2416 C C . SER A 1 321 ? 35.337 7.800 -13.309 1.00 41.88 321 SER A C 1
ATOM 2418 O O . SER A 1 321 ? 34.455 8.109 -14.109 1.00 41.88 321 SER A O 1
ATOM 2420 N N . ALA A 1 322 ? 35.972 6.633 -13.396 1.00 38.84 322 ALA A N 1
ATOM 2421 C CA . ALA A 1 322 ? 35.697 5.560 -14.345 1.00 38.84 322 ALA A CA 1
ATOM 2422 C C . ALA A 1 322 ? 34.835 4.431 -13.751 1.00 38.84 322 ALA A C 1
ATOM 2424 O O . ALA A 1 322 ? 34.395 3.561 -14.505 1.00 38.84 322 ALA A O 1
ATOM 2425 N N . ILE A 1 323 ? 34.514 4.479 -12.449 1.00 44.66 323 ILE A N 1
ATOM 2426 C CA . ILE A 1 323 ? 33.383 3.730 -11.887 1.00 44.66 323 ILE A CA 1
ATOM 2427 C C . ILE A 1 323 ? 32.119 4.459 -12.347 1.00 44.66 323 ILE A C 1
ATOM 2429 O O . ILE A 1 323 ? 31.683 5.458 -11.775 1.00 44.66 323 ILE A O 1
ATOM 2433 N N . ARG A 1 324 ? 31.607 4.014 -13.493 1.00 48.53 324 ARG A N 1
ATOM 2434 C CA . ARG A 1 324 ? 30.502 4.650 -14.214 1.00 48.53 324 ARG A CA 1
ATOM 2435 C C . ARG A 1 324 ? 29.158 4.292 -13.558 1.00 48.53 324 ARG A C 1
ATOM 2437 O O . ARG A 1 324 ? 29.051 3.209 -12.986 1.00 48.53 324 ARG A O 1
ATOM 2444 N N . PRO A 1 325 ? 28.140 5.177 -13.621 1.00 47.06 325 PRO A N 1
ATOM 2445 C CA . PRO A 1 325 ? 26.800 4.890 -13.106 1.00 47.06 325 PRO A CA 1
ATOM 2446 C C . PRO A 1 325 ? 26.293 3.546 -13.623 1.00 47.06 325 PRO A C 1
ATOM 2448 O O . PRO A 1 325 ? 26.403 3.289 -14.822 1.00 47.06 325 PRO A O 1
ATOM 2451 N N . ALA A 1 326 ? 25.711 2.737 -12.732 1.00 50.38 326 ALA A N 1
ATOM 2452 C CA . ALA A 1 326 ? 25.000 1.523 -13.116 1.00 50.38 326 ALA A CA 1
ATOM 2453 C C . ALA A 1 326 ? 24.023 1.858 -14.253 1.00 50.38 326 ALA A C 1
ATOM 2455 O O . ALA A 1 326 ? 23.215 2.789 -14.127 1.00 50.38 326 ALA A O 1
ATOM 2456 N N . LEU A 1 327 ? 24.142 1.152 -15.381 1.00 64.19 327 LEU A N 1
ATOM 2457 C CA . LEU A 1 327 ? 23.259 1.368 -16.528 1.00 64.19 327 LEU A CA 1
ATOM 2458 C C . LEU A 1 327 ? 21.805 1.102 -16.108 1.00 64.19 327 LEU A C 1
ATOM 2460 O O . LEU A 1 327 ? 21.551 0.359 -15.163 1.00 64.19 327 LEU A O 1
ATOM 2464 N N . TYR A 1 328 ? 20.837 1.681 -16.823 1.00 63.62 328 TYR A N 1
ATOM 2465 C CA . TYR A 1 328 ? 19.399 1.474 -16.582 1.00 63.62 328 TYR A CA 1
ATOM 2466 C C . TYR A 1 328 ? 19.040 -0.006 -16.330 1.00 63.62 328 TYR A C 1
ATOM 2468 O O . TYR A 1 328 ? 18.375 -0.320 -15.349 1.00 63.62 328 TYR A O 1
ATOM 2476 N N . LEU A 1 329 ? 19.588 -0.920 -17.141 1.00 64.62 329 LEU A N 1
ATOM 2477 C CA . LEU A 1 329 ? 19.412 -2.369 -16.994 1.00 64.62 329 LEU A CA 1
ATOM 2478 C C . LEU A 1 329 ? 19.964 -2.920 -15.667 1.00 64.62 329 LEU A C 1
ATOM 2480 O O . LEU A 1 329 ? 19.345 -3.777 -15.044 1.00 64.62 329 LEU A O 1
ATOM 2484 N N . GLU A 1 330 ? 21.128 -2.439 -15.230 1.00 66.81 330 GLU A N 1
ATOM 2485 C CA . GLU A 1 330 ? 21.781 -2.882 -13.994 1.00 66.81 330 GLU A CA 1
ATOM 2486 C C . GLU A 1 330 ? 21.046 -2.383 -12.757 1.00 66.81 330 GLU A C 1
ATOM 2488 O O . GLU A 1 330 ? 20.941 -3.116 -11.780 1.00 66.81 330 GLU A O 1
ATOM 2493 N N . ARG A 1 331 ? 20.485 -1.174 -12.823 1.00 68.25 331 ARG A N 1
ATOM 2494 C CA . ARG A 1 331 ? 19.629 -0.633 -11.764 1.00 68.25 331 ARG A CA 1
ATOM 2495 C C . ARG A 1 331 ? 18.343 -1.424 -11.632 1.00 68.25 331 ARG A C 1
ATOM 2497 O O . ARG A 1 331 ? 18.014 -1.832 -10.529 1.00 68.25 331 ARG A O 1
ATOM 2504 N N . THR A 1 332 ? 17.668 -1.715 -12.743 1.00 66.19 332 THR A N 1
ATOM 2505 C CA . THR A 1 332 ? 16.458 -2.544 -12.715 1.00 66.19 332 THR A CA 1
ATOM 2506 C C . THR A 1 332 ? 16.753 -3.953 -12.198 1.00 66.19 332 THR A C 1
ATOM 2508 O O . THR A 1 332 ? 16.012 -4.460 -11.364 1.00 66.19 332 THR A O 1
ATOM 2511 N N . LEU A 1 333 ? 17.865 -4.571 -12.615 1.00 69.56 333 LEU A N 1
ATOM 2512 C CA . LEU A 1 333 ? 18.311 -5.860 -12.071 1.00 69.56 333 LEU A CA 1
ATOM 2513 C C . LEU A 1 333 ? 18.585 -5.791 -10.567 1.00 69.56 333 LEU A C 1
ATOM 2515 O O . LEU A 1 333 ? 18.174 -6.681 -9.822 1.00 69.56 333 LEU A O 1
ATOM 2519 N N . GLN A 1 334 ? 19.264 -4.736 -10.116 1.00 70.94 334 GLN A N 1
ATOM 2520 C CA . GLN A 1 334 ? 19.564 -4.525 -8.707 1.00 70.94 334 GLN A CA 1
ATOM 2521 C C . GLN A 1 334 ? 18.283 -4.328 -7.890 1.00 70.94 334 GLN A C 1
ATOM 2523 O O . GLN A 1 334 ? 18.147 -4.953 -6.847 1.00 70.94 334 GLN A O 1
ATOM 2528 N N . GLU A 1 335 ? 17.325 -3.544 -8.383 1.00 68.38 335 GLU A N 1
ATOM 2529 C CA . GLU A 1 335 ? 16.027 -3.320 -7.737 1.00 68.38 335 GLU A CA 1
ATOM 2530 C C . GLU A 1 335 ? 15.188 -4.602 -7.665 1.00 68.38 335 GLU A C 1
ATOM 2532 O O . GLU A 1 335 ? 14.632 -4.906 -6.611 1.00 68.38 335 GLU A O 1
ATOM 2537 N N . ILE A 1 336 ? 15.132 -5.390 -8.747 1.00 67.62 336 ILE A N 1
ATOM 2538 C CA . ILE A 1 336 ? 14.437 -6.687 -8.757 1.00 67.62 336 ILE A CA 1
ATOM 2539 C C . ILE A 1 336 ? 15.093 -7.640 -7.755 1.00 67.62 336 ILE A C 1
ATOM 2541 O O . ILE A 1 336 ? 14.402 -8.252 -6.942 1.00 67.62 336 ILE A O 1
ATOM 2545 N N . THR A 1 337 ? 16.425 -7.732 -7.769 1.00 70.31 337 THR A N 1
ATOM 2546 C CA . THR A 1 337 ? 17.182 -8.594 -6.849 1.00 70.31 337 THR A CA 1
ATOM 2547 C C . THR A 1 337 ? 16.998 -8.146 -5.402 1.00 70.31 337 THR A C 1
ATOM 2549 O O . THR A 1 337 ? 16.807 -8.973 -4.512 1.00 70.31 337 THR A O 1
ATOM 2552 N N . GLU A 1 338 ? 16.999 -6.838 -5.152 1.00 70.12 338 GLU A N 1
ATOM 2553 C CA . GLU A 1 338 ? 16.788 -6.276 -3.825 1.00 70.12 338 GLU A CA 1
ATOM 2554 C C . GLU A 1 338 ? 15.358 -6.544 -3.342 1.00 70.12 338 GLU A C 1
ATOM 2556 O O . GLU A 1 338 ? 15.188 -7.027 -2.224 1.00 70.12 338 GLU A O 1
ATOM 2561 N N . ALA A 1 339 ? 14.340 -6.364 -4.188 1.00 60.00 339 ALA A N 1
ATOM 2562 C CA . ALA A 1 339 ? 12.954 -6.712 -3.880 1.00 60.00 339 ALA A CA 1
ATOM 2563 C C . ALA A 1 339 ? 12.784 -8.212 -3.580 1.00 60.00 339 ALA A C 1
ATOM 2565 O O . ALA A 1 339 ? 12.176 -8.573 -2.571 1.00 60.00 339 ALA A O 1
ATOM 2566 N N . MET A 1 340 ? 13.373 -9.089 -4.402 1.00 66.69 340 MET A N 1
ATOM 2567 C CA . MET A 1 340 ? 13.384 -10.536 -4.161 1.00 66.69 340 MET A CA 1
ATOM 2568 C C . MET A 1 340 ? 14.061 -10.870 -2.830 1.00 66.69 340 MET A C 1
ATOM 2570 O O . MET A 1 340 ? 13.511 -11.633 -2.034 1.00 66.69 340 MET A O 1
ATOM 2574 N N . SER A 1 341 ? 15.212 -10.250 -2.552 1.00 68.81 341 SER A N 1
ATOM 2575 C CA . SER A 1 341 ? 15.934 -10.445 -1.297 1.00 68.81 341 SER A CA 1
ATOM 2576 C C . SER A 1 341 ? 15.099 -9.982 -0.104 1.00 68.81 341 SER A C 1
ATOM 2578 O O . SER A 1 341 ? 14.981 -10.714 0.869 1.00 68.81 341 SER A O 1
ATOM 2580 N N . GLN A 1 342 ? 14.435 -8.826 -0.178 1.00 65.94 342 GLN A N 1
ATOM 2581 C CA . GLN A 1 342 ? 13.609 -8.301 0.908 1.00 65.94 342 GLN A CA 1
ATOM 2582 C C . GLN A 1 342 ? 12.392 -9.188 1.191 1.00 65.94 342 GLN A C 1
ATOM 2584 O O . GLN A 1 342 ? 12.048 -9.385 2.357 1.00 65.94 342 GLN A O 1
ATOM 2589 N N . ILE A 1 343 ? 11.759 -9.751 0.156 1.00 64.19 343 ILE A N 1
ATOM 2590 C CA . ILE A 1 343 ? 10.633 -10.679 0.333 1.00 64.19 343 ILE A CA 1
ATOM 2591 C C . ILE A 1 343 ? 11.112 -11.995 0.960 1.00 64.19 343 ILE A C 1
ATOM 2593 O O . ILE A 1 343 ? 10.460 -12.493 1.879 1.00 64.19 343 ILE A O 1
ATOM 2597 N N . ALA A 1 344 ? 12.261 -12.518 0.521 1.00 63.72 344 ALA A N 1
ATOM 2598 C CA . ALA A 1 344 ? 12.864 -13.728 1.080 1.00 63.72 344 ALA A CA 1
ATOM 2599 C C . ALA A 1 344 ? 13.310 -13.523 2.541 1.00 63.72 344 ALA A C 1
ATOM 2601 O O . ALA A 1 344 ? 12.852 -14.229 3.437 1.00 63.72 344 ALA A O 1
ATOM 2602 N N . TYR A 1 345 ? 14.109 -12.486 2.817 1.00 58.94 345 TYR A N 1
ATOM 2603 C CA . TYR A 1 345 ? 14.553 -12.126 4.170 1.00 58.94 345 TYR A CA 1
ATOM 2604 C C . TYR A 1 345 ? 13.389 -11.767 5.104 1.00 58.94 345 TYR A C 1
ATOM 2606 O O . TYR A 1 345 ? 13.496 -11.941 6.321 1.00 58.94 345 TYR A O 1
ATOM 2614 N N . GLY A 1 346 ? 12.271 -11.280 4.557 1.00 59.38 346 GLY A N 1
ATOM 2615 C CA . GLY A 1 346 ? 11.059 -10.972 5.311 1.00 59.38 346 GLY A CA 1
ATOM 2616 C C . GLY A 1 346 ? 10.389 -12.196 5.943 1.00 59.38 346 GLY A C 1
ATOM 2617 O O . GLY A 1 346 ? 9.739 -12.043 6.976 1.00 59.38 346 GLY A O 1
ATOM 2618 N N . GLN A 1 347 ? 10.574 -13.396 5.377 1.00 68.44 347 GLN A N 1
ATOM 2619 C CA . GLN A 1 347 ? 9.957 -14.641 5.861 1.00 68.44 347 GLN A CA 1
ATOM 2620 C C . GLN A 1 347 ? 10.790 -15.343 6.945 1.00 68.44 347 GLN A C 1
ATOM 2622 O O . GLN A 1 347 ? 10.208 -16.031 7.785 1.00 68.44 347 GLN A O 1
ATOM 2627 N N . ASN A 1 348 ? 12.109 -15.118 6.999 1.00 75.50 348 ASN A N 1
ATOM 2628 C CA . ASN A 1 348 ? 13.029 -15.847 7.889 1.00 75.50 348 ASN A CA 1
ATOM 2629 C C . ASN A 1 348 ? 12.603 -15.821 9.370 1.00 75.50 348 ASN A C 1
ATOM 2631 O O . ASN A 1 348 ? 12.706 -16.821 10.073 1.00 75.50 348 ASN A O 1
ATOM 2635 N N . TRP A 1 349 ? 12.077 -14.694 9.857 1.00 80.75 349 TRP A N 1
ATOM 2636 C CA . TRP A 1 349 ? 11.649 -14.551 11.259 1.00 80.75 349 TRP A CA 1
ATOM 2637 C C . TRP A 1 349 ? 10.399 -15.370 11.604 1.00 80.75 349 TRP A C 1
ATOM 2639 O O . TRP A 1 349 ? 10.218 -15.779 12.754 1.00 80.75 349 TRP A O 1
ATOM 2649 N N . SER A 1 350 ? 9.548 -15.626 10.608 1.00 81.44 350 SER A N 1
ATOM 2650 C CA . SER A 1 350 ? 8.323 -16.413 10.767 1.00 81.44 350 SER A CA 1
ATOM 2651 C C . SER A 1 350 ? 8.587 -17.921 10.795 1.00 81.44 350 SER A C 1
ATOM 2653 O O . SER A 1 350 ? 7.717 -18.692 11.200 1.00 81.44 350 SER A O 1
ATOM 2655 N N . GLU A 1 351 ? 9.784 -18.343 10.382 1.00 81.44 351 GLU A N 1
ATOM 2656 C CA . GLU A 1 351 ? 10.208 -19.742 10.383 1.00 81.44 351 GLU A CA 1
ATOM 2657 C C . GLU A 1 351 ? 10.897 -20.164 11.682 1.00 81.44 351 GLU A C 1
ATOM 2659 O O . GLU A 1 351 ? 10.979 -21.358 11.959 1.00 81.44 351 GLU A O 1
ATOM 2664 N N . LEU A 1 352 ? 11.340 -19.201 12.496 1.00 84.62 352 LEU A N 1
ATOM 2665 C CA . LEU A 1 352 ? 11.966 -19.466 13.787 1.00 84.62 352 LEU A CA 1
ATOM 2666 C C . LEU A 1 352 ? 10.989 -20.093 14.788 1.00 84.62 352 LEU A C 1
ATOM 2668 O O . LEU A 1 352 ? 9.810 -19.745 14.855 1.00 84.62 352 LEU A O 1
ATOM 2672 N N . GLU A 1 353 ? 11.518 -20.939 15.669 1.00 85.69 353 GLU A N 1
ATOM 2673 C CA . GLU A 1 353 ? 10.777 -21.483 16.809 1.00 85.69 353 GLU A CA 1
ATOM 2674 C C . GLU A 1 353 ? 10.675 -20.454 17.949 1.00 85.69 353 GLU A C 1
ATOM 2676 O O . GLU A 1 353 ? 11.439 -20.483 18.923 1.00 85.69 353 GLU A O 1
ATOM 2681 N N . GLY A 1 354 ? 9.751 -19.505 17.806 1.00 89.44 354 GLY A N 1
ATOM 2682 C CA . GLY A 1 354 ? 9.386 -18.528 18.834 1.00 89.44 354 GLY A CA 1
ATOM 2683 C C . GLY A 1 354 ? 7.969 -18.736 19.383 1.00 89.44 354 GLY A C 1
ATOM 2684 O O . GLY A 1 354 ? 7.171 -19.501 18.835 1.00 89.44 354 GLY A O 1
ATOM 2685 N N . PHE A 1 355 ? 7.646 -18.052 20.488 1.00 92.75 355 PHE A N 1
ATOM 2686 C CA . PHE A 1 355 ? 6.350 -18.181 21.161 1.00 92.75 355 PHE A CA 1
ATOM 2687 C C . PHE A 1 355 ? 5.167 -17.919 20.221 1.00 92.75 355 PHE A C 1
ATOM 2689 O O . PHE A 1 355 ? 4.348 -18.818 20.019 1.00 92.75 355 PHE A O 1
ATOM 2696 N N . LEU A 1 356 ? 5.094 -16.735 19.596 1.00 90.50 356 LEU A N 1
ATOM 2697 C CA . LEU A 1 356 ? 3.993 -16.418 18.684 1.00 90.50 356 LEU A CA 1
ATOM 2698 C C . LEU A 1 356 ? 4.023 -17.305 17.436 1.00 90.50 356 LEU A C 1
ATOM 2700 O O . LEU A 1 356 ? 2.963 -17.681 16.952 1.00 90.50 356 LEU A O 1
ATOM 2704 N N . GLN A 1 357 ? 5.192 -17.685 16.919 1.00 91.25 357 GLN A N 1
ATOM 2705 C CA . GLN A 1 357 ? 5.321 -18.592 15.771 1.00 91.25 357 GLN A CA 1
ATOM 2706 C C . GLN A 1 357 ? 4.706 -19.971 16.054 1.00 91.25 357 GLN A C 1
ATOM 2708 O O . GLN A 1 357 ? 4.147 -20.583 15.149 1.00 91.25 357 GLN A O 1
ATOM 2713 N N . SER A 1 358 ? 4.734 -20.428 17.310 1.00 90.31 358 SER A N 1
ATOM 2714 C CA . SER A 1 358 ? 4.175 -21.725 17.717 1.00 90.31 358 SER A CA 1
ATOM 2715 C C . SER A 1 358 ? 2.641 -21.773 17.819 1.00 90.31 358 SER A C 1
ATOM 2717 O O . SER A 1 358 ? 2.074 -22.865 17.917 1.00 90.31 358 SER A O 1
ATOM 2719 N N . LEU A 1 359 ? 1.972 -20.613 17.815 1.00 91.81 359 LEU A N 1
ATOM 2720 C CA . LEU A 1 359 ? 0.515 -20.504 17.929 1.00 91.81 359 LEU A CA 1
ATOM 2721 C C . LEU A 1 359 ? -0.181 -20.686 16.577 1.00 91.81 359 LEU A C 1
ATOM 2723 O O . LEU A 1 359 ? 0.316 -20.254 15.533 1.00 91.81 359 LEU A O 1
ATOM 2727 N N . ASN A 1 360 ? -1.400 -21.225 16.610 1.00 92.94 360 ASN A N 1
ATOM 2728 C CA . ASN A 1 360 ? -2.280 -21.289 15.449 1.00 92.94 360 ASN A CA 1
ATOM 2729 C C . ASN A 1 360 ? -2.556 -19.876 14.912 1.00 92.94 360 ASN A C 1
ATOM 2731 O O . ASN A 1 360 ? -2.902 -18.965 15.673 1.00 92.94 360 ASN A O 1
ATOM 2735 N N . ALA A 1 361 ? -2.467 -19.695 13.590 1.00 90.38 361 ALA A N 1
ATOM 2736 C CA . ALA A 1 361 ? -2.658 -18.389 12.956 1.00 90.38 361 ALA A CA 1
ATOM 2737 C C . ALA A 1 361 ? -3.997 -17.729 13.326 1.00 90.38 361 ALA A C 1
ATOM 2739 O O . ALA A 1 361 ? -4.047 -16.516 13.497 1.00 90.38 361 ALA A O 1
ATOM 2740 N N . ARG A 1 362 ? -5.066 -18.515 13.524 1.00 90.62 362 ARG A N 1
ATOM 2741 C CA . ARG A 1 362 ? -6.386 -18.003 13.936 1.00 90.62 362 ARG A CA 1
ATOM 2742 C C . ARG A 1 362 ? -6.349 -17.362 15.319 1.00 90.62 362 ARG A C 1
ATOM 2744 O O . ARG A 1 362 ? -6.766 -16.221 15.477 1.00 90.62 362 ARG A O 1
ATOM 2751 N N . ALA A 1 363 ? -5.832 -18.091 16.306 1.00 92.62 363 ALA A N 1
ATOM 2752 C CA . ALA A 1 363 ? -5.749 -17.622 17.686 1.00 92.62 363 ALA A CA 1
ATOM 2753 C C . ALA A 1 363 ? -4.814 -16.413 17.801 1.00 92.62 363 ALA A C 1
ATOM 2755 O O . ALA A 1 363 ? -5.127 -15.431 18.473 1.00 92.62 363 ALA A O 1
ATOM 2756 N N . LYS A 1 364 ? -3.698 -16.440 17.069 1.00 92.44 364 LYS A N 1
ATOM 2757 C CA . LYS A 1 364 ? -2.769 -15.315 16.984 1.00 92.44 364 LYS A CA 1
ATOM 2758 C C . LYS A 1 364 ? -3.415 -14.072 16.373 1.00 92.44 364 LYS A C 1
ATOM 2760 O O . LYS A 1 364 ? -3.326 -13.007 16.973 1.00 92.44 364 LYS A O 1
ATOM 2765 N N . LEU A 1 365 ? -4.092 -14.209 15.227 1.00 87.56 365 LEU A N 1
ATOM 2766 C CA . LEU A 1 365 ? -4.807 -13.109 14.573 1.00 87.56 365 LEU A CA 1
ATOM 2767 C C . LEU A 1 365 ? -5.861 -12.506 15.496 1.00 87.56 365 LEU A C 1
ATOM 2769 O O . LEU A 1 365 ? -5.840 -11.301 15.724 1.00 87.56 365 LEU A O 1
ATOM 2773 N N . LEU A 1 366 ? -6.736 -13.336 16.068 1.00 89.81 366 LEU A N 1
ATOM 2774 C CA . LEU A 1 366 ? -7.780 -12.878 16.986 1.00 89.81 366 LEU A CA 1
ATOM 2775 C C . LEU A 1 366 ? -7.188 -12.184 18.218 1.00 89.81 366 LEU A C 1
ATOM 2777 O O . LEU A 1 366 ? -7.663 -11.120 18.605 1.00 89.81 366 LEU A O 1
ATOM 2781 N N . GLY A 1 367 ? -6.120 -12.739 18.797 1.00 89.50 367 GLY A N 1
ATOM 2782 C CA . GLY A 1 367 ? -5.454 -12.152 19.958 1.00 89.50 367 GLY A CA 1
ATOM 2783 C C . GLY A 1 367 ? -4.787 -10.809 19.650 1.00 89.50 367 GLY A C 1
ATOM 2784 O O . GLY A 1 367 ? -5.029 -9.828 20.349 1.00 89.50 367 GLY A O 1
ATOM 2785 N N . VAL A 1 368 ? -3.990 -10.728 18.579 1.00 88.06 368 VAL A N 1
ATOM 2786 C CA . VAL A 1 368 ? -3.306 -9.481 18.192 1.00 88.06 368 VAL A CA 1
ATOM 2787 C C . VAL A 1 368 ? -4.311 -8.411 17.760 1.00 88.06 368 VAL A C 1
ATOM 2789 O O . VAL A 1 368 ? -4.185 -7.265 18.184 1.00 88.06 368 VAL A O 1
ATOM 2792 N N . VAL A 1 369 ? -5.344 -8.767 16.986 1.00 84.81 369 VAL A N 1
ATOM 2793 C CA . VAL A 1 369 ? -6.428 -7.837 16.620 1.00 84.81 369 VAL A CA 1
ATOM 2794 C C . VAL A 1 369 ? -7.185 -7.373 17.866 1.00 84.81 369 VAL A C 1
ATOM 2796 O O . VAL A 1 369 ? -7.438 -6.179 18.004 1.00 84.81 369 VAL A O 1
ATOM 2799 N N . GLY A 1 370 ? -7.477 -8.267 18.814 1.00 82.19 370 GLY A N 1
ATOM 2800 C CA . GLY A 1 370 ? -8.086 -7.910 20.098 1.00 82.19 370 GLY A CA 1
ATOM 2801 C C . GLY A 1 370 ? -7.258 -6.890 20.889 1.00 82.19 370 GLY A C 1
ATOM 2802 O O . GLY A 1 370 ? -7.800 -5.889 21.358 1.00 82.19 370 GLY A O 1
ATOM 2803 N N . LEU A 1 371 ? -5.935 -7.079 20.968 1.00 87.62 371 LEU A N 1
ATOM 2804 C CA . LEU A 1 371 ? -5.017 -6.125 21.607 1.00 87.62 371 LEU A CA 1
ATOM 2805 C C . LEU A 1 371 ? -4.936 -4.787 20.854 1.00 87.62 371 LEU A C 1
ATOM 2807 O O . LEU A 1 371 ? -4.865 -3.730 21.486 1.00 87.62 371 LEU A O 1
ATOM 2811 N N . ILE A 1 372 ? -4.986 -4.802 19.519 1.00 85.19 372 ILE A N 1
ATOM 2812 C CA . ILE A 1 372 ? -5.048 -3.580 18.700 1.00 85.19 372 ILE A CA 1
ATOM 2813 C C . ILE A 1 372 ? -6.341 -2.804 18.989 1.00 85.19 372 ILE A C 1
ATOM 2815 O O . ILE A 1 372 ? -6.284 -1.598 19.228 1.00 85.19 372 ILE A O 1
ATOM 2819 N N . LEU A 1 373 ? -7.493 -3.479 19.027 1.00 80.69 373 LEU A N 1
ATOM 2820 C CA . LEU A 1 373 ? -8.785 -2.859 19.343 1.00 80.69 373 LEU A CA 1
ATOM 2821 C C . LEU A 1 373 ? -8.815 -2.295 20.774 1.00 80.69 373 LEU A C 1
ATOM 2823 O O . LEU A 1 373 ? -9.309 -1.185 21.000 1.00 80.69 373 LEU A O 1
ATOM 2827 N N . LEU A 1 374 ? -8.233 -3.013 21.739 1.00 84.81 374 LEU A N 1
ATOM 2828 C CA . LEU A 1 374 ? -8.077 -2.526 23.111 1.00 84.81 374 LEU A CA 1
ATOM 2829 C C . LEU A 1 374 ? -7.222 -1.254 23.159 1.00 84.81 374 LEU A C 1
ATOM 2831 O O . LEU A 1 374 ? -7.615 -0.256 23.762 1.00 84.81 374 LEU A O 1
ATOM 2835 N N . THR A 1 375 ? -6.082 -1.264 22.468 1.00 84.62 375 THR A N 1
ATOM 2836 C CA . THR A 1 375 ? -5.176 -0.113 22.369 1.00 84.62 375 THR A CA 1
ATOM 2837 C C . THR A 1 375 ? -5.890 1.080 21.722 1.00 84.62 375 THR A C 1
ATOM 2839 O O . THR A 1 375 ? -5.780 2.209 22.198 1.00 84.62 375 THR A O 1
ATOM 2842 N N . GLY A 1 376 ? -6.692 0.828 20.682 1.00 76.50 376 GLY A N 1
ATOM 2843 C CA . GLY A 1 376 ? -7.499 1.827 19.980 1.00 76.50 376 GLY A CA 1
ATOM 2844 C C . GLY A 1 376 ? -8.521 2.541 20.872 1.00 76.50 376 GLY A C 1
ATOM 2845 O O . GLY A 1 376 ? -8.737 3.744 20.723 1.00 76.50 376 GLY A O 1
ATOM 2846 N N . THR A 1 377 ? -9.119 1.816 21.820 1.00 78.38 377 THR A N 1
ATOM 2847 C CA . THR A 1 377 ? -10.169 2.335 22.719 1.00 78.38 377 THR A CA 1
ATOM 2848 C C . THR A 1 377 ? -9.627 2.933 24.021 1.00 78.38 377 THR A C 1
ATOM 2850 O O . THR A 1 377 ? -10.297 3.747 24.654 1.00 78.38 377 THR A O 1
ATOM 2853 N N . THR A 1 378 ? -8.391 2.598 24.392 1.00 79.19 378 THR A N 1
ATOM 2854 C CA . THR A 1 378 ? -7.750 3.046 25.633 1.00 79.19 378 THR A CA 1
ATOM 2855 C C . THR A 1 378 ? -7.356 4.526 25.579 1.00 79.19 378 THR A C 1
ATOM 2857 O O . THR A 1 378 ? -6.693 4.974 24.639 1.00 79.19 378 THR A O 1
ATOM 2860 N N . ARG A 1 379 ? -7.723 5.297 26.613 1.00 80.19 379 ARG A N 1
ATOM 2861 C CA . ARG A 1 379 ? -7.341 6.719 26.781 1.00 80.19 379 ARG A CA 1
ATOM 2862 C C . ARG A 1 379 ? -6.242 6.952 27.827 1.00 80.19 379 ARG A C 1
ATOM 2864 O O . ARG A 1 379 ? -5.683 8.039 27.867 1.00 80.19 379 ARG A O 1
ATOM 2871 N N . SER A 1 380 ? -5.931 5.950 28.649 1.00 85.94 380 SER A N 1
ATOM 2872 C CA . SER A 1 380 ? -4.923 6.045 29.710 1.00 85.94 380 SER A CA 1
ATOM 2873 C C . SER A 1 380 ? -3.503 5.827 29.176 1.00 85.94 380 SER A C 1
ATOM 2875 O O . SER A 1 380 ? -3.227 4.820 28.519 1.00 85.94 380 SER A O 1
ATOM 2877 N N . ILE A 1 381 ? -2.588 6.749 29.493 1.00 89.88 381 ILE A N 1
ATOM 2878 C CA . ILE A 1 381 ? -1.166 6.661 29.116 1.00 89.88 381 ILE A CA 1
ATOM 2879 C C . ILE A 1 381 ? -0.505 5.450 29.783 1.00 89.88 381 ILE A C 1
ATOM 2881 O O . ILE A 1 381 ? 0.205 4.704 29.112 1.00 89.88 381 ILE A O 1
ATOM 2885 N N . SER A 1 382 ? -0.774 5.208 31.069 1.00 90.75 382 SER A N 1
ATOM 2886 C CA . SER A 1 382 ? -0.197 4.082 31.817 1.00 90.75 382 SER A CA 1
ATOM 2887 C C . SER A 1 382 ? -0.563 2.740 31.187 1.00 90.75 382 SER A C 1
ATOM 2889 O O . SER A 1 382 ? 0.290 1.871 31.014 1.00 90.75 382 SER A O 1
ATOM 2891 N N . THR A 1 383 ? -1.816 2.595 30.754 1.00 90.62 383 THR A N 1
ATOM 2892 C CA . THR A 1 383 ? -2.292 1.397 30.059 1.00 90.62 383 THR A CA 1
ATOM 2893 C C . THR A 1 383 ? -1.627 1.230 28.693 1.00 90.62 383 THR A C 1
ATOM 2895 O O . THR A 1 383 ? -1.238 0.123 28.327 1.00 90.62 383 THR A O 1
ATOM 2898 N N . LEU A 1 384 ? -1.449 2.315 27.933 1.00 91.06 384 LEU A N 1
ATOM 2899 C CA . LEU A 1 384 ? -0.745 2.265 26.649 1.00 91.06 384 LEU A CA 1
ATOM 2900 C C . LEU A 1 384 ? 0.737 1.905 26.817 1.00 91.06 384 LEU A C 1
ATOM 2902 O O . LEU A 1 384 ? 1.261 1.130 26.019 1.00 91.06 384 LEU A O 1
ATOM 2906 N N . LEU A 1 385 ? 1.402 2.410 27.860 1.00 93.88 385 LEU A N 1
ATOM 2907 C CA . LEU A 1 385 ? 2.769 2.012 28.201 1.00 93.88 385 LEU A CA 1
ATOM 2908 C C . LEU A 1 385 ? 2.828 0.523 28.554 1.00 93.88 385 LEU A C 1
ATOM 2910 O O . LEU A 1 385 ? 3.655 -0.194 27.996 1.00 93.88 385 LEU A O 1
ATOM 2914 N N . PHE A 1 386 ? 1.911 0.035 29.395 1.00 94.31 386 PHE A N 1
ATOM 2915 C CA . PHE A 1 386 ? 1.801 -1.388 29.727 1.00 94.31 386 PHE A CA 1
ATOM 2916 C C . PHE A 1 386 ? 1.609 -2.262 28.478 1.00 94.31 386 PHE A C 1
ATOM 2918 O O . PHE A 1 386 ? 2.317 -3.255 28.303 1.00 94.31 386 PHE A O 1
ATOM 2925 N N . LEU A 1 387 ? 0.712 -1.877 27.563 1.00 92.62 387 LEU A N 1
ATOM 2926 C CA . LEU A 1 387 ? 0.500 -2.589 26.299 1.00 92.62 387 LEU A CA 1
ATOM 2927 C C . LEU A 1 387 ? 1.728 -2.514 25.380 1.00 92.62 387 LEU A C 1
ATOM 2929 O O . LEU A 1 387 ? 2.073 -3.505 24.736 1.00 92.62 387 LEU A O 1
ATOM 2933 N N . GLY A 1 388 ? 2.433 -1.382 25.357 1.00 92.81 388 GLY A N 1
ATOM 2934 C CA . GLY A 1 388 ? 3.705 -1.226 24.650 1.00 92.81 388 GLY A CA 1
ATOM 2935 C C . GLY A 1 388 ? 4.786 -2.172 25.175 1.00 92.81 388 GLY A C 1
ATOM 2936 O O . GLY A 1 388 ? 5.382 -2.914 24.393 1.00 92.81 388 GLY A O 1
ATOM 2937 N N . PHE A 1 389 ? 4.990 -2.221 26.494 1.00 94.62 389 PHE A N 1
ATOM 2938 C CA . PHE A 1 389 ? 5.931 -3.150 27.127 1.00 94.62 389 PHE A CA 1
ATOM 2939 C C . PHE A 1 389 ? 5.523 -4.609 26.927 1.00 94.62 389 PHE A C 1
ATOM 2941 O O . PHE A 1 389 ? 6.372 -5.436 26.601 1.00 94.62 389 PHE A O 1
ATOM 2948 N N . THR A 1 390 ? 4.229 -4.918 27.017 1.00 93.19 390 THR A N 1
ATOM 2949 C CA . THR A 1 390 ? 3.702 -6.259 26.721 1.00 93.19 390 THR A CA 1
ATOM 2950 C C . THR A 1 390 ? 4.003 -6.655 25.275 1.00 93.19 390 THR A C 1
ATOM 2952 O O . THR A 1 390 ? 4.442 -7.771 25.017 1.00 93.19 390 THR A O 1
ATOM 2955 N N . THR A 1 391 ? 3.855 -5.729 24.325 1.00 93.31 391 THR A N 1
ATOM 2956 C CA . THR A 1 391 ? 4.169 -5.963 22.906 1.00 93.31 391 THR A CA 1
ATOM 2957 C C . THR A 1 391 ? 5.658 -6.245 22.690 1.00 93.31 391 THR A C 1
ATOM 2959 O O . THR A 1 391 ? 6.010 -7.164 21.950 1.00 93.31 391 THR A O 1
ATOM 2962 N N . LEU A 1 392 ? 6.545 -5.499 23.358 1.00 93.88 392 LEU A N 1
ATOM 2963 C CA . LEU A 1 392 ? 7.989 -5.759 23.324 1.00 93.88 392 LEU A CA 1
ATOM 2964 C C . LEU A 1 392 ? 8.340 -7.102 23.985 1.00 93.88 392 LEU A C 1
ATOM 2966 O O . LEU A 1 392 ? 9.161 -7.845 23.449 1.00 93.88 392 LEU A O 1
ATOM 2970 N N . GLY A 1 393 ? 7.678 -7.456 25.089 1.00 94.00 393 GLY A N 1
ATOM 2971 C CA . GLY A 1 393 ? 7.810 -8.760 25.741 1.00 94.00 393 GLY A CA 1
ATOM 2972 C C . GLY A 1 393 ? 7.381 -9.917 24.833 1.00 94.00 393 GLY A C 1
ATOM 2973 O O . GLY A 1 393 ? 8.106 -10.902 24.710 1.00 94.00 393 GLY A O 1
ATOM 2974 N N . LEU A 1 394 ? 6.262 -9.771 24.115 1.00 93.69 394 LEU A N 1
ATOM 2975 C CA . LEU A 1 394 ? 5.808 -10.746 23.117 1.00 93.69 394 LEU A CA 1
ATOM 2976 C C . LEU A 1 394 ? 6.804 -10.890 21.962 1.00 93.69 394 LEU A C 1
ATOM 2978 O O . LEU A 1 394 ? 7.060 -12.008 21.513 1.00 93.69 394 LEU A O 1
ATOM 2982 N N . ALA A 1 395 ? 7.389 -9.784 21.498 1.00 92.88 395 ALA A N 1
ATOM 2983 C CA . ALA A 1 395 ? 8.427 -9.810 20.472 1.00 92.88 395 ALA A CA 1
ATOM 2984 C C . ALA A 1 395 ? 9.679 -10.563 20.952 1.00 92.88 395 ALA A C 1
ATOM 2986 O O . ALA A 1 395 ? 10.181 -11.430 20.234 1.00 92.88 395 ALA A O 1
ATOM 2987 N N . ALA A 1 396 ? 10.131 -10.298 22.183 1.00 93.19 396 ALA A N 1
ATOM 2988 C CA . ALA A 1 396 ? 11.270 -10.979 22.795 1.00 93.19 396 ALA A CA 1
ATOM 2989 C C . ALA A 1 396 ? 11.008 -12.485 22.990 1.00 93.19 396 ALA A C 1
ATOM 2991 O O . ALA A 1 396 ? 11.820 -13.307 22.567 1.00 93.19 396 ALA A O 1
ATOM 2992 N N . ALA A 1 397 ? 9.839 -12.864 23.522 1.00 93.44 397 ALA A N 1
ATOM 2993 C CA . ALA A 1 397 ? 9.416 -14.265 23.657 1.00 93.44 397 ALA A CA 1
ATOM 2994 C C . ALA A 1 397 ? 9.290 -14.985 22.299 1.00 93.44 397 ALA A C 1
ATOM 2996 O O . ALA A 1 397 ? 9.426 -16.205 22.198 1.00 93.44 397 ALA A O 1
ATOM 2997 N N . SER A 1 398 ? 9.060 -14.221 21.231 1.00 93.31 398 SER A N 1
ATOM 2998 C CA . SER A 1 398 ? 8.993 -14.708 19.848 1.00 93.31 398 SER A CA 1
ATOM 2999 C C . SER A 1 398 ? 10.343 -14.690 19.130 1.00 93.31 398 SER A C 1
ATOM 3001 O O . SER A 1 398 ? 10.384 -14.891 17.917 1.00 93.31 398 SER A O 1
ATOM 3003 N N . LYS A 1 399 ? 11.444 -14.443 19.857 1.00 91.44 399 LYS A N 1
ATOM 3004 C CA . LYS A 1 399 ? 12.815 -14.353 19.325 1.00 91.44 399 LYS A CA 1
ATOM 3005 C C . LYS A 1 399 ? 12.956 -13.335 18.182 1.00 91.44 399 LYS A C 1
ATOM 3007 O O . LYS A 1 399 ? 13.799 -13.489 17.302 1.00 91.44 399 LYS A O 1
ATOM 3012 N N . ILE A 1 400 ? 12.138 -12.281 18.190 1.00 89.19 400 ILE A N 1
ATOM 3013 C CA . ILE A 1 400 ? 12.225 -11.190 17.216 1.00 89.19 400 ILE A CA 1
ATOM 3014 C C . ILE A 1 400 ? 13.197 -10.138 17.762 1.00 89.19 400 ILE A C 1
ATOM 3016 O O . ILE A 1 400 ? 13.009 -9.662 18.885 1.00 89.19 400 ILE A O 1
ATOM 3020 N N . PRO A 1 401 ? 14.207 -9.706 16.989 1.00 88.62 401 PRO A N 1
ATOM 3021 C CA . PRO A 1 401 ? 15.120 -8.659 17.426 1.00 88.62 401 PRO A CA 1
ATOM 3022 C C . PRO A 1 401 ? 14.366 -7.339 17.627 1.00 88.62 401 PRO A C 1
ATOM 3024 O O . PRO A 1 401 ? 13.854 -6.734 16.677 1.00 88.62 401 PRO A O 1
ATOM 3027 N N . LEU A 1 402 ? 14.352 -6.854 18.873 1.00 89.75 402 LEU A N 1
ATOM 3028 C CA . LEU A 1 402 ? 13.654 -5.622 19.262 1.00 89.75 402 LEU A CA 1
ATOM 3029 C C . LEU A 1 402 ? 14.131 -4.406 18.461 1.00 89.75 402 LEU A C 1
ATOM 3031 O O . LEU A 1 402 ? 13.344 -3.515 18.156 1.00 89.75 402 LEU A O 1
ATOM 3035 N N . SER A 1 403 ? 15.401 -4.388 18.054 1.00 84.56 403 SER A N 1
ATOM 3036 C CA . SER A 1 403 ? 15.972 -3.311 17.245 1.00 84.56 403 SER A CA 1
ATOM 3037 C C . SER A 1 403 ? 15.305 -3.183 15.873 1.00 84.56 403 SER A C 1
ATOM 3039 O O . SER A 1 403 ? 15.106 -2.064 15.402 1.00 84.56 403 SER A O 1
ATOM 3041 N N . ILE A 1 404 ? 14.917 -4.296 15.240 1.00 81.75 404 ILE A N 1
ATOM 3042 C CA . ILE A 1 404 ? 14.212 -4.283 13.951 1.00 81.75 404 ILE A CA 1
ATOM 3043 C C . ILE A 1 404 ? 12.789 -3.775 14.151 1.00 81.75 404 ILE A C 1
ATOM 3045 O O . ILE A 1 404 ? 12.350 -2.894 13.411 1.00 81.75 404 ILE A O 1
ATOM 3049 N N . LEU A 1 405 ? 12.100 -4.290 15.173 1.00 83.00 405 LEU A N 1
ATOM 3050 C CA . LEU A 1 405 ? 10.732 -3.903 15.507 1.00 83.00 405 LEU A CA 1
ATOM 3051 C C . LEU A 1 405 ? 10.647 -2.397 15.797 1.00 83.00 405 LEU A C 1
ATOM 3053 O O . LEU A 1 405 ? 9.891 -1.683 15.146 1.00 83.00 405 LEU A O 1
ATOM 3057 N N . ILE A 1 406 ? 11.511 -1.891 16.680 1.00 84.44 406 ILE A N 1
ATOM 3058 C CA . ILE A 1 406 ? 11.564 -0.478 17.066 1.00 84.44 406 ILE A CA 1
ATOM 3059 C C . ILE A 1 406 ? 11.927 0.403 15.865 1.00 84.44 406 ILE A C 1
ATOM 3061 O O . ILE A 1 406 ? 11.226 1.375 15.588 1.00 84.44 406 ILE A O 1
ATOM 3065 N N . LYS A 1 407 ? 12.966 0.061 15.087 1.00 80.31 407 LYS A N 1
ATOM 3066 C CA . LYS A 1 407 ? 13.341 0.838 13.887 1.00 80.31 407 LYS A CA 1
ATOM 3067 C C . LYS A 1 407 ? 12.239 0.837 12.825 1.00 80.31 407 LYS A C 1
ATOM 3069 O O . LYS A 1 407 ? 12.092 1.817 12.094 1.00 80.31 407 LYS A O 1
ATOM 3074 N N . ARG A 1 408 ? 11.481 -0.254 12.687 1.00 74.62 408 ARG A N 1
ATOM 3075 C CA . ARG A 1 408 ? 10.348 -0.352 11.755 1.00 74.62 408 ARG A CA 1
ATOM 3076 C C . ARG A 1 408 ? 9.166 0.492 12.233 1.00 74.62 408 ARG A C 1
ATOM 3078 O O . ARG A 1 408 ? 8.643 1.281 11.444 1.00 74.62 408 ARG A O 1
ATOM 3085 N N . SER A 1 409 ? 8.804 0.387 13.510 1.00 78.88 409 SER A N 1
ATOM 3086 C CA . SER A 1 409 ? 7.732 1.179 14.115 1.00 78.88 409 SER A CA 1
ATOM 3087 C C . SER A 1 409 ? 8.047 2.669 14.073 1.00 78.88 409 SER A C 1
ATOM 3089 O O . SER A 1 409 ? 7.234 3.434 13.569 1.00 78.88 409 SER A O 1
ATOM 3091 N N . ILE A 1 410 ? 9.250 3.088 14.485 1.00 77.06 410 ILE A N 1
ATOM 3092 C CA . ILE A 1 410 ? 9.653 4.502 14.476 1.00 77.06 410 ILE A CA 1
ATOM 3093 C C . ILE A 1 410 ? 9.630 5.077 13.061 1.00 77.06 410 ILE A C 1
ATOM 3095 O O . ILE A 1 410 ? 9.113 6.170 12.881 1.00 77.06 410 ILE A O 1
ATOM 3099 N N . ARG A 1 411 ? 10.131 4.363 12.042 1.00 68.94 411 ARG A N 1
ATOM 3100 C CA . ARG A 1 411 ? 10.071 4.857 10.651 1.00 68.94 411 ARG A CA 1
ATOM 3101 C C . ARG A 1 411 ? 8.632 5.058 10.172 1.00 68.94 411 ARG A C 1
ATOM 3103 O O . ARG A 1 411 ? 8.336 6.069 9.547 1.00 68.94 411 ARG A O 1
ATOM 3110 N N . THR A 1 412 ? 7.741 4.128 10.506 1.00 64.12 412 THR A N 1
ATOM 3111 C CA . THR A 1 412 ? 6.322 4.191 10.117 1.00 64.12 412 THR A CA 1
ATOM 3112 C C . THR A 1 412 ? 5.587 5.314 10.860 1.00 64.12 412 THR A C 1
ATOM 3114 O O . THR A 1 412 ? 4.865 6.101 10.250 1.00 64.12 412 THR A O 1
ATOM 3117 N N . VAL A 1 413 ? 5.821 5.436 12.170 1.00 73.75 413 VAL A N 1
ATOM 3118 C CA . VAL A 1 413 ? 5.245 6.485 13.025 1.00 73.75 413 VAL A CA 1
ATOM 3119 C C . VAL A 1 413 ? 5.816 7.859 12.674 1.00 73.75 413 VAL A C 1
ATOM 3121 O O . VAL A 1 413 ? 5.074 8.829 12.674 1.00 73.75 413 VAL A O 1
ATOM 3124 N N . ALA A 1 414 ? 7.094 7.975 12.320 1.00 68.88 414 ALA A N 1
ATOM 3125 C CA . ALA A 1 414 ? 7.686 9.247 11.909 1.00 68.88 414 ALA A CA 1
ATOM 3126 C C . ALA A 1 414 ? 7.108 9.752 10.579 1.00 68.88 414 ALA A C 1
ATOM 3128 O O . ALA A 1 414 ? 6.912 10.953 10.426 1.00 68.88 414 ALA A O 1
ATOM 3129 N N . LEU A 1 415 ? 6.816 8.850 9.635 1.00 57.66 415 LEU A N 1
ATOM 3130 C CA . LEU A 1 415 ? 6.275 9.217 8.326 1.00 57.66 415 LEU A CA 1
ATOM 3131 C C . LEU A 1 415 ? 4.800 9.646 8.406 1.00 57.66 415 LEU A C 1
ATOM 3133 O O . LEU A 1 415 ? 4.433 10.678 7.856 1.00 57.66 415 LEU A O 1
ATOM 3137 N N . PHE A 1 416 ? 3.962 8.865 9.097 1.00 53.75 416 PHE A N 1
ATOM 3138 C CA . PHE A 1 416 ? 2.508 9.080 9.126 1.00 53.75 416 PHE A CA 1
ATOM 3139 C C . PHE A 1 416 ? 1.992 9.615 10.463 1.00 53.75 416 PHE A C 1
ATOM 3141 O O . PHE A 1 416 ? 1.101 10.455 10.503 1.00 53.75 416 PHE A O 1
ATOM 3148 N N . GLY A 1 417 ? 2.550 9.141 11.572 1.00 56.50 417 GLY A N 1
ATOM 3149 C CA . GLY A 1 417 ? 2.100 9.496 12.915 1.00 56.50 417 GLY A CA 1
ATOM 3150 C C . GLY A 1 417 ? 2.473 10.900 13.336 1.00 56.50 417 GLY A C 1
ATOM 3151 O O . GLY A 1 417 ? 1.609 11.665 13.747 1.00 56.50 417 GLY A O 1
ATOM 3152 N N . ALA A 1 418 ? 3.744 11.263 13.177 1.00 59.25 418 ALA A N 1
ATOM 3153 C CA . ALA A 1 418 ? 4.222 12.598 13.502 1.00 59.25 418 ALA A CA 1
ATOM 3154 C C . ALA A 1 418 ? 3.501 13.662 12.663 1.00 59.25 418 ALA A C 1
ATOM 3156 O O . ALA A 1 418 ? 3.146 14.705 13.196 1.00 59.25 418 ALA A O 1
ATOM 3157 N N . ALA A 1 419 ? 3.194 13.371 11.396 1.00 58.41 419 ALA A N 1
ATOM 3158 C CA . ALA A 1 419 ? 2.410 14.260 10.541 1.00 58.41 419 ALA A CA 1
ATOM 3159 C C . ALA A 1 419 ? 1.033 14.612 11.140 1.00 58.41 419 ALA A C 1
ATOM 3161 O O . ALA A 1 419 ? 0.592 15.751 11.027 1.00 58.41 419 ALA A O 1
ATOM 3162 N N . ILE A 1 420 ? 0.382 13.648 11.799 1.00 58.72 420 ILE A N 1
ATOM 3163 C CA . ILE A 1 420 ? -0.980 13.781 12.335 1.00 58.72 420 ILE A CA 1
ATOM 3164 C C . ILE A 1 420 ? -0.975 14.305 13.781 1.00 58.72 420 ILE A C 1
ATOM 3166 O O . ILE A 1 420 ? -1.814 15.123 14.147 1.00 58.72 420 ILE A O 1
ATOM 3170 N N . THR A 1 421 ? -0.048 13.843 14.628 1.00 63.62 421 THR A N 1
ATOM 3171 C CA . THR A 1 421 ? -0.104 14.079 16.084 1.00 63.62 421 THR A CA 1
ATOM 3172 C C . THR A 1 421 ? 0.790 15.214 16.572 1.00 63.62 421 THR A C 1
ATOM 3174 O O . THR A 1 421 ? 0.513 15.808 17.613 1.00 63.62 421 THR A O 1
ATOM 3177 N N . LEU A 1 422 ? 1.877 15.516 15.856 1.00 67.38 422 LEU A N 1
ATOM 3178 C CA . LEU A 1 422 ? 2.807 16.589 16.220 1.00 67.38 422 LEU A CA 1
ATOM 3179 C C . LEU A 1 422 ? 2.167 17.988 16.156 1.00 67.38 422 LEU A C 1
ATOM 3181 O O . LEU A 1 422 ? 2.475 18.802 17.024 1.00 67.38 422 LEU A O 1
ATOM 3185 N N . PRO A 1 423 ? 1.256 18.295 15.214 1.00 67.31 423 PRO A N 1
ATOM 3186 C CA . PRO A 1 423 ? 0.695 19.642 15.126 1.00 67.31 423 PRO A CA 1
ATOM 3187 C C . PRO A 1 423 ? -0.248 20.004 16.276 1.00 67.31 423 PRO A C 1
ATOM 3189 O O . PRO A 1 423 ? -0.041 21.058 16.882 1.00 67.31 423 PRO A O 1
ATOM 3192 N N . PRO A 1 424 ? -1.213 19.142 16.666 1.00 60.62 424 PRO A N 1
ATOM 3193 C CA . PRO A 1 424 ? -1.994 19.361 17.881 1.00 60.62 424 PRO A CA 1
ATOM 3194 C C . PRO A 1 424 ? -1.120 19.433 19.138 1.00 60.62 424 PRO A C 1
ATOM 3196 O O . PRO A 1 424 ? -1.415 20.219 20.034 1.00 60.62 424 PRO A O 1
ATOM 3199 N N . LEU A 1 425 ? -0.026 18.658 19.200 1.00 72.31 425 LEU A N 1
ATOM 3200 C CA . LEU A 1 425 ? 0.915 18.695 20.323 1.00 72.31 425 LEU A CA 1
ATOM 3201 C C . LEU A 1 425 ? 1.624 20.051 20.429 1.00 72.31 425 LEU A C 1
ATOM 3203 O O . LEU A 1 425 ? 1.654 20.635 21.508 1.00 72.31 425 LEU A O 1
ATOM 3207 N N . LEU A 1 426 ? 2.173 20.561 19.323 1.00 72.06 426 LEU A N 1
ATOM 3208 C CA . LEU A 1 426 ? 2.859 21.857 19.287 1.00 72.06 426 LEU A CA 1
ATOM 3209 C C . LEU A 1 426 ? 1.906 23.010 19.615 1.00 72.06 426 LEU A C 1
ATOM 3211 O O . LEU A 1 426 ? 2.271 23.901 20.380 1.00 72.06 426 LEU A O 1
ATOM 3215 N N . LEU A 1 427 ? 0.675 22.965 19.098 1.00 68.75 427 LEU A N 1
ATOM 3216 C CA . LEU A 1 427 ? -0.352 23.955 19.418 1.00 68.75 427 LEU A CA 1
ATOM 3217 C C . LEU A 1 427 ? -0.723 23.921 20.907 1.00 68.75 427 LEU A C 1
ATOM 3219 O O . LEU A 1 427 ? -0.803 24.967 21.547 1.00 68.75 427 LEU A O 1
ATOM 3223 N N . ALA A 1 428 ? -0.897 22.728 21.478 1.00 70.88 428 ALA A N 1
ATOM 3224 C CA . ALA A 1 428 ? -1.209 22.567 22.894 1.00 70.88 428 ALA A CA 1
ATOM 3225 C C . ALA A 1 428 ? -0.039 22.956 23.817 1.00 70.88 428 ALA A C 1
ATOM 3227 O O . ALA A 1 428 ? -0.268 23.430 24.929 1.00 70.88 428 ALA A O 1
ATOM 3228 N N . LEU A 1 429 ? 1.210 22.785 23.372 1.00 72.69 429 LEU A N 1
ATOM 3229 C CA . LEU A 1 429 ? 2.398 23.294 24.067 1.00 72.69 429 LEU A CA 1
ATOM 3230 C C . LEU A 1 429 ? 2.443 24.823 24.036 1.00 72.69 429 LEU A C 1
ATOM 3232 O O . LEU A 1 429 ? 2.615 25.443 25.080 1.00 72.69 429 LEU A O 1
ATOM 3236 N N . TYR A 1 430 ? 2.211 25.432 22.871 1.00 78.00 430 TYR A N 1
ATOM 3237 C CA . TYR A 1 430 ? 2.180 26.888 22.723 1.00 78.00 430 TYR A CA 1
ATOM 3238 C C . TYR A 1 430 ? 1.083 27.533 23.584 1.00 78.00 430 TYR A C 1
ATOM 3240 O O . TYR A 1 430 ? 1.342 28.468 24.337 1.00 78.00 430 TYR A O 1
ATOM 3248 N N . GLN A 1 431 ? -0.130 26.975 23.549 1.00 76.81 431 GLN A N 1
ATOM 3249 C CA . GLN A 1 431 ? -1.273 27.452 24.335 1.00 76.81 431 GLN A CA 1
ATOM 3250 C C . GLN A 1 431 ? -1.224 27.045 25.817 1.00 76.81 431 GLN A C 1
ATOM 3252 O O . GLN A 1 431 ? -2.176 27.319 26.541 1.00 76.81 431 GLN A O 1
ATOM 3257 N N . HIS A 1 432 ? -0.168 26.352 26.269 1.00 85.12 432 HIS A N 1
ATOM 3258 C CA . HIS A 1 432 ? -0.058 25.800 27.628 1.00 85.12 432 HIS A CA 1
ATOM 3259 C C . HIS A 1 432 ? -1.288 24.962 28.045 1.00 85.12 432 HIS A C 1
ATOM 3261 O O . HIS A 1 432 ? -1.624 24.837 29.222 1.00 85.12 432 HIS A O 1
ATOM 3267 N N . ASN A 1 433 ? -1.961 24.349 27.066 1.00 79.94 433 ASN A N 1
ATOM 3268 C CA . ASN A 1 433 ? -3.151 23.540 27.274 1.00 79.94 433 ASN A CA 1
ATOM 3269 C C . ASN A 1 433 ? -2.746 22.100 27.611 1.00 79.94 433 ASN A C 1
ATOM 3271 O O . ASN A 1 433 ? -2.530 21.265 26.727 1.00 79.94 433 ASN A O 1
ATOM 3275 N N . THR A 1 434 ? -2.696 21.798 28.905 1.00 82.38 434 THR A N 1
ATOM 3276 C CA . THR A 1 434 ? -2.351 20.471 29.440 1.00 82.38 434 THR A CA 1
ATOM 3277 C C . THR A 1 434 ? -3.248 19.361 28.882 1.00 82.38 434 THR A C 1
ATOM 3279 O O . THR A 1 434 ? -2.761 18.279 28.549 1.00 82.38 434 THR A O 1
ATOM 3282 N N . SER A 1 435 ? -4.542 19.628 28.675 1.00 76.00 435 SER A N 1
ATOM 3283 C CA . SER A 1 435 ? -5.486 18.640 28.133 1.00 76.00 435 SER A CA 1
ATOM 3284 C C . SER A 1 435 ? -5.196 18.276 26.671 1.00 76.00 435 SER A C 1
ATOM 3286 O O . SER A 1 435 ? -5.328 17.112 26.283 1.00 76.00 435 SER A O 1
ATOM 3288 N N . GLY A 1 436 ? -4.760 19.250 25.864 1.00 75.06 436 GLY A N 1
ATOM 3289 C CA . GLY A 1 436 ? -4.363 19.034 24.472 1.00 75.06 436 GLY A CA 1
ATOM 3290 C C . GLY A 1 436 ? -3.040 18.273 24.363 1.00 75.06 436 GLY A C 1
ATOM 3291 O O . GLY A 1 436 ? -2.905 17.383 23.523 1.00 75.06 436 GLY A O 1
ATOM 3292 N N . GLN A 1 437 ? -2.097 18.553 25.269 1.00 77.75 437 GLN A N 1
ATOM 3293 C CA . GLN A 1 437 ? -0.814 17.848 25.342 1.00 77.75 437 GLN A CA 1
ATOM 3294 C C . GLN A 1 437 ? -1.022 16.367 25.674 1.00 77.75 437 GLN A C 1
ATOM 3296 O O . GLN A 1 437 ? -0.504 15.498 24.971 1.00 77.75 437 GLN A O 1
ATOM 3301 N N . ILE A 1 438 ? -1.847 16.069 26.685 1.00 79.06 438 ILE A N 1
ATOM 3302 C CA . ILE A 1 438 ? -2.179 14.692 27.078 1.00 79.06 438 ILE A CA 1
ATOM 3303 C C . ILE A 1 438 ? -2.842 13.943 25.916 1.00 79.06 438 ILE A C 1
ATOM 3305 O O . ILE A 1 438 ? -2.459 12.808 25.629 1.00 79.06 438 ILE A O 1
ATOM 3309 N N . GLN A 1 439 ? -3.788 14.563 25.203 1.00 74.75 439 GLN A N 1
ATOM 3310 C CA . GLN A 1 439 ? -4.455 13.934 24.055 1.00 74.75 439 GLN A CA 1
ATOM 3311 C C . GLN A 1 439 ? -3.483 13.618 22.914 1.00 74.75 439 GLN A C 1
ATOM 3313 O O . GLN A 1 439 ? -3.514 12.510 22.372 1.00 74.75 439 GLN A O 1
ATOM 3318 N N . ALA A 1 440 ? -2.593 14.551 22.573 1.00 78.06 440 ALA A N 1
ATOM 3319 C CA . ALA A 1 440 ? -1.643 14.359 21.485 1.00 78.06 440 ALA A CA 1
ATOM 3320 C C . ALA A 1 440 ? -0.565 13.310 21.823 1.00 78.06 440 ALA A C 1
ATOM 3322 O O . ALA A 1 440 ? -0.265 12.452 20.989 1.00 78.06 440 ALA A O 1
ATOM 3323 N N . ILE A 1 441 ? -0.050 13.306 23.061 1.00 82.19 441 ILE A N 1
ATOM 3324 C CA . ILE A 1 441 ? 0.871 12.266 23.558 1.00 82.19 441 ILE A CA 1
ATOM 3325 C C . ILE A 1 441 ? 0.184 10.896 23.551 1.00 82.19 441 ILE A C 1
ATOM 3327 O O . ILE A 1 441 ? 0.757 9.918 23.070 1.00 82.19 441 ILE A O 1
ATOM 3331 N N . THR A 1 442 ? -1.061 10.827 24.027 1.00 81.19 442 THR A N 1
ATOM 3332 C CA . THR A 1 442 ? -1.854 9.589 24.045 1.00 81.19 442 THR A CA 1
ATOM 3333 C C . THR A 1 442 ? -2.051 9.042 22.633 1.00 81.19 442 THR A C 1
ATOM 3335 O O . THR A 1 442 ? -1.898 7.843 22.414 1.00 81.19 442 THR A O 1
ATOM 3338 N N . LEU A 1 443 ? -2.340 9.904 21.655 1.00 79.19 443 LEU A N 1
ATOM 3339 C CA . LEU A 1 443 ? -2.528 9.502 20.261 1.00 79.19 443 LEU A CA 1
ATOM 3340 C C . LEU A 1 443 ? -1.228 8.982 19.627 1.00 79.19 443 LEU A C 1
ATOM 3342 O O . LEU A 1 443 ? -1.247 7.945 18.962 1.00 79.19 443 LEU A O 1
ATOM 3346 N N . LEU A 1 444 ? -0.098 9.654 19.872 1.00 83.25 444 LEU A N 1
ATOM 3347 C CA . LEU A 1 444 ? 1.218 9.237 19.372 1.00 83.25 444 LEU A CA 1
ATOM 3348 C C . LEU A 1 444 ? 1.636 7.889 19.974 1.00 83.25 444 LEU A C 1
ATOM 3350 O O . LEU A 1 444 ? 2.076 6.985 19.255 1.00 83.25 444 LEU A O 1
ATOM 3354 N N . LEU A 1 445 ? 1.449 7.725 21.285 1.00 85.75 445 LEU A N 1
ATOM 3355 C CA . LEU A 1 445 ? 1.744 6.479 21.982 1.00 85.75 445 LEU A CA 1
ATOM 3356 C C . LEU A 1 445 ? 0.837 5.343 21.490 1.00 85.75 445 LEU A C 1
ATOM 3358 O O . LEU A 1 445 ? 1.331 4.268 21.154 1.00 85.75 445 LEU A O 1
ATOM 3362 N N . ARG A 1 446 ? -0.470 5.599 21.352 1.00 83.88 446 ARG A N 1
ATOM 3363 C CA . ARG A 1 446 ? -1.444 4.644 20.804 1.00 83.88 446 ARG A CA 1
ATOM 3364 C C . ARG A 1 446 ? -1.037 4.171 19.416 1.00 83.88 446 ARG A C 1
ATOM 3366 O O . ARG A 1 446 ? -0.992 2.967 19.172 1.00 83.88 446 ARG A O 1
ATOM 3373 N N . LEU A 1 447 ? -0.706 5.099 18.521 1.00 83.12 447 LEU A N 1
ATOM 3374 C CA . LEU A 1 447 ? -0.269 4.763 17.171 1.00 83.12 447 LEU A CA 1
ATOM 3375 C C . LEU A 1 447 ? 1.011 3.922 17.193 1.00 83.12 447 LEU A C 1
ATOM 3377 O O . LEU A 1 447 ? 1.107 2.934 16.470 1.00 83.12 447 LEU A O 1
ATOM 3381 N N . THR A 1 448 ? 1.966 4.271 18.055 1.00 84.75 448 THR A N 1
ATOM 3382 C CA . THR A 1 448 ? 3.217 3.517 18.205 1.00 84.75 448 THR A CA 1
ATOM 3383 C C . THR A 1 448 ? 2.953 2.077 18.636 1.00 84.75 448 THR A C 1
ATOM 3385 O O . THR A 1 448 ? 3.503 1.149 18.038 1.00 84.75 448 THR A O 1
ATOM 3388 N N . VAL A 1 449 ? 2.075 1.864 19.619 1.00 89.19 449 VAL A N 1
ATOM 3389 C CA . VAL A 1 449 ? 1.713 0.521 20.097 1.00 89.19 449 VAL A CA 1
ATOM 3390 C C . VAL A 1 449 ? 0.951 -0.262 19.023 1.00 89.19 449 VAL A C 1
ATOM 3392 O O . VAL A 1 449 ? 1.312 -1.404 18.748 1.00 89.19 449 VAL A O 1
ATOM 3395 N N . VAL A 1 450 ? -0.025 0.350 18.341 1.00 84.44 450 VAL A N 1
ATOM 3396 C CA . VAL A 1 450 ? -0.796 -0.297 17.259 1.00 84.44 450 VAL A CA 1
ATOM 3397 C C . VAL A 1 450 ? 0.102 -0.719 16.096 1.00 84.44 450 VAL A C 1
ATOM 3399 O O . VAL A 1 450 ? 0.011 -1.855 15.633 1.00 84.44 450 VAL A O 1
ATOM 3402 N N . VAL A 1 451 ? 0.994 0.163 15.637 1.00 84.44 451 VAL A N 1
ATOM 3403 C CA . VAL A 1 451 ? 1.943 -0.147 14.555 1.00 84.44 451 VAL A CA 1
ATOM 3404 C C . VAL A 1 451 ? 2.875 -1.286 14.971 1.00 84.44 451 VAL A C 1
ATOM 3406 O O . VAL A 1 451 ? 3.121 -2.204 14.188 1.00 84.44 451 VAL A O 1
ATOM 3409 N N . THR A 1 452 ? 3.352 -1.262 16.217 1.00 85.44 452 THR A N 1
ATOM 3410 C CA . THR A 1 452 ? 4.243 -2.300 16.747 1.00 85.44 452 THR A CA 1
ATOM 3411 C C . THR A 1 452 ? 3.526 -3.651 16.842 1.00 85.44 452 THR A C 1
ATOM 3413 O O . THR A 1 452 ? 4.053 -4.638 16.332 1.00 85.44 452 THR A O 1
ATOM 3416 N N . LEU A 1 453 ? 2.301 -3.698 17.379 1.00 85.94 453 LEU A N 1
ATOM 3417 C CA . LEU A 1 453 ? 1.462 -4.905 17.428 1.00 85.94 453 LEU A CA 1
ATOM 3418 C C . LEU A 1 453 ? 1.159 -5.456 16.031 1.00 85.94 453 LEU A C 1
ATOM 3420 O O . LEU A 1 453 ? 1.349 -6.644 15.780 1.00 85.94 453 LEU A O 1
ATOM 3424 N N . SER A 1 454 ? 0.741 -4.590 15.105 1.00 83.00 454 SER A N 1
ATOM 3425 C CA . SER A 1 454 ? 0.442 -4.969 13.719 1.00 83.00 454 SER A CA 1
ATOM 3426 C C . SER A 1 454 ? 1.660 -5.583 13.023 1.00 83.00 454 SER A C 1
ATOM 3428 O O . SER A 1 454 ? 1.546 -6.590 12.325 1.00 83.00 454 SER A O 1
ATOM 3430 N N . SER A 1 455 ? 2.858 -5.048 13.287 1.00 82.31 455 SER A N 1
ATOM 3431 C CA . SER A 1 455 ? 4.099 -5.562 12.703 1.00 82.31 455 SER A CA 1
ATOM 3432 C C . SER A 1 455 ? 4.489 -6.968 13.177 1.00 82.31 455 SER A C 1
ATOM 3434 O O . SER A 1 455 ? 5.245 -7.642 12.476 1.00 82.31 455 SER A O 1
ATOM 3436 N N . LEU A 1 456 ? 3.950 -7.453 14.306 1.00 85.31 456 LEU A N 1
ATOM 3437 C CA . LEU A 1 456 ? 4.215 -8.812 14.791 1.00 85.31 456 LEU A CA 1
ATOM 3438 C C . LEU A 1 456 ? 3.589 -9.884 13.898 1.00 85.31 456 LEU A C 1
ATOM 3440 O O . LEU A 1 456 ? 4.188 -10.943 13.733 1.00 85.31 456 LEU A O 1
ATOM 3444 N N . ILE A 1 457 ? 2.425 -9.630 13.291 1.00 85.88 457 ILE A N 1
ATOM 3445 C CA . ILE A 1 457 ? 1.740 -10.615 12.437 1.00 85.88 457 ILE A CA 1
ATOM 3446 C C . ILE A 1 457 ? 2.632 -11.065 11.266 1.00 85.88 457 ILE A C 1
ATOM 3448 O O . ILE A 1 457 ? 2.917 -12.264 11.201 1.00 85.88 457 ILE A O 1
ATOM 3452 N N . PRO A 1 458 ? 3.132 -10.167 10.388 1.00 80.75 458 PRO A N 1
ATOM 3453 C CA . PRO A 1 458 ? 3.977 -10.569 9.263 1.00 80.75 458 PRO A CA 1
ATOM 3454 C C . PRO A 1 458 ? 5.357 -11.083 9.693 1.00 80.75 458 PRO A C 1
ATOM 3456 O O . PRO A 1 458 ? 5.995 -11.788 8.925 1.00 80.75 458 PRO A O 1
ATOM 3459 N N . LEU A 1 459 ? 5.834 -10.746 10.899 1.00 85.19 459 LEU A N 1
ATOM 3460 C CA . LEU A 1 459 ? 7.120 -11.235 11.412 1.00 85.19 459 LEU A CA 1
ATOM 3461 C C . LEU A 1 459 ? 7.030 -12.621 12.066 1.00 85.19 459 LEU A C 1
ATOM 3463 O O . LEU A 1 459 ? 8.045 -13.295 12.185 1.00 85.19 459 LEU A O 1
ATOM 3467 N N . THR A 1 460 ? 5.843 -13.044 12.506 1.00 88.62 460 THR A N 1
ATOM 3468 C CA . THR A 1 460 ? 5.657 -14.290 13.276 1.00 88.62 460 THR A CA 1
ATOM 3469 C C . THR A 1 460 ? 4.766 -15.311 12.588 1.00 88.62 460 THR A C 1
ATOM 3471 O O . THR A 1 460 ? 4.578 -16.405 13.115 1.00 88.62 460 THR A O 1
ATOM 3474 N N . THR A 1 461 ? 4.151 -14.970 11.457 1.00 87.12 461 THR A N 1
ATOM 3475 C CA . THR A 1 461 ? 3.188 -15.840 10.773 1.00 87.12 461 THR A CA 1
ATOM 3476 C C . THR A 1 461 ? 3.569 -15.968 9.318 1.00 87.12 461 THR A C 1
ATOM 3478 O O . THR A 1 461 ? 3.675 -14.965 8.616 1.00 87.12 461 THR A O 1
ATOM 3481 N N . ARG A 1 462 ? 3.736 -17.211 8.866 1.00 87.00 462 ARG A N 1
ATOM 3482 C CA . ARG A 1 462 ? 4.000 -17.511 7.461 1.00 87.00 462 ARG A CA 1
ATOM 3483 C C . ARG A 1 462 ? 2.819 -17.064 6.613 1.00 87.00 462 ARG A C 1
ATOM 3485 O O . ARG A 1 462 ? 1.664 -17.137 7.040 1.00 87.00 462 ARG A O 1
ATOM 3492 N N . TRP A 1 463 ? 3.098 -16.654 5.382 1.00 81.25 463 TRP A N 1
ATOM 3493 C CA . TRP A 1 463 ? 2.063 -16.146 4.481 1.00 81.25 463 TRP A CA 1
ATOM 3494 C C . TRP A 1 463 ? 0.932 -17.159 4.234 1.00 81.25 463 TRP A C 1
ATOM 3496 O O . TRP A 1 463 ? -0.248 -16.829 4.342 1.00 81.25 463 TRP A O 1
ATOM 3506 N N . ASN A 1 464 ? 1.282 -18.423 3.992 1.00 84.06 464 ASN A N 1
ATOM 3507 C CA . ASN A 1 464 ? 0.302 -19.487 3.748 1.00 84.06 464 ASN A CA 1
ATOM 3508 C C . ASN A 1 464 ? -0.576 -19.773 4.980 1.00 84.06 464 ASN A C 1
ATOM 3510 O O . ASN A 1 464 ? -1.771 -20.056 4.850 1.00 84.06 464 ASN A O 1
ATOM 3514 N N . ASP A 1 465 ? 0.001 -19.662 6.177 1.00 86.44 465 ASP A N 1
ATOM 3515 C CA . ASP A 1 465 ? -0.697 -19.874 7.446 1.00 86.44 465 ASP A CA 1
ATOM 3516 C C . ASP A 1 465 ? -1.643 -18.717 7.761 1.00 86.44 465 ASP A C 1
ATOM 3518 O O . ASP A 1 465 ? -2.759 -18.938 8.235 1.00 86.44 465 ASP A O 1
ATOM 3522 N N . LEU A 1 466 ? -1.235 -17.492 7.424 1.00 86.06 466 LEU A N 1
ATOM 3523 C CA . LEU A 1 466 ? -2.064 -16.297 7.521 1.00 86.06 466 LEU A CA 1
ATOM 3524 C C . LEU A 1 466 ? -3.321 -16.422 6.648 1.00 86.06 466 LEU A C 1
ATOM 3526 O O . LEU A 1 466 ? -4.431 -16.249 7.151 1.00 86.06 466 LEU A O 1
ATOM 3530 N N . LEU A 1 467 ? -3.168 -16.775 5.367 1.00 83.25 467 LEU A N 1
ATOM 3531 C CA . LEU A 1 467 ? -4.297 -16.930 4.439 1.00 83.25 467 LEU A CA 1
ATOM 3532 C C . LEU A 1 467 ? -5.239 -18.065 4.855 1.00 83.25 467 LEU A C 1
ATOM 3534 O O . LEU A 1 467 ? -6.460 -17.912 4.801 1.00 83.25 467 LEU A O 1
ATOM 3538 N N . THR A 1 468 ? -4.683 -19.182 5.327 1.00 84.25 468 THR A N 1
ATOM 3539 C CA . THR A 1 468 ? -5.476 -20.301 5.857 1.00 84.25 468 THR A CA 1
ATOM 3540 C C . THR A 1 468 ? -6.227 -19.895 7.126 1.00 84.25 468 THR A C 1
ATOM 3542 O O . THR A 1 468 ? -7.396 -20.248 7.298 1.00 84.25 468 THR A O 1
ATOM 3545 N N . GLY A 1 469 ? -5.585 -19.109 7.996 1.00 84.12 469 GLY A N 1
ATOM 3546 C CA . GLY A 1 469 ? -6.206 -18.509 9.173 1.00 84.12 469 GLY A CA 1
ATOM 3547 C C . GLY A 1 469 ? -7.390 -17.616 8.804 1.00 84.12 469 GLY A C 1
ATOM 3548 O O . GLY A 1 469 ? -8.480 -17.817 9.331 1.00 84.12 469 GLY A O 1
ATOM 3549 N N . LEU A 1 470 ? -7.207 -16.703 7.847 1.00 81.31 470 LEU A N 1
ATOM 3550 C CA . LEU A 1 470 ? -8.256 -15.809 7.343 1.00 81.31 470 LEU A CA 1
ATOM 3551 C C . LEU A 1 470 ? -9.435 -16.576 6.728 1.00 81.31 470 LEU A C 1
ATOM 3553 O O . LEU A 1 470 ? -10.585 -16.292 7.057 1.00 81.31 470 LEU A O 1
ATOM 3557 N N . ARG A 1 471 ? -9.168 -17.599 5.905 1.00 81.31 471 ARG A N 1
ATOM 3558 C CA . ARG A 1 471 ? -10.214 -18.457 5.320 1.00 81.31 471 ARG A CA 1
ATOM 3559 C C . ARG A 1 471 ? -11.075 -19.115 6.397 1.00 81.31 471 ARG A C 1
ATOM 3561 O O . ARG A 1 471 ? -12.297 -19.136 6.301 1.00 81.31 471 ARG A O 1
ATOM 3568 N N . ARG A 1 472 ? -10.443 -19.645 7.447 1.00 84.00 472 ARG A N 1
ATOM 3569 C CA . ARG A 1 472 ? -11.147 -20.284 8.572 1.00 84.00 472 ARG A CA 1
ATOM 3570 C C . ARG A 1 472 ? -11.894 -19.288 9.465 1.00 84.00 472 ARG A C 1
ATOM 3572 O O . ARG A 1 472 ? -12.781 -19.716 10.192 1.00 84.00 472 ARG A O 1
ATOM 3579 N N . LEU A 1 473 ? -11.535 -18.005 9.421 1.00 81.44 473 LEU A N 1
ATOM 3580 C CA . LEU A 1 473 ? -12.235 -16.912 10.104 1.00 81.44 473 LEU A CA 1
ATOM 3581 C C . LEU A 1 473 ? -13.403 -16.336 9.278 1.00 81.44 473 LEU A C 1
ATOM 3583 O O . LEU A 1 473 ? -14.047 -15.398 9.732 1.00 81.44 473 LEU A O 1
ATOM 3587 N N . GLY A 1 474 ? -13.694 -16.896 8.096 1.00 75.56 474 GLY A N 1
ATOM 3588 C CA . GLY A 1 474 ? -14.855 -16.528 7.279 1.00 75.56 474 GLY A CA 1
ATOM 3589 C C . GLY A 1 474 ? -14.536 -15.722 6.018 1.00 75.56 474 GLY A C 1
ATOM 3590 O O . GLY A 1 474 ? -15.456 -15.374 5.284 1.00 75.56 474 GLY A O 1
ATOM 3591 N N . VAL A 1 475 ? -13.259 -15.445 5.718 1.00 74.94 475 VAL A N 1
ATOM 3592 C CA . VAL A 1 475 ? -12.890 -14.790 4.451 1.00 74.94 475 VAL A CA 1
ATOM 3593 C C . VAL A 1 475 ? -13.196 -15.729 3.267 1.00 74.94 475 VAL A C 1
ATOM 3595 O O . VAL A 1 475 ? -12.797 -16.900 3.317 1.00 74.94 475 VAL A O 1
ATOM 3598 N N . PRO A 1 476 ? -13.866 -15.253 2.192 1.00 75.12 476 PRO A N 1
ATOM 3599 C CA . PRO A 1 476 ? -14.245 -16.081 1.047 1.00 75.12 476 PRO A CA 1
ATOM 3600 C C . PRO A 1 476 ? -13.069 -16.838 0.422 1.00 75.12 476 PRO A C 1
ATOM 3602 O O . PRO A 1 476 ? -11.974 -16.296 0.245 1.00 75.12 476 PRO A O 1
ATOM 3605 N N . ARG A 1 477 ? -13.310 -18.097 0.031 1.00 75.31 477 ARG A N 1
ATOM 3606 C CA . ARG A 1 477 ? -12.257 -18.987 -0.490 1.00 75.31 477 ARG A CA 1
ATOM 3607 C C . ARG A 1 477 ? -11.616 -18.455 -1.766 1.00 75.31 477 ARG A C 1
ATOM 3609 O O . ARG A 1 477 ? -10.400 -18.578 -1.905 1.00 75.31 477 ARG A O 1
ATOM 3616 N N . SER A 1 478 ? -12.409 -17.849 -2.647 1.00 71.00 478 SER A N 1
ATOM 3617 C CA . SER A 1 478 ? -11.950 -17.226 -3.891 1.00 71.00 478 SER A CA 1
ATOM 3618 C C . SER A 1 478 ? -10.928 -16.120 -3.626 1.00 71.00 478 SER A C 1
ATOM 3620 O O . SER A 1 478 ? -9.867 -16.122 -4.244 1.00 71.00 478 SER A O 1
ATOM 3622 N N . ALA A 1 479 ? -11.183 -15.245 -2.647 1.00 69.44 479 ALA A N 1
ATOM 3623 C CA . ALA A 1 479 ? -10.281 -14.156 -2.282 1.00 69.44 479 ALA A CA 1
ATOM 3624 C C . ALA A 1 479 ? -8.938 -14.679 -1.754 1.00 69.44 479 ALA A C 1
ATOM 3626 O O . ALA A 1 479 ? -7.879 -14.260 -2.219 1.00 69.44 479 ALA A O 1
ATOM 3627 N N . THR A 1 480 ? -8.951 -15.642 -0.827 1.00 76.00 480 THR A N 1
ATOM 3628 C CA . THR A 1 480 ? -7.697 -16.193 -0.286 1.00 76.00 480 THR A CA 1
ATOM 3629 C C . THR A 1 480 ? -6.936 -17.031 -1.318 1.00 76.00 480 THR A C 1
ATOM 3631 O O . THR A 1 480 ? -5.709 -17.010 -1.312 1.00 76.00 480 THR A O 1
ATOM 3634 N N . THR A 1 481 ? -7.631 -17.740 -2.218 1.00 76.38 481 THR A N 1
ATOM 3635 C CA . THR A 1 481 ? -7.019 -18.478 -3.342 1.00 76.38 481 THR A CA 1
ATOM 3636 C C . THR A 1 481 ? -6.367 -17.516 -4.331 1.00 76.38 481 THR A C 1
ATOM 3638 O O . THR A 1 481 ? -5.215 -17.730 -4.702 1.00 76.38 481 THR A O 1
ATOM 3641 N N . LEU A 1 482 ? -7.054 -16.431 -4.700 1.00 74.56 482 LEU A N 1
ATOM 3642 C CA . LEU A 1 482 ? -6.517 -15.394 -5.579 1.00 74.56 482 LEU A CA 1
ATOM 3643 C C . LEU A 1 482 ? -5.259 -14.767 -4.973 1.00 74.56 482 LEU A C 1
ATOM 3645 O O . LEU A 1 482 ? -4.225 -14.728 -5.625 1.00 74.56 482 LEU A O 1
ATOM 3649 N N . ILE A 1 483 ? -5.310 -14.355 -3.703 1.00 70.06 483 ILE A N 1
ATOM 3650 C CA . ILE A 1 483 ? -4.160 -13.755 -3.011 1.00 70.06 483 ILE A CA 1
ATOM 3651 C C . ILE A 1 483 ? -2.989 -14.748 -2.899 1.00 70.06 483 ILE A C 1
ATOM 3653 O O . ILE A 1 483 ? -1.836 -14.363 -3.109 1.00 70.06 483 ILE A O 1
ATOM 3657 N N . ALA A 1 484 ? -3.262 -16.024 -2.598 1.00 76.56 484 ALA A N 1
ATOM 3658 C CA . ALA A 1 484 ? -2.235 -17.064 -2.523 1.00 76.56 484 ALA A CA 1
ATOM 3659 C C . ALA A 1 484 ? -1.533 -17.271 -3.872 1.00 76.56 484 ALA A C 1
ATOM 3661 O O . ALA A 1 484 ? -0.301 -17.280 -3.929 1.00 76.56 484 ALA A O 1
ATOM 3662 N N . MET A 1 485 ? -2.310 -17.401 -4.953 1.00 76.00 485 MET A N 1
ATOM 3663 C CA . MET A 1 485 ? -1.768 -17.575 -6.300 1.00 76.00 485 MET A CA 1
ATOM 3664 C C . MET A 1 485 ? -1.027 -16.323 -6.762 1.00 76.00 485 MET A C 1
ATOM 3666 O O . MET A 1 485 ? 0.098 -16.439 -7.234 1.00 76.00 485 MET A O 1
ATOM 3670 N N . SER A 1 486 ? -1.577 -15.130 -6.538 1.00 74.19 486 SER A N 1
ATOM 3671 C CA . SER A 1 486 ? -0.904 -13.871 -6.869 1.00 74.19 486 SER A CA 1
ATOM 3672 C C . SER A 1 486 ? 0.447 -13.748 -6.173 1.00 74.19 486 SER A C 1
ATOM 3674 O O . SER A 1 486 ? 1.429 -13.414 -6.824 1.00 74.19 486 SER A O 1
ATOM 3676 N N . TYR A 1 487 ? 0.544 -14.076 -4.880 1.00 74.12 487 TYR A N 1
ATOM 3677 C CA . TYR A 1 487 ? 1.827 -14.060 -4.173 1.00 74.12 487 TYR A CA 1
ATOM 3678 C C . TYR A 1 487 ? 2.814 -15.095 -4.732 1.00 74.12 487 TYR A C 1
ATOM 3680 O O . TYR A 1 487 ? 3.974 -14.771 -4.988 1.00 74.12 487 TYR A O 1
ATOM 3688 N N . ARG A 1 488 ? 2.355 -16.333 -4.967 1.00 79.00 488 ARG A N 1
ATOM 3689 C CA . ARG A 1 488 ? 3.186 -17.404 -5.536 1.00 79.00 488 ARG A CA 1
ATOM 3690 C C . ARG A 1 488 ? 3.736 -17.018 -6.910 1.00 79.00 488 ARG A C 1
ATOM 3692 O O . ARG A 1 488 ? 4.928 -17.186 -7.164 1.00 79.00 488 ARG A O 1
ATOM 3699 N N . TYR A 1 489 ? 2.882 -16.496 -7.784 1.00 80.06 489 TYR A N 1
ATOM 3700 C CA . TYR A 1 489 ? 3.262 -16.137 -9.146 1.00 80.06 489 TYR A CA 1
ATOM 3701 C C . TYR A 1 489 ? 3.943 -14.779 -9.245 1.00 80.06 489 TYR A C 1
ATOM 3703 O O . TYR A 1 489 ? 4.666 -14.566 -10.211 1.00 80.06 489 TYR A O 1
ATOM 3711 N N . LEU A 1 490 ? 3.829 -13.907 -8.239 1.00 76.69 490 LEU A N 1
ATOM 3712 C CA . LEU A 1 490 ? 4.655 -12.706 -8.125 1.00 76.69 490 LEU A CA 1
ATOM 3713 C C . LEU A 1 490 ? 6.140 -13.070 -7.998 1.00 76.69 490 LEU A C 1
ATOM 3715 O O . LEU A 1 490 ? 6.972 -12.475 -8.672 1.00 76.69 490 LEU A O 1
ATOM 3719 N N . LEU A 1 491 ? 6.482 -14.069 -7.181 1.00 75.38 491 LEU A N 1
ATOM 3720 C CA . LEU A 1 491 ? 7.873 -14.514 -7.034 1.00 75.38 491 LEU A CA 1
ATOM 3721 C C . LEU A 1 491 ? 8.418 -15.116 -8.333 1.00 75.38 491 LEU A C 1
ATOM 3723 O O . LEU A 1 491 ? 9.511 -14.758 -8.767 1.00 75.38 491 LEU A O 1
ATOM 3727 N N . LEU A 1 492 ? 7.626 -15.970 -8.990 1.00 81.25 492 LEU A N 1
ATOM 3728 C CA . LEU A 1 492 ? 7.991 -16.541 -10.289 1.00 81.25 492 LEU A CA 1
ATOM 3729 C C . LEU A 1 492 ? 8.119 -15.461 -11.373 1.00 81.25 492 LEU A C 1
ATOM 3731 O O . LEU A 1 492 ? 9.016 -15.510 -12.212 1.00 81.25 492 LEU A O 1
ATOM 3735 N N . SER A 1 493 ? 7.243 -14.461 -11.327 1.00 74.81 493 SER A N 1
ATOM 3736 C CA . SER A 1 493 ? 7.269 -13.294 -12.204 1.00 74.81 493 SER A CA 1
ATOM 3737 C C . SER A 1 493 ? 8.554 -12.488 -12.039 1.00 74.81 493 SER A C 1
ATOM 3739 O O . SER A 1 493 ? 9.208 -12.163 -13.026 1.00 74.81 493 SER A O 1
ATOM 3741 N N . LEU A 1 494 ? 8.949 -12.213 -10.793 1.00 74.50 494 LEU A N 1
ATOM 3742 C CA . LEU A 1 494 ? 10.195 -11.511 -10.483 1.00 74.50 494 LEU A CA 1
ATOM 3743 C C . LEU A 1 494 ? 11.419 -12.302 -10.949 1.00 74.50 494 LEU A C 1
ATOM 3745 O O . LEU A 1 494 ? 12.322 -11.717 -11.542 1.00 74.50 494 LEU A O 1
ATOM 3749 N N . GLN A 1 495 ? 11.428 -13.623 -10.752 1.00 84.06 495 GLN A N 1
ATOM 3750 C CA . GLN A 1 495 ? 12.499 -14.482 -11.254 1.00 84.06 495 GLN A CA 1
ATOM 3751 C C . GLN A 1 495 ? 12.569 -14.463 -12.788 1.00 84.06 495 GLN A C 1
ATOM 3753 O O . GLN A 1 495 ? 13.643 -14.258 -13.345 1.00 84.06 495 GLN A O 1
ATOM 3758 N N . THR A 1 496 ? 11.430 -14.604 -13.469 1.00 80.75 496 THR A N 1
ATOM 3759 C CA . THR A 1 496 ? 11.363 -14.572 -14.940 1.00 80.75 496 THR A CA 1
ATOM 3760 C C . THR A 1 496 ? 11.859 -13.229 -15.477 1.00 80.75 496 THR A C 1
ATOM 3762 O O . THR A 1 496 ? 12.638 -13.186 -16.427 1.00 80.75 496 THR A O 1
ATOM 3765 N N . ALA A 1 497 ? 11.461 -12.122 -14.844 1.00 78.25 497 ALA A N 1
ATOM 3766 C CA . ALA A 1 497 ? 11.969 -10.799 -15.183 1.00 78.25 497 ALA A CA 1
ATOM 3767 C C . ALA A 1 497 ? 13.488 -10.716 -14.962 1.00 78.25 497 ALA A C 1
ATOM 3769 O O . ALA A 1 497 ? 14.213 -10.292 -15.858 1.00 78.25 497 ALA A O 1
ATOM 3770 N N . ASN A 1 498 ? 13.997 -11.186 -13.821 1.00 83.12 498 ASN A N 1
ATOM 3771 C CA . ASN A 1 498 ? 15.434 -11.211 -13.547 1.00 83.12 498 ASN A CA 1
ATOM 3772 C C . ASN A 1 498 ? 16.213 -11.993 -14.621 1.00 83.12 498 ASN A C 1
ATOM 3774 O O . ASN A 1 498 ? 17.207 -11.498 -15.147 1.00 83.12 498 ASN A O 1
ATOM 3778 N N . GLU A 1 499 ? 15.728 -13.173 -15.012 1.00 87.00 499 GLU A N 1
ATOM 3779 C CA . GLU A 1 499 ? 16.331 -14.006 -16.058 1.00 87.00 499 GLU A CA 1
ATOM 3780 C C . GLU A 1 499 ? 16.317 -13.328 -17.433 1.00 87.00 499 GLU A C 1
ATOM 3782 O O . GLU A 1 499 ? 17.315 -13.379 -18.149 1.00 87.00 499 GLU A O 1
ATOM 3787 N N . MET A 1 500 ? 15.233 -12.637 -17.801 1.00 82.44 500 MET A N 1
ATOM 3788 C CA . MET A 1 500 ? 15.155 -11.893 -19.066 1.00 82.44 500 MET A CA 1
ATOM 3789 C C . MET A 1 500 ? 16.196 -10.769 -19.126 1.00 82.44 500 MET A C 1
ATOM 3791 O O . MET A 1 500 ? 16.905 -10.619 -20.127 1.00 82.44 500 MET A O 1
ATOM 3795 N N . PHE A 1 501 ? 16.324 -9.997 -18.046 1.00 81.38 501 PHE A N 1
ATOM 3796 C CA . PHE A 1 501 ? 17.294 -8.907 -17.961 1.00 81.38 501 PHE A CA 1
ATOM 3797 C C . PHE A 1 501 ? 18.736 -9.432 -17.885 1.00 81.38 501 PHE A C 1
ATOM 3799 O O . PHE A 1 501 ? 19.629 -8.865 -18.522 1.00 81.38 501 PHE A O 1
ATOM 3806 N N . LEU A 1 502 ? 18.964 -10.541 -17.175 1.00 83.56 502 LEU A N 1
ATOM 3807 C CA . LEU A 1 502 ? 20.262 -11.209 -17.107 1.00 83.56 502 LEU A CA 1
ATOM 3808 C C . LEU A 1 502 ? 20.668 -11.771 -18.475 1.00 83.56 502 LEU A C 1
ATOM 3810 O O . LEU A 1 502 ? 21.782 -11.520 -18.926 1.00 83.56 502 LEU A O 1
ATOM 3814 N N . ALA A 1 503 ? 19.754 -12.439 -19.183 1.00 85.94 503 ALA A N 1
ATOM 3815 C CA . ALA A 1 503 ? 19.998 -12.982 -20.518 1.00 85.94 503 ALA A CA 1
ATOM 3816 C C . ALA A 1 503 ? 20.389 -11.892 -21.520 1.00 85.94 503 ALA A C 1
ATOM 3818 O O . ALA A 1 503 ? 21.272 -12.100 -22.354 1.00 85.94 503 ALA A O 1
ATOM 3819 N N . ARG A 1 504 ? 19.774 -10.706 -21.429 1.00 83.44 504 ARG A N 1
ATOM 3820 C CA . ARG A 1 504 ? 20.209 -9.553 -22.220 1.00 83.44 504 ARG A CA 1
ATOM 3821 C C . ARG A 1 504 ? 21.603 -9.096 -21.822 1.00 83.44 504 ARG A C 1
ATOM 3823 O O . ARG A 1 504 ? 22.436 -8.908 -22.704 1.00 83.44 504 ARG A O 1
ATOM 3830 N N . LYS A 1 505 ? 21.864 -8.933 -20.522 1.00 80.94 505 LYS A N 1
ATOM 3831 C CA . LYS A 1 505 ? 23.178 -8.507 -20.025 1.00 80.94 505 LYS A CA 1
ATOM 3832 C C . LYS A 1 505 ? 24.292 -9.434 -20.520 1.00 80.94 505 LYS A C 1
ATOM 3834 O O . LYS A 1 505 ? 25.337 -8.944 -20.925 1.00 80.94 505 LYS A O 1
ATOM 3839 N N . SER A 1 506 ? 24.047 -10.741 -20.569 1.00 84.94 506 SER A N 1
ATOM 3840 C CA . SER A 1 506 ? 25.006 -11.728 -21.079 1.00 84.94 506 SER A CA 1
ATOM 3841 C C . SER A 1 506 ? 25.274 -11.632 -22.587 1.00 84.94 506 SER A C 1
ATOM 3843 O O . SER A 1 506 ? 26.314 -12.101 -23.037 1.00 84.94 506 SER A O 1
ATOM 3845 N N . ARG A 1 507 ? 24.361 -11.050 -23.378 1.00 81.94 507 ARG A N 1
ATOM 3846 C CA . ARG A 1 507 ? 24.493 -10.910 -24.845 1.00 81.94 507 ARG A CA 1
ATOM 3847 C C . ARG A 1 507 ? 25.018 -9.545 -25.281 1.00 81.94 507 ARG A C 1
ATOM 3849 O O . ARG A 1 507 ? 25.471 -9.399 -26.412 1.00 81.94 507 ARG A O 1
ATOM 3856 N N . VAL A 1 508 ? 24.922 -8.536 -24.420 1.00 75.19 508 VAL A N 1
ATOM 3857 C CA . VAL A 1 508 ? 25.372 -7.180 -24.737 1.00 75.19 508 VAL A CA 1
ATOM 3858 C C . VAL A 1 508 ? 26.854 -7.048 -24.398 1.00 75.19 508 VAL A C 1
ATOM 3860 O O . VAL A 1 508 ? 27.241 -7.013 -23.233 1.00 75.19 508 VAL A O 1
ATOM 3863 N N . VAL A 1 509 ? 27.685 -6.935 -25.434 1.00 70.25 509 VAL A N 1
ATOM 3864 C CA . VAL A 1 509 ? 29.111 -6.623 -25.302 1.00 70.25 509 VAL A CA 1
ATOM 3865 C C . VAL A 1 509 ? 29.296 -5.114 -25.480 1.00 70.25 509 VAL A C 1
ATOM 3867 O O . VAL A 1 509 ? 29.026 -4.571 -26.548 1.00 70.25 509 VAL A O 1
ATOM 3870 N N . GLY A 1 510 ? 29.754 -4.414 -24.438 1.00 66.44 510 GLY A N 1
ATOM 3871 C CA . GLY A 1 510 ? 29.999 -2.966 -24.484 1.00 66.44 510 GLY A CA 1
ATOM 3872 C C . GLY A 1 510 ? 28.852 -2.111 -23.923 1.00 66.44 510 GLY A C 1
ATOM 3873 O O . GLY A 1 510 ? 28.176 -2.507 -22.979 1.00 66.44 510 GLY A O 1
ATOM 3874 N N . ARG A 1 511 ? 28.679 -0.881 -24.433 1.00 60.25 511 ARG A N 1
ATOM 3875 C CA . ARG A 1 511 ? 27.661 0.066 -23.932 1.00 60.25 511 ARG A CA 1
ATOM 3876 C C . ARG A 1 511 ? 26.282 -0.260 -24.508 1.00 60.25 511 ARG A C 1
ATOM 3878 O O . ARG A 1 511 ? 26.126 -0.252 -25.722 1.00 60.25 511 ARG A O 1
ATOM 3885 N N . ASP A 1 512 ? 25.284 -0.424 -23.641 1.00 63.06 512 ASP A N 1
ATOM 3886 C CA . ASP A 1 512 ? 23.873 -0.438 -24.040 1.00 63.06 512 ASP A CA 1
ATOM 3887 C C . ASP A 1 512 ? 23.337 1.007 -24.099 1.00 63.06 512 ASP A C 1
ATOM 3889 O O . ASP A 1 512 ? 23.337 1.695 -23.072 1.00 63.06 512 ASP A O 1
ATOM 3893 N N . PRO A 1 513 ? 22.906 1.517 -25.265 1.00 62.00 513 PRO A N 1
ATOM 3894 C CA . PRO A 1 513 ? 22.284 2.834 -25.355 1.00 62.00 513 PRO A CA 1
ATOM 3895 C C . PRO A 1 513 ? 21.005 2.899 -24.505 1.00 62.00 513 PRO A C 1
ATOM 3897 O O . PRO A 1 513 ? 20.184 1.984 -24.548 1.00 62.00 513 PRO A O 1
ATOM 3900 N N . GLU A 1 514 ? 20.755 4.004 -23.793 1.00 55.97 514 GLU A N 1
ATOM 3901 C CA . GLU A 1 514 ? 19.542 4.151 -22.958 1.00 55.97 514 GLU A CA 1
ATOM 3902 C C . GLU A 1 514 ? 18.231 3.948 -23.749 1.00 55.97 514 GLU A C 1
ATOM 3904 O O . GLU A 1 514 ? 17.256 3.407 -23.224 1.00 55.97 514 GLU A O 1
ATOM 3909 N N . ASN A 1 515 ? 18.217 4.306 -25.039 1.00 61.03 515 ASN A N 1
ATOM 3910 C CA . ASN A 1 515 ? 17.080 4.071 -25.937 1.00 61.03 515 ASN A CA 1
ATOM 3911 C C . ASN A 1 515 ? 16.823 2.577 -26.198 1.00 61.03 515 ASN A C 1
ATOM 3913 O O . ASN A 1 515 ? 15.670 2.147 -26.196 1.00 61.03 515 ASN A O 1
ATOM 3917 N N . SER A 1 516 ? 17.889 1.789 -26.359 1.00 67.25 516 SER A N 1
ATOM 3918 C CA . SER A 1 516 ? 17.834 0.325 -26.483 1.00 67.25 516 SER A CA 1
ATOM 3919 C C . SER A 1 516 ? 17.319 -0.292 -25.172 1.00 67.25 516 SER A C 1
ATOM 3921 O O . SER A 1 516 ? 16.433 -1.149 -25.185 1.00 67.25 516 SER A O 1
ATOM 3923 N N . GLY A 1 517 ? 17.749 0.262 -24.028 1.00 66.81 517 GLY A N 1
ATOM 3924 C CA . GLY A 1 517 ? 17.221 -0.019 -22.689 1.00 66.81 517 GLY A CA 1
ATOM 3925 C C . GLY A 1 517 ? 15.691 0.008 -22.609 1.00 66.81 517 GLY A C 1
ATOM 3926 O O . GLY A 1 517 ? 15.068 -0.966 -22.186 1.00 66.81 517 GLY A O 1
ATOM 3927 N N . ARG A 1 518 ? 15.086 1.114 -23.056 1.00 66.69 518 ARG A N 1
ATOM 3928 C CA . ARG A 1 518 ? 13.631 1.342 -23.017 1.00 66.69 518 ARG A CA 1
ATOM 3929 C C . ARG A 1 518 ? 12.856 0.466 -24.004 1.00 66.69 518 ARG A C 1
ATOM 3931 O O . ARG A 1 518 ? 11.799 -0.049 -23.648 1.00 66.69 518 ARG A O 1
ATOM 3938 N N . GLN A 1 519 ? 13.382 0.268 -25.214 1.00 68.12 519 GLN A N 1
ATOM 3939 C CA . GLN A 1 519 ? 12.774 -0.624 -26.211 1.00 68.12 519 GLN A CA 1
ATOM 3940 C C . GLN A 1 519 ? 12.728 -2.072 -25.720 1.00 68.12 519 GLN A C 1
ATOM 3942 O O . GLN A 1 519 ? 11.703 -2.739 -25.840 1.00 68.12 519 GLN A O 1
ATOM 3947 N N . PHE A 1 520 ? 13.809 -2.535 -25.096 1.00 75.38 520 PHE A N 1
ATOM 3948 C CA . PHE A 1 520 ? 13.845 -3.859 -24.493 1.00 75.38 520 PHE A CA 1
ATOM 3949 C C . PHE A 1 520 ? 12.870 -4.009 -23.336 1.00 75.38 520 PHE A C 1
ATOM 3951 O O . PHE A 1 520 ? 12.303 -5.083 -23.200 1.00 75.38 520 PHE A O 1
ATOM 3958 N N . VAL A 1 521 ? 12.665 -2.983 -22.505 1.00 67.69 521 VAL A N 1
ATOM 3959 C CA . VAL A 1 521 ? 11.636 -3.060 -21.459 1.00 67.69 521 VAL A CA 1
ATOM 3960 C C . VAL A 1 521 ? 10.261 -3.220 -22.090 1.00 67.69 521 VAL A C 1
ATOM 3962 O O . VAL A 1 521 ? 9.536 -4.109 -21.671 1.00 67.69 521 VAL A O 1
ATOM 3965 N N . GLY A 1 522 ? 9.941 -2.466 -23.147 1.00 64.69 522 GLY A N 1
ATOM 3966 C CA . GLY A 1 522 ? 8.696 -2.654 -23.899 1.00 64.69 522 GLY A CA 1
ATOM 3967 C C . GLY A 1 522 ? 8.535 -4.083 -24.429 1.00 64.69 522 GLY A C 1
ATOM 3968 O O . GLY A 1 522 ? 7.545 -4.743 -24.123 1.00 64.69 522 GLY A O 1
ATOM 3969 N N . PHE A 1 523 ? 9.543 -4.594 -25.144 1.00 72.00 523 PHE A N 1
ATOM 3970 C CA . PHE A 1 523 ? 9.549 -5.970 -25.658 1.00 72.00 523 PHE A CA 1
ATOM 3971 C C . PHE A 1 523 ? 9.446 -7.011 -24.534 1.00 72.00 523 PHE A C 1
ATOM 3973 O O . PHE A 1 523 ? 8.663 -7.955 -24.616 1.00 72.00 523 PHE A O 1
ATOM 3980 N N . SER A 1 524 ? 10.201 -6.811 -23.454 1.00 72.56 524 SER A N 1
ATOM 3981 C CA . SER A 1 524 ? 10.205 -7.694 -22.294 1.00 72.56 524 SER A CA 1
ATOM 3982 C C . SER A 1 524 ? 8.863 -7.687 -21.591 1.00 72.56 524 SER A C 1
ATOM 3984 O O . SER A 1 524 ? 8.422 -8.745 -21.185 1.00 72.56 524 SER A O 1
ATOM 3986 N N . THR A 1 525 ? 8.185 -6.544 -21.469 1.00 66.31 525 THR A N 1
ATOM 3987 C CA . THR A 1 525 ? 6.841 -6.468 -20.886 1.00 66.31 525 THR A CA 1
ATOM 3988 C C . THR A 1 525 ? 5.829 -7.240 -21.727 1.00 66.31 525 THR A C 1
ATOM 3990 O O . THR A 1 525 ? 5.035 -7.984 -21.158 1.00 66.31 525 THR A O 1
ATOM 3993 N N . THR A 1 526 ? 5.870 -7.122 -23.057 1.00 71.56 526 THR A N 1
ATOM 3994 C CA . THR A 1 526 ? 4.976 -7.879 -23.949 1.00 71.56 526 THR A CA 1
ATOM 3995 C C . THR A 1 526 ? 5.231 -9.384 -23.866 1.00 71.56 526 THR A C 1
ATOM 3997 O O . THR A 1 526 ? 4.291 -10.153 -23.674 1.00 71.56 526 THR A O 1
ATOM 4000 N N . GLU A 1 527 ? 6.492 -9.808 -23.950 1.00 78.31 527 GLU A N 1
ATOM 4001 C CA . GLU A 1 527 ? 6.871 -11.222 -23.853 1.00 78.31 527 GLU A CA 1
ATOM 4002 C C . GLU A 1 527 ? 6.552 -11.795 -22.467 1.00 78.31 527 GLU A C 1
ATOM 4004 O O . GLU A 1 527 ? 5.996 -12.884 -22.334 1.00 78.31 527 GLU A O 1
ATOM 4009 N N . PHE A 1 528 ? 6.850 -11.032 -21.417 1.00 74.50 528 PHE A N 1
ATOM 4010 C CA . PHE A 1 528 ? 6.527 -11.377 -20.041 1.00 74.50 528 PHE A CA 1
ATOM 4011 C C . PHE A 1 528 ? 5.016 -11.545 -19.852 1.00 74.50 528 PHE A C 1
ATOM 4013 O O . PHE A 1 528 ? 4.581 -12.555 -19.304 1.00 74.50 528 PHE A O 1
ATOM 4020 N N . PHE A 1 529 ? 4.206 -10.617 -20.369 1.00 71.25 529 PHE A N 1
ATOM 4021 C CA . PHE A 1 529 ? 2.749 -10.716 -20.319 1.00 71.25 529 PHE A CA 1
ATOM 4022 C C . PHE A 1 529 ? 2.242 -11.968 -21.047 1.00 71.25 529 PHE A C 1
ATOM 4024 O O . PHE A 1 529 ? 1.467 -12.740 -20.477 1.00 71.25 529 PHE A O 1
ATOM 4031 N N . GLY A 1 530 ? 2.748 -12.234 -22.255 1.00 75.56 530 GLY A N 1
ATOM 4032 C CA . GLY A 1 530 ? 2.436 -13.449 -23.012 1.00 75.56 530 GLY A CA 1
ATOM 4033 C C . GLY A 1 530 ? 2.772 -14.731 -22.243 1.00 75.56 530 GLY A C 1
ATOM 4034 O O . GLY A 1 530 ? 1.943 -15.640 -22.168 1.00 75.56 530 GLY A O 1
ATOM 4035 N N . LYS A 1 531 ? 3.944 -14.783 -21.597 1.00 80.75 531 LYS A N 1
ATOM 4036 C CA . LYS A 1 531 ? 4.337 -15.898 -20.721 1.00 80.75 531 LYS A CA 1
ATOM 4037 C C . LYS A 1 531 ? 3.406 -16.048 -19.524 1.00 80.75 531 LYS A C 1
ATOM 4039 O O . LYS A 1 531 ? 3.008 -17.167 -19.222 1.00 80.75 531 LYS A O 1
ATOM 4044 N N . THR A 1 532 ? 3.021 -14.952 -18.867 1.00 75.12 532 THR A N 1
ATOM 4045 C CA . THR A 1 532 ? 2.103 -15.019 -17.717 1.00 75.12 532 THR A CA 1
ATOM 4046 C C . THR A 1 532 ? 0.702 -15.490 -18.104 1.00 75.12 532 THR A C 1
ATOM 4048 O O . THR A 1 532 ? 0.107 -16.252 -17.348 1.00 75.12 532 THR A O 1
ATOM 4051 N N . LEU A 1 533 ? 0.195 -15.107 -19.284 1.00 78.19 533 LEU A N 1
ATOM 4052 C CA . LEU A 1 533 ? -1.096 -15.580 -19.793 1.00 78.19 533 LEU A CA 1
ATOM 4053 C C . LEU A 1 533 ? -1.075 -17.077 -20.110 1.00 78.19 533 LEU A C 1
ATOM 4055 O O . LEU A 1 533 ? -1.966 -17.801 -19.675 1.00 78.19 533 LEU A O 1
ATOM 4059 N N . ARG A 1 534 ? -0.044 -17.552 -20.822 1.00 85.94 534 ARG A N 1
ATOM 4060 C CA . ARG A 1 534 ? 0.115 -18.990 -21.106 1.00 85.94 534 ARG A CA 1
ATOM 4061 C C . ARG A 1 534 ? 0.251 -19.795 -19.822 1.00 85.94 534 ARG A C 1
ATOM 4063 O O . ARG A 1 534 ? -0.439 -20.791 -19.650 1.00 85.94 534 ARG A O 1
ATOM 4070 N N . LEU A 1 535 ? 1.075 -19.311 -18.896 1.00 83.81 535 LEU A N 1
ATOM 4071 C CA . LEU A 1 535 ? 1.251 -19.929 -17.592 1.00 83.81 535 LEU A CA 1
ATOM 4072 C C . LEU A 1 535 ? -0.081 -20.006 -16.829 1.00 83.81 535 LEU A C 1
ATOM 4074 O O . LEU A 1 535 ? -0.382 -21.044 -16.249 1.00 83.81 535 LEU A O 1
ATOM 4078 N N . ALA A 1 536 ? -0.892 -18.943 -16.837 1.00 79.31 536 ALA A N 1
ATOM 4079 C CA . ALA A 1 536 ? -2.200 -18.941 -16.183 1.00 79.31 536 ALA A CA 1
ATOM 4080 C C . ALA A 1 536 ? -3.132 -20.027 -16.748 1.00 79.31 536 ALA A C 1
ATOM 4082 O O . ALA A 1 536 ? -3.774 -20.729 -15.965 1.00 79.31 536 ALA A O 1
ATOM 4083 N N . GLU A 1 537 ? -3.154 -20.203 -18.071 1.00 82.00 537 GLU A N 1
ATOM 4084 C CA . GLU A 1 537 ? -3.930 -21.249 -18.746 1.00 82.00 537 GLU A CA 1
ATOM 4085 C C . GLU A 1 537 ? -3.412 -22.655 -18.401 1.00 82.00 537 GLU A C 1
ATOM 4087 O O . GLU A 1 537 ? -4.182 -23.517 -17.978 1.00 82.00 537 GLU A O 1
ATOM 4092 N N . GLU A 1 538 ? -2.097 -22.877 -18.474 1.00 92.94 538 GLU A N 1
ATOM 4093 C CA . GLU A 1 538 ? -1.466 -24.156 -18.113 1.00 92.94 538 GLU A CA 1
ATOM 4094 C C . GLU A 1 538 ? -1.751 -24.543 -16.656 1.00 92.94 538 GLU A C 1
ATOM 4096 O O . GLU A 1 538 ? -2.087 -25.690 -16.354 1.00 92.94 538 GLU A O 1
ATOM 4101 N N . ILE A 1 539 ? -1.664 -23.581 -15.731 1.00 89.00 539 ILE A N 1
ATOM 4102 C CA . ILE A 1 539 ? -1.998 -23.800 -14.321 1.00 89.00 539 ILE A CA 1
ATOM 4103 C C . ILE A 1 539 ? -3.480 -24.106 -14.171 1.00 89.00 539 ILE A C 1
ATOM 4105 O O . ILE A 1 539 ? -3.831 -24.995 -13.398 1.00 89.00 539 ILE A O 1
ATOM 4109 N N . HIS A 1 540 ? -4.351 -23.380 -14.870 1.00 85.94 540 HIS A N 1
ATOM 4110 C CA . HIS A 1 540 ? -5.784 -23.618 -14.806 1.00 85.94 540 HIS A CA 1
ATOM 4111 C C . HIS A 1 540 ? -6.115 -25.052 -15.238 1.00 85.94 540 HIS A C 1
ATOM 4113 O O . HIS A 1 540 ? -6.742 -25.789 -14.476 1.00 85.94 540 HIS A O 1
ATOM 4119 N N . GLN A 1 541 ? -5.592 -25.497 -16.380 1.00 92.19 541 GLN A N 1
ATOM 4120 C CA . GLN A 1 541 ? -5.761 -26.866 -16.874 1.00 92.19 541 GLN A CA 1
ATOM 4121 C C . GLN A 1 541 ? -5.147 -27.908 -15.925 1.00 92.19 541 GLN A C 1
ATOM 4123 O O . GLN A 1 541 ? -5.755 -28.945 -15.638 1.00 92.19 541 GLN A O 1
ATOM 4128 N N . ALA A 1 542 ? -3.974 -27.625 -15.352 1.00 94.56 542 ALA A N 1
ATOM 4129 C CA . ALA A 1 542 ? -3.341 -28.484 -14.351 1.00 94.56 542 ALA A CA 1
ATOM 4130 C C . ALA A 1 542 ? -4.155 -28.578 -13.045 1.00 94.56 542 ALA A C 1
ATOM 4132 O O . ALA A 1 542 ? -4.156 -29.614 -12.382 1.00 94.56 542 ALA A O 1
ATOM 4133 N N . LEU A 1 543 ? -4.851 -27.512 -12.649 1.00 89.50 543 LEU A N 1
ATOM 4134 C CA . LEU A 1 543 ? -5.740 -27.517 -11.488 1.00 89.50 543 LEU A CA 1
ATOM 4135 C C . LEU A 1 543 ? -7.022 -28.300 -11.782 1.00 89.50 543 LEU A C 1
ATOM 4137 O O . LEU A 1 543 ? -7.416 -29.135 -10.968 1.00 89.50 543 LEU A O 1
ATOM 4141 N N . VAL A 1 544 ? -7.638 -28.089 -12.947 1.00 90.56 544 VAL A N 1
ATOM 4142 C CA . VAL A 1 544 ? -8.848 -28.814 -13.371 1.00 90.56 544 VAL A CA 1
ATOM 4143 C C . VAL A 1 544 ? -8.576 -30.317 -13.475 1.00 90.56 544 VAL A C 1
ATOM 4145 O O . VAL A 1 544 ? -9.318 -31.108 -12.897 1.00 90.56 544 VAL A O 1
ATOM 4148 N N . SER A 1 545 ? -7.467 -30.722 -14.100 1.00 95.75 545 SER A N 1
ATOM 4149 C CA . SER A 1 545 ? -7.066 -32.140 -14.202 1.00 95.75 545 SER A CA 1
ATOM 4150 C C . SER A 1 545 ? -6.779 -32.801 -12.849 1.00 95.75 545 SER A C 1
ATOM 4152 O O . SER A 1 545 ? -6.926 -34.012 -12.708 1.00 95.75 545 SER A O 1
ATOM 4154 N N . ARG A 1 546 ? -6.426 -32.017 -11.824 1.00 92.75 546 ARG A N 1
ATOM 4155 C CA . ARG A 1 546 ? -6.245 -32.479 -10.436 1.00 92.75 546 ARG A CA 1
ATOM 4156 C C . ARG A 1 546 ? -7.523 -32.409 -9.598 1.00 92.75 546 ARG A C 1
ATOM 4158 O O . ARG A 1 546 ? -7.444 -32.559 -8.380 1.00 92.75 546 ARG A O 1
ATOM 4165 N N . ASN A 1 547 ? -8.679 -32.167 -10.222 1.00 90.75 547 ASN A N 1
ATOM 4166 C CA . ASN A 1 547 ? -9.964 -31.985 -9.547 1.00 90.75 547 ASN A CA 1
ATOM 4167 C C . ASN A 1 547 ? -9.911 -30.865 -8.485 1.00 90.75 547 ASN A C 1
ATOM 4169 O O . ASN A 1 547 ? -10.321 -31.039 -7.335 1.00 90.75 547 ASN A O 1
ATOM 4173 N N . PHE A 1 548 ? -9.349 -29.706 -8.841 1.00 86.44 548 PHE A N 1
ATOM 4174 C CA . PHE A 1 548 ? -9.263 -28.569 -7.929 1.00 86.44 548 PHE A CA 1
ATOM 4175 C C . PHE A 1 548 ? -10.648 -27.981 -7.629 1.00 86.44 548 PHE A C 1
ATOM 4177 O O . PHE A 1 548 ? -11.266 -27.328 -8.463 1.00 86.44 548 PHE A O 1
ATOM 4184 N N . GLN A 1 549 ? -11.096 -28.148 -6.387 1.00 79.50 549 GLN A N 1
ATOM 4185 C CA . GLN A 1 549 ? -12.413 -27.712 -5.902 1.00 79.50 549 GLN A CA 1
ATOM 4186 C C . GLN A 1 549 ? -12.385 -26.301 -5.268 1.00 79.50 549 GLN A C 1
ATOM 4188 O O . GLN A 1 549 ? -13.286 -25.925 -4.522 1.00 79.50 549 GLN A O 1
ATOM 4193 N N . GLY A 1 550 ? -11.326 -25.515 -5.508 1.00 70.62 550 GLY A N 1
ATOM 4194 C CA . GLY A 1 550 ? -11.168 -24.163 -4.949 1.00 70.62 550 GLY A CA 1
ATOM 4195 C C . GLY A 1 550 ? -10.319 -24.065 -3.673 1.00 70.62 550 GLY A C 1
ATOM 4196 O O . GLY A 1 550 ? -10.097 -22.956 -3.176 1.00 70.62 550 GLY A O 1
ATOM 4197 N N . ASP A 1 551 ? -9.801 -25.187 -3.162 1.00 67.62 551 ASP A N 1
ATOM 4198 C CA . ASP A 1 551 ? -8.983 -25.251 -1.948 1.00 67.62 551 ASP A CA 1
ATOM 4199 C C . ASP A 1 551 ? -7.599 -25.872 -2.205 1.00 67.62 551 ASP A C 1
ATOM 4201 O O . ASP A 1 551 ? -7.472 -26.949 -2.783 1.00 67.62 551 ASP A O 1
ATOM 4205 N N . PHE A 1 552 ? -6.543 -25.201 -1.731 1.00 73.69 552 PHE A N 1
ATOM 4206 C CA . PHE A 1 552 ? -5.201 -25.779 -1.663 1.00 73.69 552 PHE A CA 1
ATOM 4207 C C . PHE A 1 552 ? -5.044 -26.545 -0.354 1.00 73.69 552 PHE A C 1
ATOM 4209 O O . PHE A 1 552 ? -5.202 -25.975 0.729 1.00 73.69 552 PHE A O 1
ATOM 4216 N N . TYR A 1 553 ? -4.704 -27.826 -0.450 1.00 71.31 553 TYR A N 1
ATOM 4217 C CA . TYR A 1 553 ? -4.426 -28.656 0.714 1.00 71.31 553 TYR A CA 1
ATOM 4218 C C . TYR A 1 553 ? -3.015 -28.380 1.244 1.00 71.31 553 TYR A C 1
ATOM 4220 O O . TYR A 1 553 ? -2.033 -28.438 0.505 1.00 71.31 553 TYR A O 1
ATOM 4228 N N . GLN A 1 554 ? -2.912 -28.080 2.540 1.00 71.44 554 GLN A N 1
ATOM 4229 C CA . GLN A 1 554 ? -1.631 -27.999 3.242 1.00 71.44 554 GLN A CA 1
ATOM 4230 C C . GLN A 1 554 ? -1.201 -29.403 3.685 1.00 71.44 554 GLN A C 1
ATOM 4232 O O . GLN A 1 554 ? -2.006 -30.130 4.265 1.00 71.44 554 GLN A O 1
ATOM 4237 N N . MET A 1 555 ? 0.070 -29.760 3.474 1.00 71.44 555 MET A N 1
ATOM 4238 C CA . MET A 1 555 ? 0.615 -31.050 3.933 1.00 71.44 555 MET A CA 1
ATOM 4239 C C . MET A 1 555 ? 0.632 -31.161 5.466 1.00 71.44 555 MET A C 1
ATOM 4241 O O . MET A 1 555 ? 0.449 -32.241 6.017 1.00 71.44 555 MET A O 1
ATOM 4245 N N . THR A 1 556 ? 0.803 -30.037 6.165 1.00 73.88 556 THR A N 1
ATOM 4246 C CA . THR A 1 556 ? 0.816 -29.954 7.630 1.00 73.88 556 THR A CA 1
ATOM 4247 C C . THR A 1 556 ? -0.299 -29.026 8.120 1.00 73.88 556 THR A C 1
ATOM 4249 O O . THR A 1 556 ? -0.084 -27.829 8.309 1.00 73.88 556 THR A O 1
ATOM 4252 N N . PRO A 1 557 ? -1.526 -29.538 8.331 1.00 72.62 557 PRO A N 1
ATOM 4253 C CA . PRO A 1 557 ? -2.633 -28.704 8.777 1.00 72.62 557 PRO A CA 1
ATOM 4254 C C . PRO A 1 557 ? -2.392 -28.187 10.201 1.00 72.62 557 PRO A C 1
ATOM 4256 O O . PRO A 1 557 ? -2.158 -28.962 11.133 1.00 72.62 557 PRO A O 1
ATOM 4259 N N . MET A 1 558 ? -2.523 -26.874 10.401 1.00 73.25 558 MET A N 1
ATOM 4260 C CA . MET A 1 558 ? -2.458 -26.271 11.735 1.00 73.25 558 MET A CA 1
ATOM 4261 C C . MET A 1 558 ? -3.678 -26.664 12.579 1.00 73.25 558 MET A C 1
ATOM 4263 O O . MET A 1 558 ? -4.756 -26.063 12.484 1.00 73.25 558 MET A O 1
ATOM 4267 N N . ARG A 1 559 ? -3.502 -27.658 13.452 1.00 85.19 559 ARG A N 1
ATOM 4268 C CA . ARG A 1 559 ? -4.511 -28.050 14.446 1.00 85.19 559 ARG A CA 1
ATOM 4269 C C . ARG A 1 559 ? -4.585 -27.027 15.579 1.00 85.19 559 ARG A C 1
ATOM 4271 O O . ARG A 1 559 ? -3.614 -26.332 15.864 1.00 85.19 559 ARG A O 1
ATOM 4278 N N . TRP A 1 560 ? -5.758 -26.922 16.194 1.00 91.38 560 TRP A N 1
ATOM 4279 C CA . TRP A 1 560 ? -5.939 -26.130 17.408 1.00 91.38 560 TRP A CA 1
ATOM 4280 C C . TRP A 1 560 ? -5.317 -26.877 18.591 1.00 91.38 560 TRP A C 1
ATOM 4282 O O . TRP A 1 560 ? -5.541 -28.078 18.741 1.00 91.38 560 TRP A O 1
ATOM 4292 N N . ARG A 1 561 ? -4.517 -26.194 19.406 1.00 92.56 561 ARG A N 1
ATOM 4293 C CA . ARG A 1 561 ? -3.818 -26.744 20.574 1.00 92.56 561 ARG A CA 1
ATOM 4294 C C . ARG A 1 561 ? -4.262 -26.024 21.845 1.00 92.56 561 ARG A C 1
ATOM 4296 O O . ARG A 1 561 ? -4.730 -24.894 21.802 1.00 92.56 561 ARG A O 1
ATOM 4303 N N . VAL A 1 562 ? -4.028 -26.641 23.004 1.00 92.88 562 VAL A N 1
ATOM 4304 C CA . VAL A 1 562 ? -4.343 -26.040 24.318 1.00 92.88 562 VAL A CA 1
ATOM 4305 C C . VAL A 1 562 ? -3.663 -24.673 24.499 1.00 92.88 562 VAL A C 1
ATOM 4307 O O . VAL A 1 562 ? -4.267 -23.747 25.031 1.00 92.88 562 VAL A O 1
ATOM 4310 N N . ARG A 1 563 ? -2.440 -24.509 23.975 1.00 92.56 563 ARG A N 1
ATOM 4311 C CA . ARG A 1 563 ? -1.697 -23.235 23.990 1.00 92.56 563 ARG A CA 1
ATOM 4312 C C . ARG A 1 563 ? -2.439 -22.094 23.283 1.00 92.56 563 ARG A C 1
ATOM 4314 O O . ARG A 1 563 ? -2.335 -20.955 23.724 1.00 92.56 563 ARG A O 1
ATOM 4321 N N . ASP A 1 564 ? -3.208 -22.398 22.237 1.00 94.50 564 ASP A N 1
ATOM 4322 C CA . ASP A 1 564 ? -4.000 -21.407 21.498 1.00 94.50 564 ASP A CA 1
ATOM 4323 C C . ASP A 1 564 ? -5.159 -20.884 22.350 1.00 94.50 564 ASP A C 1
ATOM 4325 O O . ASP A 1 564 ? -5.425 -19.681 22.382 1.00 94.50 564 ASP A O 1
ATOM 4329 N N . SER A 1 565 ? -5.816 -21.787 23.084 1.00 94.38 565 SER A N 1
ATOM 4330 C CA . SER A 1 565 ? -6.871 -21.432 24.032 1.00 94.38 565 SER A CA 1
ATOM 4331 C C . SER A 1 565 ? -6.317 -20.616 25.199 1.00 94.38 565 SER A C 1
ATOM 4333 O O . SER A 1 565 ? -6.891 -19.584 25.531 1.00 94.38 565 SER A O 1
ATOM 4335 N N . ILE A 1 566 ? -5.180 -21.028 25.778 1.00 95.25 566 ILE A N 1
ATOM 4336 C CA . ILE A 1 566 ? -4.511 -20.281 26.857 1.00 95.25 566 ILE A CA 1
ATOM 4337 C C . ILE A 1 566 ? -4.190 -18.857 26.392 1.00 95.25 566 ILE A C 1
ATOM 4339 O O . ILE A 1 566 ? -4.550 -17.905 27.075 1.00 95.25 566 ILE A O 1
ATOM 4343 N N . TRP A 1 567 ? -3.595 -18.702 25.205 1.00 95.25 567 TRP A N 1
ATOM 4344 C CA . TRP A 1 567 ? -3.298 -17.395 24.617 1.00 95.25 567 TRP A CA 1
ATOM 4345 C C . TRP A 1 567 ? -4.536 -16.492 24.523 1.00 95.25 567 TRP A C 1
ATOM 4347 O O . TRP A 1 567 ? -4.497 -15.345 24.969 1.00 95.25 567 TRP A O 1
ATOM 4357 N N . LEU A 1 568 ? -5.650 -17.001 23.987 1.00 95.06 568 LEU A N 1
ATOM 4358 C CA . LEU A 1 568 ? -6.880 -16.213 23.865 1.00 95.06 568 LEU A CA 1
ATOM 4359 C C . LEU A 1 568 ? -7.478 -15.851 25.223 1.00 95.06 568 LEU A C 1
ATOM 4361 O O . LEU A 1 568 ? -7.893 -14.710 25.411 1.00 95.06 568 LEU A O 1
ATOM 4365 N N . ILE A 1 569 ? -7.480 -16.783 26.179 1.00 95.75 569 ILE A N 1
ATOM 4366 C CA . ILE A 1 569 ? -7.949 -16.528 27.547 1.00 95.75 569 ILE A CA 1
ATOM 4367 C C . ILE A 1 569 ? -7.101 -15.431 28.200 1.00 95.75 569 ILE A C 1
ATOM 4369 O O . ILE A 1 569 ? -7.659 -14.512 28.795 1.00 95.75 569 ILE A O 1
ATOM 4373 N N . THR A 1 570 ? -5.775 -15.465 28.040 1.00 94.00 570 THR A N 1
ATOM 4374 C CA . THR A 1 570 ? -4.882 -14.415 28.550 1.00 94.00 570 THR A CA 1
ATOM 4375 C C . THR A 1 570 ? -5.177 -13.058 27.910 1.00 94.00 570 THR A C 1
ATOM 4377 O O . THR A 1 570 ? -5.278 -12.062 28.622 1.00 94.00 570 THR A O 1
ATOM 4380 N N . VAL A 1 571 ? -5.371 -12.996 26.587 1.00 93.38 571 VAL A N 1
ATOM 4381 C CA . VAL A 1 571 ? -5.724 -11.739 25.902 1.00 93.38 571 VAL A CA 1
ATOM 4382 C C . VAL A 1 571 ? -7.068 -11.197 26.393 1.00 93.38 571 VAL A C 1
ATOM 4384 O O . VAL A 1 571 ? -7.178 -10.005 26.681 1.00 93.38 571 VAL A O 1
ATOM 4387 N N . VAL A 1 572 ? -8.080 -12.055 26.543 1.00 93.38 572 VAL A N 1
ATOM 4388 C CA . VAL A 1 572 ? -9.392 -11.659 27.076 1.00 93.38 572 VAL A CA 1
ATOM 4389 C C . VAL A 1 572 ? -9.272 -11.175 28.521 1.00 93.38 572 VAL A C 1
ATOM 4391 O O . VAL A 1 572 ? -9.844 -10.140 28.857 1.00 93.38 572 VAL A O 1
ATOM 4394 N N . ALA A 1 573 ? -8.486 -11.850 29.361 1.00 92.94 573 ALA A N 1
ATOM 4395 C CA . ALA A 1 573 ? -8.239 -11.426 30.737 1.00 92.94 573 ALA A CA 1
ATOM 4396 C C . ALA A 1 573 ? -7.584 -10.035 30.799 1.00 92.94 573 ALA A C 1
ATOM 4398 O O . ALA A 1 573 ? -8.026 -9.194 31.579 1.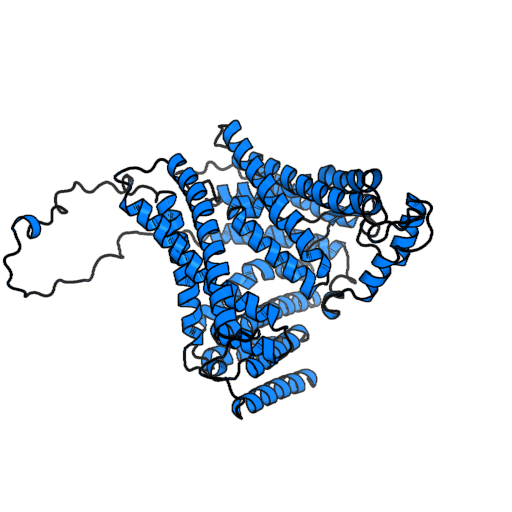00 92.94 573 ALA A O 1
ATOM 4399 N N . ILE A 1 574 ? -6.602 -9.757 29.931 1.00 91.62 574 ILE A N 1
ATOM 4400 C CA . ILE A 1 574 ? -5.977 -8.429 29.805 1.00 91.62 574 ILE A CA 1
ATOM 4401 C C . ILE A 1 574 ? -7.013 -7.374 29.391 1.00 91.62 574 ILE A C 1
ATOM 4403 O O . ILE A 1 574 ? -7.069 -6.302 29.992 1.00 91.62 574 ILE A O 1
ATOM 4407 N N . ILE A 1 575 ? -7.862 -7.676 28.400 1.00 89.12 575 ILE A N 1
ATOM 4408 C CA . ILE A 1 575 ? -8.930 -6.772 27.942 1.00 89.12 575 ILE A CA 1
ATOM 4409 C C . ILE A 1 575 ? -9.905 -6.452 29.082 1.00 89.12 575 ILE A C 1
ATOM 4411 O O . ILE A 1 575 ? -10.245 -5.287 29.290 1.00 89.12 575 ILE A O 1
ATOM 4415 N N . VAL A 1 576 ? -10.354 -7.469 29.821 1.00 90.81 576 VAL A N 1
ATOM 4416 C CA . VAL A 1 576 ? -11.309 -7.307 30.927 1.00 90.81 576 VAL A CA 1
ATOM 4417 C C . VAL A 1 576 ? -10.683 -6.539 32.089 1.00 90.81 576 VAL A C 1
ATOM 4419 O O . VAL A 1 576 ? -11.327 -5.644 32.630 1.00 90.81 576 VAL A O 1
ATOM 4422 N N . TRP A 1 577 ? -9.435 -6.844 32.451 1.00 90.19 577 TRP A N 1
ATOM 4423 C CA . TRP A 1 577 ? -8.718 -6.144 33.518 1.00 90.19 577 TRP A CA 1
ATOM 4424 C C . TRP A 1 577 ? -8.543 -4.656 33.197 1.00 90.19 577 TRP A C 1
ATOM 4426 O O . TRP A 1 577 ? -8.872 -3.813 34.026 1.00 90.19 577 TRP A O 1
ATOM 4436 N N . ILE A 1 578 ? -8.132 -4.328 31.967 1.00 89.00 578 ILE A N 1
ATOM 4437 C CA . ILE A 1 578 ? -7.961 -2.938 31.522 1.00 89.00 578 ILE A CA 1
ATOM 4438 C C . ILE A 1 578 ? -9.291 -2.183 31.463 1.00 89.00 578 ILE A C 1
ATOM 4440 O O . ILE A 1 578 ? -9.303 -0.989 31.719 1.00 89.00 578 ILE A O 1
ATOM 4444 N N . ARG A 1 579 ? -10.406 -2.845 31.129 1.00 82.31 579 ARG A N 1
ATOM 4445 C CA . ARG A 1 579 ? -11.730 -2.198 31.100 1.00 82.31 579 ARG A CA 1
ATOM 4446 C C . ARG A 1 579 ? -12.356 -1.977 32.477 1.00 82.31 579 ARG A C 1
ATOM 4448 O O . ARG A 1 579 ? -13.335 -1.243 32.559 1.00 82.31 579 ARG A O 1
ATOM 4455 N N . ARG A 1 580 ? -11.870 -2.664 33.516 1.00 81.44 580 ARG A N 1
ATOM 4456 C CA . ARG A 1 580 ? -12.334 -2.485 34.903 1.00 81.44 580 ARG A CA 1
ATOM 4457 C C . ARG A 1 580 ? -11.601 -1.361 35.638 1.00 81.44 580 ARG A C 1
ATOM 4459 O O . ARG A 1 580 ? -12.129 -0.880 36.634 1.00 81.44 580 ARG A O 1
ATOM 4466 N N . GLN A 1 581 ? -10.399 -1.019 35.178 1.00 71.88 581 GLN A N 1
ATOM 4467 C CA . GLN A 1 581 ? -9.630 0.161 35.588 1.00 71.88 581 GLN A CA 1
ATOM 4468 C C . GLN A 1 581 ? -10.189 1.397 34.882 1.00 71.88 581 GLN A C 1
ATOM 4470 O O . GLN A 1 581 ? -10.202 2.470 35.520 1.00 71.88 581 GLN A O 1
#

Radius of gyration: 28.17 Å; chains: 1; bounding box: 92×65×62 Å

Secondary structure (DSSP, 8-state):
---EEEETTTEEEE---HHHHHHHH-HHHHHHHHHHHHHHIIIII-TT-STTHHHHIIIIIIIHHHHHHHHHHHHHHHH--TTTHHHHHHHHHHHHHHHHHHHHHHHHHHTHHHHSB-TTS-BSS----HHHHHHHHHHHIIIIIHHHHHHHHHHHHHHHHHTTPPPTT--S----------HHHHHHHHHHHHHGGGGGS--S--TT---HHHHHHHHHHHH---S--HHHHHHHHT-----HHHHGGGSSS-HHHHHHHHHHHHHHHHHHHHHHHHH------TTSSS---PPP--------HHHHS-TTTTS----GGGSPPPPHHHHHHHHHHHHHHHHHHHHHHHHS--TGGGS-HHHHHHHHHHHHHHHHH---HHHHHHHHHHHHHHHHHTT--HHHHHHHHHHHIIIIIHHHHHHHHHHHHHTT-HHHHHHHHHHHHHHHHHHHHHHHHHHHS-HHHHHHHHHHTT--HHHHHHHHHHHHHHHHHHHHHHHHHHHHHHH--SPPPHHHHHHHHHHHHHHHHHHHHHHHHHHHHHHHHTT--S-PPPSS-----HHHHHHHHHHHHHHHHHHH-

Sequence (581 aa):
MLFNIPAPGGTTAHAVGATLLAILMGPWAALIGVSVALAVQALFFGDGGLWAFGANCFTMAFVQPFVGYTVYRLCRYLWKKPKRGDVLAGAVGAYMGINAGALTVAVLLGIQPAIYHTADGKPLYFPFGLSITIPIMLAIHLLVAGVAEAVITALVVQSAEALNLPLFDTQTHSNRTASQSHSTRWILLCTLLALSPLGLIAQGSAWGEWDRDELKREITKHTGRTGLPSELEKADAHSYRGLAALQKYGGDKGTWAYIGSGFLGVGAIAGIFAMAGRRFRIRKNPSQMVTQIAPNKQTTGHLPEWLLHSSYTDRPCLPASAIRPALYLERTLQEITEAMSQIAYGQNWSELEGFLQSLNARAKLLGVVGLILLTGTTRSISTLLFLGFTTLGLAAASKIPLSILIKRSIRTVALFGAAITLPPLLLALYQHNTSGQIQAITLLLRLTVVVTLSSLIPLTTRWNDLLTGLRRLGVPRSATTLIAMSYRYLLLSLQTANEMFLARKSRVVGRDPENSGRQFVGFSTTEFFGKTLRLAEEIHQALVSRNFQGDFYQMTPMRWRVRDSIWLITVVAIIVWIRRQ

pLDDT: mean 70.32, std 18.04, range [29.62, 96.19]